Protein AF-A0A970E1K3-F1 (afdb_monomer_lite)

Foldseek 3Di:
DDDDDDDDDDDDDDDDDDPPPPPPPQDPDADVLLQLLLLLLLQQDFVLHFRLRNLLLLLLCLLQDDLSNSPNSLVSSLVNVCVRPNDPLSVLVNVLSVQSSPDDDPPVPCPDSLVVSLVSSLVSLVSSLVVVCVVPVDPVSVVSSVVSNVVNSVSNVVSNVLSNCVRVVNVLNVLSSVVSSLVSNLRNDADDDVNHGPSLLSLLLVLLLQLLQAAQVRSQVSLQVSLVSCVRSVHDPLSNQLSNQLNRQLRNVSVDLVSLLQSSLVSLCVSVVNPDDPVSVVSSVSSSVSSVSSVPPDPLSSLSVSCPDPNHPNVVLAVVVVVVVVVVVLVVLVVLVVLLVVLVVVVVVPDDPVCCPVVVVVVVVLVVVVVVVNPPPFPWPPRLVSVLCVVCVVWAWSYWTWTQDPQGTKIKTKTQAADPVVCSLVVSQVSRCVVPVARKDWPDWDRDPVHRMTITIMDGAAPDDDDDDDDDDDPDPDALKDWDWDALDNHDIDIDIDHQPDHDDVSNVVRVSLVVSLVSCSNSPHDNVSSD

pLDDT: mean 78.41, std 14.54, range [25.84, 94.75]

Sequence (532 aa):
MERLQTFVWRTHRGVRTRPWTLVINLPHGISWVLVTAAVFLGCGTVFGELLPLGIAYAAALRATGSRESAVLPICAAVLGTVFAVGLPNALPYAAALGLMGLILPNEARMREKKKNWLYAALVAFGVKTIISFLFKPVLGVFLIGVTEAAIGVLAYLVMYALLEGWAEQDIASRETLWLLLALAVTAAVDGRILGISVRLLISLSLIAGAARLGGLPVSALLGSGLALAGLLFGESTDYVVLTVLCATLTGVLSGSSFALIVGPALAVLLSRGGNIDAYAVRLAAASLGSGAAAALIPARFLRHLARIIPGTPLFRMRQASYTERVREIINERMSDQLVVLEELAHALEGCDENLVVAQLNGLADVLRTMSQEFAPGISFTGRLEDQILRAFPEVEFRSITAIQTFDGYEITGYCRRRCSSGRFCSEVAGLCTRLNGSKYTVISRRCTSKQDCCGFKVAPSPRYRLLVQSAHVARGAISGDNGMVFELSKGKMAVILSDGMGVGMRAHNESRVAIRLLQSMITAGYNVEAAI

Radius of gyration: 32.51 Å; chains: 1; bounding box: 81×58×104 Å

Structure (mmCIF, N/CA/C/O backbone):
data_AF-A0A970E1K3-F1
#
_entry.id   AF-A0A970E1K3-F1
#
loop_
_atom_site.group_PDB
_atom_site.id
_atom_site.type_symbol
_atom_site.label_atom_id
_atom_site.label_alt_id
_atom_site.label_comp_id
_atom_site.label_asym_id
_atom_site.label_entity_id
_atom_site.label_seq_id
_atom_site.pdbx_PDB_ins_code
_atom_site.Cartn_x
_atom_site.Cartn_y
_atom_site.Cartn_z
_atom_site.occupancy
_atom_site.B_iso_or_equiv
_atom_site.auth_seq_id
_atom_site.auth_comp_id
_atom_site.auth_asym_id
_atom_site.auth_atom_id
_atom_site.pdbx_PDB_model_num
ATOM 1 N N . MET A 1 1 ? -18.619 14.745 -15.487 1.00 30.72 1 MET A N 1
ATOM 2 C CA . MET A 1 1 ? -18.932 14.869 -16.925 1.00 30.72 1 MET A CA 1
ATOM 3 C C . MET A 1 1 ? -17.845 15.716 -17.566 1.00 30.72 1 MET A C 1
ATOM 5 O O . MET A 1 1 ? -17.904 16.928 -17.441 1.00 30.72 1 MET A O 1
ATOM 9 N N . GLU A 1 2 ? -16.849 15.112 -18.207 1.00 25.84 2 GLU A N 1
ATOM 10 C CA . GLU A 1 2 ? -15.929 15.843 -19.089 1.00 25.84 2 GLU A CA 1
ATOM 11 C C . GLU A 1 2 ? -16.346 15.530 -20.528 1.00 25.84 2 GLU A C 1
ATOM 13 O O . GLU A 1 2 ? -16.220 14.398 -20.988 1.00 25.84 2 GLU A O 1
ATOM 18 N N . ARG A 1 3 ? -16.953 16.508 -21.212 1.00 26.61 3 ARG A N 1
ATOM 19 C CA . ARG A 1 3 ? -17.256 16.424 -22.645 1.00 26.61 3 ARG A CA 1
ATOM 20 C C . ARG A 1 3 ? -16.085 17.050 -23.395 1.00 26.61 3 ARG A C 1
ATOM 22 O O . ARG A 1 3 ? -15.956 18.269 -23.401 1.00 26.61 3 ARG A O 1
ATOM 29 N N . LEU A 1 4 ? -15.255 16.235 -24.038 1.00 33.28 4 LEU A N 1
ATOM 30 C CA . LEU A 1 4 ? -14.331 16.721 -25.062 1.00 33.28 4 LEU A CA 1
ATOM 31 C C . LEU A 1 4 ? -15.158 17.075 -26.306 1.00 33.28 4 LEU A C 1
ATOM 33 O O . LEU A 1 4 ? -15.656 16.190 -26.997 1.00 33.28 4 LEU A O 1
ATOM 37 N N . GLN A 1 5 ? -15.363 18.370 -26.557 1.00 30.77 5 GLN A N 1
ATOM 38 C CA . GLN A 1 5 ? -15.922 18.848 -27.821 1.00 30.77 5 GLN A CA 1
ATOM 39 C C . GLN A 1 5 ? -14.817 18.841 -28.880 1.00 30.77 5 GLN A C 1
ATOM 41 O O . GLN A 1 5 ? -13.826 19.558 -28.751 1.00 30.77 5 GLN A O 1
ATOM 46 N N . THR A 1 6 ? -14.975 18.028 -29.922 1.00 34.81 6 THR A N 1
ATOM 47 C CA . THR A 1 6 ? -14.095 18.053 -31.092 1.00 34.81 6 THR A CA 1
ATOM 48 C C . THR A 1 6 ? -14.529 19.145 -32.070 1.00 34.81 6 THR A C 1
ATOM 50 O O . THR A 1 6 ? -15.712 19.415 -32.275 1.00 34.81 6 THR A O 1
ATOM 53 N N . PHE A 1 7 ? -13.517 19.803 -32.631 1.00 31.84 7 PHE A N 1
ATOM 54 C CA . PHE A 1 7 ? -13.567 20.939 -33.548 1.00 31.84 7 PHE A CA 1
ATOM 55 C C . PHE A 1 7 ? -14.519 20.707 -34.739 1.00 31.84 7 PHE A C 1
ATOM 57 O O . PHE A 1 7 ? -14.375 19.734 -35.477 1.00 31.84 7 PHE A O 1
ATOM 64 N N . VAL A 1 8 ? -15.461 21.630 -34.966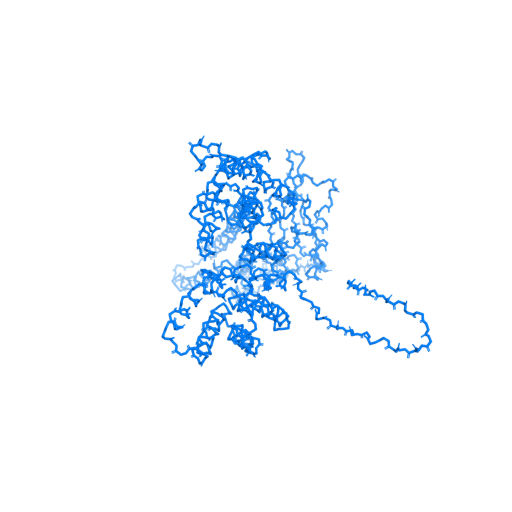 1.00 32.59 8 VAL A N 1
ATOM 65 C CA . VAL A 1 8 ? -16.322 21.642 -36.161 1.00 32.59 8 VAL A CA 1
ATOM 66 C C . VAL A 1 8 ? -15.595 22.399 -37.273 1.00 32.59 8 VAL A C 1
ATOM 68 O O . VAL A 1 8 ? -15.448 23.619 -37.205 1.00 32.59 8 VAL A O 1
ATOM 71 N N . TRP A 1 9 ? -15.137 21.689 -38.305 1.00 32.09 9 TRP A N 1
ATOM 72 C CA . TRP A 1 9 ? -14.583 22.311 -39.509 1.00 32.09 9 TRP A CA 1
ATOM 73 C C . TRP A 1 9 ? -15.729 22.820 -40.393 1.00 32.09 9 TRP A C 1
ATOM 75 O O . TRP A 1 9 ? -16.596 22.054 -40.813 1.00 32.09 9 TRP A O 1
ATOM 85 N N . ARG A 1 10 ? -15.778 24.136 -40.624 1.00 30.86 10 ARG A N 1
ATOM 86 C CA . ARG A 1 10 ? -16.842 24.809 -41.380 1.00 30.86 10 ARG A CA 1
ATOM 87 C C . ARG A 1 10 ? -16.392 24.964 -42.833 1.00 30.86 10 ARG A C 1
ATOM 89 O O . ARG A 1 10 ? -15.633 25.877 -43.141 1.00 30.86 10 ARG A O 1
ATOM 96 N N . THR A 1 11 ? -16.850 24.097 -43.732 1.00 36.34 11 THR A N 1
ATOM 97 C CA . THR A 1 11 ? -16.679 24.301 -45.178 1.00 36.34 11 THR A CA 1
ATOM 98 C C . THR A 1 11 ? -17.871 25.057 -45.756 1.00 36.34 11 THR A C 1
ATOM 100 O O . THR A 1 11 ? -19.036 24.739 -45.512 1.00 36.34 11 THR A O 1
ATOM 103 N N . HIS A 1 12 ? -17.572 26.113 -46.511 1.00 42.03 12 HIS A N 1
ATOM 104 C CA . HIS A 1 12 ? -18.552 26.860 -47.289 1.00 42.03 12 HIS A CA 1
ATOM 105 C C . HIS A 1 12 ? -19.080 25.992 -48.444 1.00 42.03 12 HIS A C 1
ATOM 107 O O . HIS A 1 12 ? -18.288 25.475 -49.226 1.00 42.03 12 HIS A O 1
ATOM 113 N N . ARG A 1 13 ? -20.416 25.962 -48.578 1.00 40.34 13 ARG A N 1
ATOM 114 C CA . ARG A 1 13 ? -21.274 25.424 -49.664 1.00 40.34 13 ARG A CA 1
ATOM 115 C C . ARG A 1 13 ? -21.984 24.091 -49.365 1.00 40.34 13 ARG A C 1
ATOM 117 O O . ARG A 1 13 ? -21.503 23.007 -49.652 1.00 40.34 13 ARG A O 1
ATOM 124 N N . GLY A 1 14 ? -23.232 24.224 -48.912 1.00 45.88 14 GLY A N 1
ATOM 125 C CA . GLY A 1 14 ? -24.378 23.724 -49.683 1.00 45.88 14 GLY A CA 1
ATOM 126 C C . GLY A 1 14 ? -24.723 22.234 -49.690 1.00 45.88 14 GLY A C 1
ATOM 127 O O . GLY A 1 14 ? -25.551 21.863 -50.513 1.00 45.88 14 GLY A O 1
ATOM 128 N N . VAL A 1 15 ? -24.185 21.383 -48.808 1.00 41.31 15 VAL A N 1
ATOM 129 C CA . VAL A 1 15 ? -24.645 19.982 -48.692 1.00 41.31 15 VAL A CA 1
ATOM 130 C C . VAL A 1 15 ? -24.849 19.601 -47.223 1.00 41.31 15 VAL A C 1
ATOM 132 O O . VAL A 1 15 ? -23.922 19.646 -46.419 1.00 41.31 15 VAL A O 1
ATOM 135 N N . ARG A 1 16 ? -26.087 19.236 -46.855 1.00 41.53 16 ARG A N 1
ATOM 136 C CA . ARG A 1 16 ? -26.445 18.700 -45.529 1.00 41.53 16 ARG A CA 1
ATOM 137 C C . ARG A 1 16 ? -25.846 17.299 -45.359 1.00 41.53 16 ARG A C 1
ATOM 139 O O . ARG A 1 16 ? -26.485 16.312 -45.710 1.00 41.53 16 ARG A O 1
ATOM 146 N N . THR A 1 17 ? -24.658 17.193 -44.776 1.00 43.44 17 THR A N 1
ATOM 147 C CA . THR A 1 17 ? -24.159 15.934 -44.211 1.00 43.44 17 THR A CA 1
ATOM 148 C C . THR A 1 17 ? -24.553 15.868 -42.734 1.00 43.44 17 THR A C 1
ATOM 150 O O . THR A 1 17 ? -24.293 16.790 -41.962 1.00 43.44 17 THR A O 1
ATOM 153 N N . ARG A 1 18 ? -25.249 14.798 -42.322 1.00 38.06 18 ARG A N 1
ATOM 154 C CA . ARG A 1 18 ? -25.469 14.516 -40.895 1.00 38.06 18 ARG A CA 1
ATOM 155 C C . ARG A 1 18 ? -24.098 14.191 -40.288 1.00 38.06 18 ARG A C 1
ATOM 157 O O . ARG A 1 18 ? -23.480 13.236 -40.760 1.00 38.06 18 ARG A O 1
ATOM 164 N N . PRO A 1 19 ? -23.594 14.942 -39.293 1.00 37.91 19 PRO A N 1
ATOM 165 C CA . PRO A 1 19 ? -22.350 14.573 -38.643 1.00 37.91 19 PRO A CA 1
ATOM 166 C C . PRO A 1 19 ? -22.588 13.262 -37.897 1.00 37.91 19 PRO A C 1
ATOM 168 O O . PRO A 1 19 ? -23.424 13.188 -36.996 1.00 37.91 19 PRO A O 1
ATOM 171 N N . TRP A 1 20 ? -21.872 12.214 -38.297 1.00 29.86 20 TRP A N 1
ATOM 172 C CA . TRP A 1 20 ? -21.755 10.993 -37.515 1.00 29.86 20 TRP A CA 1
ATOM 173 C C . TRP A 1 20 ? -20.973 11.344 -36.255 1.00 29.86 20 TRP A C 1
ATOM 175 O O . TRP A 1 20 ? -19.747 11.290 -36.217 1.00 29.86 20 TRP A O 1
ATOM 185 N N . THR A 1 21 ? -21.680 11.772 -35.217 1.00 35.47 21 THR A N 1
ATOM 186 C CA . THR A 1 21 ? -21.113 11.854 -33.880 1.00 35.47 21 THR A CA 1
ATOM 187 C C . THR A 1 21 ? -20.989 10.427 -33.374 1.00 35.47 21 THR A C 1
ATOM 189 O O . THR A 1 21 ? -21.977 9.826 -32.951 1.00 35.47 21 THR A O 1
ATOM 192 N N . LEU A 1 22 ? -19.784 9.864 -33.454 1.00 31.70 22 LEU A N 1
ATOM 193 C CA . LEU A 1 22 ? -19.436 8.637 -32.756 1.00 31.70 22 LEU A CA 1
ATOM 194 C C . LEU A 1 22 ? -19.506 8.938 -31.251 1.00 31.70 22 LEU A C 1
ATOM 196 O O . LEU A 1 22 ? -18.537 9.384 -30.640 1.00 31.70 22 LEU A O 1
ATOM 200 N N . VAL A 1 23 ? -20.689 8.772 -30.662 1.00 35.56 23 VAL A N 1
ATOM 201 C CA . VAL A 1 23 ? -20.870 8.853 -29.213 1.00 35.56 23 VAL A CA 1
ATOM 202 C C . VAL A 1 23 ? -20.333 7.547 -28.645 1.00 35.56 23 VAL A C 1
ATOM 204 O O . VAL A 1 23 ? -21.052 6.560 -28.512 1.00 35.56 23 VAL A O 1
ATOM 207 N N . ILE A 1 24 ? -19.032 7.524 -28.359 1.00 36.97 24 ILE A N 1
ATOM 208 C CA . ILE A 1 24 ? -18.442 6.455 -27.561 1.00 36.97 24 ILE A CA 1
ATOM 209 C C . ILE A 1 24 ? -18.986 6.648 -26.145 1.00 36.97 24 ILE A C 1
ATOM 211 O O . ILE A 1 24 ? -18.556 7.540 -25.415 1.00 36.97 24 ILE A O 1
ATOM 215 N N . ASN A 1 25 ? -19.972 5.842 -25.761 1.00 33.28 25 ASN A N 1
ATOM 216 C CA . ASN A 1 25 ? -20.388 5.740 -24.369 1.00 33.28 25 ASN A CA 1
ATOM 217 C C . ASN A 1 25 ? -19.286 4.989 -23.614 1.00 33.28 25 ASN A C 1
ATOM 219 O O . ASN A 1 25 ? -19.227 3.762 -23.646 1.00 33.28 25 ASN A O 1
ATOM 223 N N . LEU A 1 26 ? -18.361 5.731 -22.996 1.00 41.72 26 LEU A N 1
ATOM 224 C CA . LEU A 1 26 ? -17.288 5.139 -22.200 1.00 41.72 26 LEU A CA 1
ATOM 225 C C . LEU A 1 26 ? -17.833 4.578 -20.866 1.00 41.72 26 LEU A C 1
ATOM 227 O O . LEU A 1 26 ? -18.609 5.266 -20.191 1.00 41.72 26 LEU A O 1
ATOM 231 N N . PRO A 1 27 ? -17.392 3.375 -20.442 1.00 46.44 27 PRO A N 1
ATOM 232 C CA . PRO A 1 27 ? -17.772 2.786 -19.160 1.00 46.44 27 PRO A CA 1
ATOM 233 C C . PRO A 1 27 ? -17.381 3.691 -17.985 1.00 46.44 27 PRO A C 1
ATOM 235 O O . PRO A 1 27 ? -16.247 4.171 -17.893 1.00 46.44 27 PRO A O 1
ATOM 238 N N . HIS A 1 28 ? -18.315 3.933 -17.067 1.00 40.75 28 HIS A N 1
ATOM 239 C CA . HIS A 1 28 ? -18.055 4.679 -15.837 1.00 40.75 28 HIS A CA 1
ATOM 240 C C . HIS A 1 28 ? -17.118 3.864 -14.929 1.00 40.75 28 HIS A C 1
ATOM 242 O O . HIS A 1 28 ? -17.504 2.807 -14.445 1.00 40.75 28 HIS A O 1
ATOM 248 N N . GLY A 1 29 ? -15.889 4.344 -14.695 1.00 56.53 29 GLY A N 1
ATOM 249 C CA . GLY A 1 29 ? -14.956 3.730 -13.734 1.00 56.53 29 GLY A CA 1
ATOM 250 C C . GLY A 1 29 ? -13.508 3.547 -14.203 1.00 56.53 29 GLY A C 1
ATOM 251 O O . GLY A 1 29 ? -12.661 3.190 -13.388 1.00 56.53 29 GLY A O 1
ATOM 252 N N . ILE A 1 30 ? -13.185 3.812 -15.474 1.00 62.09 30 ILE A N 1
ATOM 253 C CA . ILE A 1 30 ? -11.810 3.660 -15.977 1.00 62.09 30 ILE A CA 1
ATOM 254 C C . ILE A 1 30 ? -10.986 4.912 -15.654 1.00 62.09 30 ILE A C 1
ATOM 256 O O . ILE A 1 30 ? -11.298 6.015 -16.103 1.00 62.09 30 ILE A O 1
ATOM 260 N N . SER A 1 31 ? -9.905 4.743 -14.889 1.00 73.50 31 SER A N 1
ATOM 261 C CA . SER A 1 31 ? -8.916 5.804 -14.681 1.00 73.50 31 SER A CA 1
ATOM 262 C C . SER A 1 31 ? -8.013 5.903 -15.911 1.00 73.50 31 SER A C 1
ATOM 264 O O . SER A 1 31 ? -7.303 4.950 -16.227 1.00 73.50 31 SER A O 1
ATOM 266 N N . TRP A 1 32 ? -7.988 7.055 -16.587 1.00 82.00 32 TRP A N 1
ATOM 267 C CA . TRP A 1 32 ? -7.091 7.302 -17.729 1.00 82.00 32 TRP A CA 1
ATOM 268 C C . TRP A 1 32 ? -5.614 7.049 -17.404 1.00 82.00 32 TRP A C 1
ATOM 270 O O . TRP A 1 32 ? -4.856 6.665 -18.287 1.00 82.00 32 TRP A O 1
ATOM 280 N N . VAL A 1 33 ? -5.225 7.181 -16.131 1.00 85.12 33 VAL A N 1
ATOM 281 C CA . VAL A 1 33 ? -3.871 6.879 -15.642 1.00 85.12 33 VAL A CA 1
ATOM 282 C C . VAL A 1 33 ? -3.497 5.406 -15.850 1.00 85.12 33 VAL A C 1
ATOM 284 O O . VAL A 1 33 ? -2.351 5.105 -16.159 1.00 85.12 33 VAL A O 1
ATOM 287 N N . LEU A 1 34 ? -4.456 4.480 -15.725 1.00 87.06 34 LEU A N 1
ATOM 288 C CA . LEU A 1 34 ? -4.222 3.056 -15.997 1.00 87.06 34 LEU A CA 1
ATOM 289 C C . LEU A 1 34 ? -3.968 2.821 -17.487 1.00 87.06 34 LEU A C 1
ATOM 291 O O . LEU A 1 34 ? -3.064 2.083 -17.855 1.00 87.06 34 LEU A O 1
ATOM 295 N N . VAL A 1 35 ? -4.740 3.487 -18.348 1.00 89.56 35 VAL A N 1
ATOM 296 C CA . VAL A 1 35 ? -4.610 3.370 -19.806 1.00 89.56 35 VAL A CA 1
ATOM 297 C C . VAL A 1 35 ? -3.259 3.914 -20.268 1.00 89.56 35 VAL A C 1
ATOM 299 O O . VAL A 1 35 ? -2.564 3.252 -21.031 1.00 89.56 35 VAL A O 1
ATOM 302 N N . THR A 1 36 ? -2.852 5.089 -19.780 1.00 90.75 36 THR A N 1
ATOM 303 C CA . THR A 1 36 ? -1.556 5.680 -20.138 1.00 90.75 36 THR A CA 1
ATOM 304 C C . THR A 1 36 ? -0.391 4.856 -19.601 1.00 90.75 36 THR A C 1
ATOM 306 O O . THR A 1 36 ? 0.554 4.598 -20.344 1.00 90.75 36 THR A O 1
ATOM 309 N N . ALA A 1 37 ? -0.470 4.377 -18.355 1.00 90.88 37 ALA A N 1
ATOM 310 C CA . ALA A 1 37 ? 0.534 3.475 -17.797 1.00 90.88 37 ALA A CA 1
ATOM 311 C C . ALA A 1 37 ? 0.652 2.184 -18.621 1.00 90.88 37 ALA A C 1
ATOM 313 O O . ALA A 1 37 ? 1.763 1.724 -18.863 1.00 90.88 37 ALA A O 1
ATOM 314 N N . ALA A 1 38 ? -0.465 1.640 -19.112 1.00 91.50 38 ALA A N 1
ATOM 315 C CA . ALA A 1 38 ? -0.469 0.445 -19.948 1.00 91.50 38 ALA A CA 1
ATOM 316 C C . ALA A 1 38 ? 0.271 0.642 -21.277 1.00 91.50 38 ALA A C 1
ATOM 318 O O . ALA A 1 38 ? 1.021 -0.246 -21.674 1.00 91.50 38 ALA A O 1
ATOM 319 N N . VAL A 1 39 ? 0.115 1.800 -21.936 1.00 93.38 39 VAL A N 1
ATOM 320 C CA . VAL A 1 39 ? 0.880 2.121 -23.157 1.00 93.38 39 VAL A CA 1
ATOM 321 C C . VAL A 1 39 ? 2.377 2.107 -22.857 1.00 93.38 39 VAL A C 1
ATOM 323 O O . VAL A 1 39 ? 3.127 1.407 -23.528 1.00 93.38 39 VAL A O 1
ATOM 326 N N . PHE A 1 40 ? 2.810 2.829 -21.819 1.00 93.44 40 PHE A N 1
ATOM 327 C CA . PHE A 1 40 ? 4.228 2.913 -21.463 1.00 93.44 40 PHE A CA 1
ATOM 328 C C . PHE A 1 40 ? 4.805 1.552 -21.048 1.00 93.44 40 PHE A C 1
ATOM 330 O O . PHE A 1 40 ? 5.866 1.166 -21.527 1.00 93.44 40 PHE A O 1
ATOM 337 N N . LEU A 1 41 ? 4.095 0.773 -20.230 1.00 91.56 41 LEU A N 1
ATOM 338 C CA . LEU A 1 41 ? 4.536 -0.575 -19.853 1.00 91.56 41 LEU A CA 1
ATOM 339 C C . LEU A 1 41 ? 4.541 -1.545 -21.039 1.00 91.56 41 LEU A C 1
ATOM 341 O O . LEU A 1 41 ? 5.376 -2.441 -21.078 1.00 91.56 41 LEU A O 1
ATOM 345 N N . GLY A 1 42 ? 3.654 -1.359 -22.018 1.00 88.25 42 GLY A N 1
ATOM 346 C CA . GLY A 1 42 ? 3.692 -2.087 -23.286 1.00 88.25 42 GLY A CA 1
ATOM 347 C C . GLY A 1 42 ? 4.898 -1.723 -24.157 1.00 88.25 42 GLY A C 1
ATOM 348 O O . GLY A 1 42 ? 5.374 -2.575 -24.899 1.00 88.25 42 GLY A O 1
ATOM 349 N N . CYS A 1 43 ? 5.411 -0.493 -24.046 1.00 88.75 43 CYS A N 1
ATOM 350 C CA . CYS A 1 43 ? 6.610 -0.038 -24.755 1.00 88.75 43 CYS A CA 1
ATOM 351 C C . CYS A 1 43 ? 7.932 -0.374 -24.040 1.00 88.75 43 CYS A C 1
ATOM 353 O O . CYS A 1 43 ? 8.984 -0.309 -24.666 1.00 88.75 43 CYS A O 1
ATOM 355 N N . GLY A 1 44 ? 7.911 -0.657 -22.733 1.00 85.81 44 GLY A N 1
ATOM 356 C CA . GLY A 1 44 ? 9.126 -0.783 -21.923 1.00 85.81 44 GLY A CA 1
ATOM 357 C C . GLY A 1 44 ? 9.936 -2.041 -22.239 1.00 85.81 44 GLY A C 1
ATOM 358 O O . GLY A 1 44 ? 9.583 -3.136 -21.794 1.00 85.81 44 GLY A O 1
ATOM 359 N N . THR A 1 45 ? 11.040 -1.873 -22.968 1.00 86.38 45 THR A N 1
ATOM 360 C CA . THR A 1 45 ? 11.957 -2.951 -23.359 1.00 86.38 45 THR A CA 1
ATOM 361 C C . THR A 1 45 ? 12.974 -3.262 -22.266 1.00 86.38 45 THR A C 1
ATOM 363 O O . THR A 1 45 ? 13.695 -2.380 -21.800 1.00 86.38 45 THR A O 1
ATOM 366 N N . VAL A 1 46 ? 13.087 -4.536 -21.905 1.00 86.81 46 VAL A N 1
ATOM 367 C CA . VAL A 1 46 ? 14.118 -5.079 -21.016 1.00 86.81 46 VAL A CA 1
ATOM 368 C C . VAL A 1 46 ? 15.195 -5.746 -21.875 1.00 86.81 46 VAL A C 1
ATOM 370 O O . VAL A 1 46 ? 14.876 -6.463 -22.818 1.00 86.81 46 VAL A O 1
ATOM 373 N N . PHE A 1 47 ? 16.472 -5.481 -21.596 1.00 82.25 47 PHE A N 1
ATOM 374 C CA . PHE A 1 47 ? 17.617 -5.882 -22.426 1.00 82.25 47 PHE A CA 1
ATOM 375 C C . PHE A 1 47 ? 17.486 -5.482 -23.911 1.00 82.25 47 PHE A C 1
ATOM 377 O O . PHE A 1 47 ? 17.996 -6.168 -24.789 1.00 82.25 47 PHE A O 1
ATOM 384 N N . GLY A 1 48 ? 16.769 -4.391 -24.201 1.00 76.62 48 GLY A N 1
ATOM 385 C CA . GLY A 1 48 ? 16.556 -3.860 -25.554 1.00 76.62 48 GLY A CA 1
ATOM 386 C C . GLY A 1 48 ? 15.543 -4.621 -26.420 1.00 76.62 48 GLY A C 1
ATOM 387 O O . GLY A 1 48 ? 14.958 -4.018 -27.314 1.00 76.62 48 GLY A O 1
ATOM 388 N N . GLU A 1 49 ? 15.270 -5.899 -26.143 1.00 80.81 49 GLU A N 1
ATOM 389 C CA . GLU A 1 49 ? 14.430 -6.743 -27.016 1.00 80.81 49 GLU A CA 1
ATOM 390 C C . GLU A 1 49 ? 13.211 -7.372 -26.321 1.00 80.81 49 GLU A C 1
ATOM 392 O O . GLU A 1 49 ? 12.230 -7.725 -26.980 1.00 80.81 49 GLU A O 1
ATOM 397 N N . LEU A 1 50 ? 13.244 -7.524 -24.995 1.00 87.75 50 LEU A N 1
ATOM 398 C CA . LEU A 1 50 ? 12.230 -8.269 -24.248 1.00 87.75 50 LEU A CA 1
ATOM 399 C C . LEU A 1 50 ? 11.097 -7.349 -23.782 1.00 87.75 50 LEU A C 1
ATOM 401 O O . LEU A 1 50 ? 11.356 -6.295 -23.205 1.00 87.75 50 LEU A O 1
ATOM 405 N N . LEU A 1 51 ? 9.838 -7.775 -23.927 1.00 90.44 51 LEU A N 1
ATOM 406 C CA . LEU A 1 51 ? 8.660 -7.006 -23.479 1.00 90.44 51 LEU A CA 1
ATOM 407 C C . LEU A 1 51 ? 7.820 -7.732 -22.407 1.00 90.44 51 LEU A C 1
ATOM 409 O O . LEU A 1 51 ? 6.638 -8.020 -22.619 1.00 90.44 51 LEU A O 1
ATOM 413 N N . PRO A 1 52 ? 8.381 -8.026 -21.219 1.00 91.25 52 PRO A N 1
ATOM 414 C CA . PRO A 1 52 ? 7.654 -8.742 -20.171 1.00 91.25 52 PRO A CA 1
ATOM 415 C C . PRO A 1 52 ? 6.635 -7.865 -19.418 1.00 91.25 52 PRO A C 1
ATOM 417 O O . PRO A 1 52 ? 5.686 -8.381 -18.822 1.00 91.25 52 PRO A O 1
ATOM 420 N N . LEU A 1 53 ? 6.810 -6.538 -19.435 1.00 92.25 53 LEU A N 1
ATOM 421 C CA . LEU A 1 53 ? 6.064 -5.596 -18.593 1.00 92.25 53 LEU A CA 1
ATOM 422 C C . LEU A 1 53 ? 4.577 -5.491 -18.960 1.00 92.25 53 LEU A C 1
ATOM 424 O O . LEU A 1 53 ? 3.734 -5.436 -18.064 1.00 92.25 53 LEU A O 1
ATOM 428 N N . GLY A 1 54 ? 4.236 -5.509 -20.252 1.00 91.62 54 GLY A N 1
ATOM 429 C CA . GLY A 1 54 ? 2.845 -5.419 -20.711 1.00 91.62 54 GLY A CA 1
ATOM 430 C C . GLY A 1 54 ? 1.991 -6.609 -20.261 1.00 91.62 54 GLY A C 1
ATOM 431 O O . GLY A 1 54 ? 0.891 -6.421 -19.737 1.00 91.62 54 GLY A O 1
ATOM 432 N N . ILE A 1 55 ? 2.517 -7.834 -20.401 1.00 91.94 55 ILE A N 1
ATOM 433 C CA . ILE A 1 55 ? 1.845 -9.066 -19.950 1.00 91.94 55 ILE A CA 1
ATOM 434 C C . ILE A 1 55 ? 1.736 -9.065 -18.420 1.00 91.94 55 ILE A C 1
ATOM 436 O O . ILE A 1 55 ? 0.650 -9.268 -17.883 1.00 91.94 55 ILE A O 1
ATOM 440 N N . ALA A 1 56 ? 2.817 -8.753 -17.702 1.00 93.25 56 ALA A N 1
ATOM 441 C CA . ALA A 1 56 ? 2.795 -8.667 -16.241 1.00 93.25 56 ALA A CA 1
ATOM 442 C C . ALA A 1 56 ? 1.752 -7.658 -15.717 1.00 93.25 56 ALA A C 1
ATOM 444 O O . ALA A 1 56 ? 1.002 -7.958 -14.785 1.00 93.25 56 ALA A O 1
ATOM 445 N N . TYR A 1 57 ? 1.661 -6.482 -16.345 1.00 92.12 57 TYR A N 1
ATOM 446 C CA . TYR A 1 57 ? 0.693 -5.446 -15.993 1.00 92.12 57 TYR A CA 1
ATOM 447 C C . TYR A 1 57 ? -0.755 -5.888 -16.231 1.00 92.12 57 TYR A C 1
ATOM 449 O O . TYR A 1 57 ? -1.605 -5.722 -15.356 1.00 92.12 57 TYR A O 1
ATOM 457 N N . ALA A 1 58 ? -1.042 -6.495 -17.385 1.00 90.94 58 ALA A N 1
ATOM 458 C CA . ALA A 1 58 ? -2.381 -6.979 -17.707 1.00 90.94 58 ALA A CA 1
ATOM 459 C C . ALA A 1 58 ? -2.860 -8.067 -16.726 1.00 90.94 58 ALA A C 1
ATOM 461 O O . ALA A 1 58 ? -4.029 -8.069 -16.333 1.00 90.94 58 ALA A O 1
ATOM 462 N N . ALA A 1 59 ? -1.957 -8.943 -16.272 1.00 90.00 59 ALA A N 1
ATOM 463 C CA . ALA A 1 59 ? -2.263 -9.949 -15.258 1.00 90.00 59 ALA A CA 1
ATOM 464 C C . ALA A 1 59 ? -2.550 -9.304 -13.895 1.00 90.00 59 ALA A C 1
ATOM 466 O O . ALA A 1 59 ? -3.537 -9.645 -13.242 1.00 90.00 59 ALA A O 1
ATOM 467 N N . ALA A 1 60 ? -1.729 -8.335 -13.479 1.00 88.94 60 ALA A N 1
ATOM 468 C CA . ALA A 1 60 ? -1.917 -7.615 -12.221 1.00 88.94 60 ALA A CA 1
ATOM 469 C C . ALA A 1 60 ? -3.234 -6.819 -12.202 1.00 88.94 60 ALA A C 1
ATOM 471 O O . ALA A 1 60 ? -3.957 -6.830 -11.203 1.00 88.94 60 ALA A O 1
ATOM 472 N N . LEU A 1 61 ? -3.595 -6.187 -13.322 1.00 87.38 61 LEU A N 1
ATOM 473 C CA . LEU A 1 61 ? -4.851 -5.453 -13.468 1.00 87.38 61 LEU A CA 1
ATOM 474 C C . LEU A 1 61 ? -6.070 -6.378 -13.389 1.00 87.38 61 LEU A C 1
ATOM 476 O O . LEU A 1 61 ? -7.083 -6.034 -12.787 1.00 87.38 61 LEU A O 1
ATOM 480 N N . ARG A 1 62 ? -5.975 -7.578 -13.963 1.00 85.38 62 ARG A N 1
ATOM 481 C CA . ARG A 1 62 ? -7.041 -8.580 -13.892 1.00 85.38 62 ARG A CA 1
ATOM 482 C C . ARG A 1 62 ? -7.175 -9.252 -12.528 1.00 85.38 62 ARG A C 1
ATOM 484 O O . ARG A 1 62 ? -8.267 -9.691 -12.174 1.00 85.38 62 ARG A O 1
ATOM 491 N N . ALA A 1 63 ? -6.099 -9.294 -11.750 1.00 82.75 63 ALA A N 1
ATOM 492 C CA . ALA A 1 63 ? -6.140 -9.763 -10.370 1.00 82.75 63 ALA A CA 1
ATOM 493 C C . ALA A 1 63 ? -6.872 -8.799 -9.426 1.00 82.75 63 ALA A C 1
ATOM 495 O O . ALA A 1 63 ? -7.431 -9.232 -8.418 1.00 82.75 63 ALA A O 1
ATOM 496 N N . THR A 1 64 ? -6.875 -7.511 -9.770 1.00 76.06 64 THR A N 1
ATOM 497 C CA . THR A 1 64 ? -7.319 -6.405 -8.915 1.00 76.06 64 THR A CA 1
ATOM 498 C C . THR A 1 64 ? -8.667 -5.814 -9.341 1.00 76.06 64 THR A C 1
ATOM 500 O O . THR A 1 64 ? -9.470 -5.459 -8.483 1.00 76.06 64 THR A O 1
ATOM 503 N N . GLY A 1 65 ? -8.949 -5.736 -10.645 1.00 70.31 65 GLY A N 1
ATOM 504 C CA . GLY A 1 65 ? -10.120 -5.051 -11.205 1.00 70.31 65 GLY A CA 1
ATOM 505 C C . GLY A 1 65 ? -11.206 -5.945 -11.794 1.00 70.31 65 GLY A C 1
ATOM 506 O O . GLY A 1 65 ? -11.014 -7.136 -12.034 1.00 70.31 65 GLY A O 1
ATOM 507 N N . SER A 1 66 ? -12.354 -5.328 -12.092 1.00 63.44 66 SER A N 1
ATOM 508 C CA . SER A 1 66 ? -13.431 -5.956 -12.864 1.00 63.44 66 SER A CA 1
ATOM 509 C C . SER A 1 66 ? -13.057 -6.068 -14.344 1.00 63.44 66 SER A C 1
ATOM 511 O O . SER A 1 66 ? -12.294 -5.254 -14.878 1.00 63.44 66 SER A O 1
ATOM 513 N N . ARG A 1 67 ? -13.635 -7.052 -15.044 1.00 64.19 67 ARG A N 1
ATOM 514 C CA . ARG A 1 67 ? -13.354 -7.323 -16.464 1.00 64.19 67 ARG A CA 1
ATOM 515 C C . ARG A 1 67 ? -13.472 -6.075 -17.344 1.00 64.19 67 ARG A C 1
ATOM 517 O O . ARG A 1 67 ? -12.584 -5.831 -18.155 1.00 64.19 67 ARG A O 1
ATOM 524 N N . GLU A 1 68 ? -14.530 -5.286 -17.163 1.00 66.75 68 GLU A N 1
ATOM 525 C CA . GLU A 1 68 ? -14.823 -4.097 -17.979 1.00 66.75 68 GLU A CA 1
ATOM 526 C C . GLU A 1 68 ? -13.763 -3.003 -17.827 1.00 66.75 68 GLU A C 1
ATOM 528 O O . GLU A 1 68 ? -13.380 -2.363 -18.805 1.00 66.75 68 GLU A O 1
ATOM 533 N N . SER A 1 69 ? -13.217 -2.846 -16.618 1.00 71.06 69 SER A N 1
ATOM 534 C CA . SER A 1 69 ? -12.155 -1.874 -16.347 1.00 71.06 69 SER A CA 1
ATOM 535 C C . SER A 1 69 ? -10.808 -2.257 -16.973 1.00 71.06 69 SER A C 1
ATOM 537 O O . SER A 1 69 ? -9.983 -1.385 -17.242 1.00 71.06 69 SER A O 1
ATOM 539 N N . ALA A 1 70 ? -10.598 -3.547 -17.254 1.00 77.94 70 ALA A N 1
ATOM 540 C CA . ALA A 1 70 ? -9.330 -4.079 -17.740 1.00 77.94 70 ALA A CA 1
ATOM 541 C C . ALA A 1 70 ? -9.223 -4.157 -19.272 1.00 77.94 70 ALA A C 1
ATOM 543 O O . ALA A 1 70 ? -8.112 -4.210 -19.790 1.00 77.94 70 ALA A O 1
ATOM 544 N N . VAL A 1 71 ? -10.337 -4.150 -20.016 1.00 83.69 71 VAL A N 1
ATOM 545 C CA . VAL A 1 71 ? -10.299 -4.275 -21.489 1.00 83.69 71 VAL A CA 1
ATOM 546 C C . VAL A 1 71 ? -9.548 -3.104 -22.131 1.00 83.69 71 VAL A C 1
ATOM 548 O O . VAL A 1 71 ? -8.651 -3.328 -22.941 1.00 83.69 71 VAL A O 1
ATOM 551 N N . LEU A 1 72 ? -9.861 -1.863 -21.740 1.00 87.31 72 LEU A N 1
ATOM 552 C CA . LEU A 1 72 ? -9.256 -0.676 -22.353 1.00 87.31 72 LEU A CA 1
ATOM 553 C C . LEU A 1 72 ? -7.736 -0.570 -22.088 1.00 87.31 72 LEU A C 1
ATOM 555 O O . LEU A 1 72 ? -6.997 -0.359 -23.052 1.00 87.31 72 LEU A O 1
ATOM 559 N N . PRO A 1 73 ? -7.225 -0.770 -20.854 1.00 87.94 73 PRO A N 1
ATOM 560 C CA . PRO A 1 73 ? -5.782 -0.803 -20.610 1.00 87.94 73 PRO A CA 1
ATOM 561 C C . PRO A 1 73 ? -5.065 -1.956 -21.326 1.00 87.94 73 PRO A C 1
ATOM 563 O O . PRO A 1 73 ? -3.950 -1.765 -21.794 1.00 87.94 73 PRO A O 1
ATOM 566 N N . ILE A 1 74 ? -5.689 -3.130 -21.485 1.00 89.44 74 ILE A N 1
ATOM 567 C CA . ILE A 1 74 ? -5.084 -4.236 -22.250 1.00 89.44 74 ILE A CA 1
ATOM 568 C C . ILE A 1 74 ? -4.925 -3.848 -23.726 1.00 89.44 74 ILE A C 1
ATOM 570 O O . ILE A 1 74 ? -3.852 -4.042 -24.293 1.00 89.44 74 ILE A O 1
ATOM 574 N N . CYS A 1 75 ? -5.944 -3.239 -24.342 1.00 90.56 75 CYS A N 1
ATOM 575 C CA . CYS A 1 75 ? -5.830 -2.718 -25.708 1.00 90.56 75 CYS A CA 1
ATOM 576 C C . CYS A 1 75 ? -4.722 -1.658 -25.828 1.00 90.56 75 CYS A C 1
ATOM 578 O O . CYS A 1 75 ? -3.984 -1.641 -26.811 1.00 90.56 75 CYS A O 1
ATOM 580 N N . ALA A 1 76 ? -4.572 -0.804 -24.816 1.00 91.81 76 ALA A N 1
ATOM 581 C CA . ALA A 1 76 ? -3.510 0.193 -24.760 1.00 91.81 76 ALA A CA 1
ATOM 582 C C . ALA A 1 76 ? -2.109 -0.428 -24.592 1.00 91.81 76 ALA A C 1
ATOM 584 O O . ALA A 1 76 ? -1.159 0.040 -25.215 1.00 91.81 76 ALA A O 1
ATOM 585 N N . ALA A 1 77 ? -1.977 -1.519 -23.832 1.00 92.00 77 ALA A N 1
ATOM 586 C CA . ALA A 1 77 ? -0.731 -2.278 -23.748 1.00 92.00 77 ALA A CA 1
ATOM 587 C C . ALA A 1 77 ? -0.355 -2.902 -25.099 1.00 92.00 77 ALA A C 1
ATOM 589 O O . ALA A 1 77 ? 0.799 -2.808 -25.508 1.00 92.00 77 ALA A O 1
ATOM 590 N N . VAL A 1 78 ? -1.327 -3.460 -25.835 1.00 92.75 78 VAL A N 1
ATOM 591 C CA . VAL A 1 78 ? -1.100 -3.961 -27.204 1.00 92.75 78 VAL A CA 1
ATOM 592 C C . VAL A 1 78 ? -0.606 -2.834 -28.109 1.00 92.75 78 VAL A C 1
ATOM 594 O O . VAL A 1 78 ? 0.403 -2.997 -28.792 1.00 92.75 78 VAL A O 1
ATOM 597 N N . LEU A 1 79 ? -1.260 -1.670 -28.069 1.00 93.12 79 LEU A N 1
ATOM 598 C CA . LEU A 1 79 ? -0.833 -0.488 -28.817 1.00 93.12 79 LEU A CA 1
ATOM 599 C C . LEU A 1 79 ? 0.630 -0.124 -28.498 1.00 93.12 79 LEU A C 1
ATOM 601 O O . LEU A 1 79 ? 1.416 0.086 -29.418 1.00 93.12 79 LEU A O 1
ATOM 605 N N . GLY A 1 80 ? 1.015 -0.133 -27.218 1.00 90.56 80 GLY A N 1
ATOM 606 C CA . GLY A 1 80 ? 2.399 0.088 -26.788 1.00 90.56 80 GLY A CA 1
ATOM 607 C C . GLY A 1 80 ? 3.386 -0.937 -27.362 1.00 90.56 80 GLY A C 1
ATOM 608 O O . GLY A 1 80 ? 4.409 -0.562 -27.928 1.00 90.56 80 GLY A O 1
ATOM 609 N N . THR A 1 81 ? 3.048 -2.231 -27.322 1.00 90.19 81 THR A N 1
ATOM 610 C CA . THR A 1 81 ? 3.916 -3.279 -27.897 1.00 90.19 81 THR A CA 1
ATOM 611 C C . THR A 1 81 ? 4.109 -3.126 -29.410 1.00 90.19 81 THR A C 1
ATOM 613 O O . THR A 1 81 ? 5.203 -3.363 -29.923 1.00 90.19 81 THR A O 1
ATOM 616 N N . VAL A 1 82 ? 3.072 -2.675 -30.128 1.00 92.00 82 VAL A N 1
ATOM 617 C CA . VAL A 1 82 ? 3.143 -2.393 -31.571 1.00 92.00 82 VAL A CA 1
ATOM 618 C C . VAL A 1 82 ? 4.075 -1.216 -31.851 1.00 92.00 82 VAL A C 1
ATOM 620 O O . VAL A 1 82 ? 4.842 -1.279 -32.810 1.00 92.00 82 VAL A O 1
ATOM 623 N N . PHE A 1 83 ? 4.055 -0.173 -31.016 1.00 90.31 83 PHE A N 1
ATOM 624 C CA . PHE A 1 83 ? 4.982 0.953 -31.147 1.00 90.31 83 PHE A CA 1
ATOM 625 C C . PHE A 1 83 ? 6.442 0.555 -30.913 1.00 90.31 83 PHE A C 1
ATOM 627 O O . PHE A 1 83 ? 7.315 1.093 -31.587 1.00 90.31 83 PHE A O 1
ATOM 634 N N . ALA A 1 84 ? 6.710 -0.380 -29.999 1.00 86.69 84 ALA A N 1
ATOM 635 C CA . ALA A 1 84 ? 8.077 -0.776 -29.664 1.00 86.69 84 ALA A CA 1
ATOM 636 C C . ALA A 1 84 ? 8.734 -1.689 -30.714 1.00 86.69 84 ALA A C 1
ATOM 638 O O . ALA A 1 84 ? 9.884 -1.465 -31.078 1.00 86.69 84 ALA A O 1
ATOM 639 N N . VAL A 1 85 ? 8.032 -2.717 -31.210 1.00 86.38 85 VAL A N 1
ATOM 640 C CA . VAL A 1 85 ? 8.654 -3.787 -32.037 1.00 86.38 85 VAL A CA 1
ATOM 641 C C . VAL A 1 85 ? 8.041 -3.897 -33.439 1.00 86.38 85 VAL A C 1
ATOM 643 O O . VAL A 1 85 ? 8.470 -4.713 -34.261 1.00 86.38 85 VAL A O 1
ATOM 646 N N . GLY A 1 86 ? 7.036 -3.072 -33.739 1.00 86.19 86 GLY A N 1
ATOM 647 C CA . GLY A 1 86 ? 6.290 -3.105 -34.993 1.00 86.19 86 GLY A CA 1
ATOM 648 C C . GLY A 1 86 ? 5.246 -4.226 -35.059 1.00 86.19 86 GLY A C 1
ATOM 649 O O . GLY A 1 86 ? 5.229 -5.164 -34.261 1.00 86.19 86 GLY A O 1
ATOM 650 N N . LEU A 1 87 ? 4.363 -4.142 -36.059 1.00 85.69 87 LEU A N 1
ATOM 651 C CA . LEU A 1 87 ? 3.212 -5.039 -36.217 1.00 85.69 87 LEU A CA 1
ATOM 652 C C . LEU A 1 87 ? 3.550 -6.551 -36.240 1.00 85.69 87 LEU A C 1
ATOM 654 O O . LEU A 1 87 ? 2.886 -7.297 -35.519 1.00 85.69 87 LEU A O 1
ATOM 658 N N . PRO A 1 88 ? 4.546 -7.047 -37.011 1.00 84.25 88 PRO A N 1
ATOM 659 C CA . PRO A 1 88 ? 4.740 -8.492 -37.164 1.00 84.25 88 PRO A CA 1
ATOM 660 C C . PRO A 1 88 ? 5.273 -9.151 -35.887 1.00 84.25 88 PRO A C 1
ATOM 662 O O . PRO A 1 88 ? 4.852 -10.247 -35.529 1.00 84.25 88 PRO A O 1
ATOM 665 N N . ASN A 1 89 ? 6.159 -8.466 -35.163 1.00 85.50 89 ASN A N 1
ATOM 666 C CA . ASN A 1 89 ? 6.738 -8.982 -33.924 1.00 85.50 89 ASN A CA 1
ATOM 667 C C . ASN A 1 89 ? 5.824 -8.757 -32.708 1.00 85.50 89 ASN A C 1
ATOM 669 O O . ASN A 1 89 ? 5.995 -9.426 -31.690 1.00 85.50 89 ASN A O 1
ATOM 673 N N . ALA A 1 90 ? 4.840 -7.856 -32.804 1.00 88.81 90 ALA A N 1
ATOM 674 C CA . ALA A 1 90 ? 3.858 -7.613 -31.749 1.00 88.81 90 ALA A CA 1
ATOM 675 C C . ALA A 1 90 ? 2.747 -8.677 -31.689 1.00 88.81 90 ALA A C 1
ATOM 677 O O . ALA A 1 90 ? 2.156 -8.870 -30.629 1.00 88.81 90 ALA A O 1
ATOM 678 N N . LEU A 1 91 ? 2.477 -9.407 -32.781 1.00 89.19 91 LEU A N 1
ATOM 679 C CA . LEU A 1 91 ? 1.456 -10.467 -32.843 1.00 89.19 91 LEU A CA 1
ATOM 680 C C . LEU A 1 91 ? 1.499 -11.487 -31.684 1.00 89.19 91 LEU A C 1
ATOM 682 O O . LEU A 1 91 ? 0.453 -11.695 -31.063 1.00 89.19 91 LEU A O 1
ATOM 686 N N . PRO A 1 92 ? 2.644 -12.111 -31.336 1.00 90.38 92 PRO A N 1
ATOM 687 C CA . PRO A 1 92 ? 2.697 -13.071 -30.231 1.00 90.38 92 PRO A CA 1
ATOM 688 C C . PRO A 1 92 ? 2.364 -12.433 -28.870 1.00 90.38 92 PRO A C 1
ATOM 690 O O . PRO A 1 92 ? 1.693 -13.057 -28.047 1.00 90.38 92 PRO A O 1
ATOM 693 N N . TYR A 1 93 ? 2.752 -11.172 -28.647 1.00 89.69 93 TYR A N 1
ATOM 694 C CA . TYR A 1 93 ? 2.397 -10.426 -27.434 1.00 89.69 93 TYR A CA 1
ATOM 695 C C . TYR A 1 93 ? 0.916 -10.038 -27.415 1.00 89.69 93 TYR A C 1
ATOM 697 O O . TYR A 1 93 ? 0.250 -10.178 -26.389 1.00 89.69 93 TYR A O 1
ATOM 705 N N . ALA A 1 94 ? 0.374 -9.607 -28.555 1.00 89.75 94 ALA A N 1
ATOM 706 C CA . ALA A 1 94 ? -1.037 -9.275 -28.709 1.00 89.75 94 ALA A CA 1
ATOM 707 C C . ALA A 1 94 ? -1.937 -10.499 -28.479 1.00 89.75 94 ALA A C 1
ATOM 709 O O . ALA A 1 94 ? -2.969 -10.380 -27.822 1.00 89.75 94 ALA A O 1
ATOM 710 N N . ALA A 1 95 ? -1.525 -11.681 -28.948 1.00 89.25 95 ALA A N 1
ATOM 711 C CA . ALA A 1 95 ? -2.229 -12.936 -28.701 1.00 89.25 95 ALA A CA 1
ATOM 712 C C . ALA A 1 95 ? -2.243 -13.305 -27.207 1.00 89.25 95 ALA A C 1
ATOM 714 O O . ALA A 1 95 ? -3.299 -13.638 -26.667 1.00 89.25 95 ALA A O 1
ATOM 715 N N . ALA A 1 96 ? -1.106 -13.179 -26.515 1.00 89.25 96 ALA A N 1
ATOM 716 C CA . ALA A 1 96 ? -1.016 -13.430 -25.075 1.00 89.25 96 ALA A CA 1
ATOM 717 C C . ALA A 1 96 ? -1.862 -12.441 -24.248 1.00 89.25 96 ALA A C 1
ATOM 719 O O . ALA A 1 96 ? -2.594 -12.844 -23.341 1.00 89.25 96 ALA A O 1
ATOM 720 N N . LEU A 1 97 ? -1.825 -11.150 -24.592 1.00 87.94 97 LEU A N 1
ATOM 721 C CA . LEU A 1 97 ? -2.653 -10.114 -23.965 1.00 87.94 97 LEU A CA 1
ATOM 722 C C . LEU A 1 97 ? -4.149 -10.315 -24.255 1.00 87.94 97 LEU A C 1
ATOM 724 O O . LEU A 1 97 ? -4.980 -10.164 -23.357 1.00 87.94 97 LEU A O 1
ATOM 728 N N . GLY A 1 98 ? -4.496 -10.712 -25.481 1.00 84.94 98 GLY A N 1
ATOM 729 C CA . GLY A 1 98 ? -5.859 -11.051 -25.887 1.00 84.94 98 GLY A CA 1
ATOM 730 C C . GLY A 1 98 ? -6.416 -12.251 -25.121 1.00 84.94 98 GLY A C 1
ATOM 731 O O . GLY A 1 98 ? -7.545 -12.191 -24.632 1.00 84.94 98 GLY A O 1
ATOM 732 N N . LEU A 1 99 ? -5.603 -13.295 -24.920 1.00 84.38 99 LEU A N 1
ATOM 733 C CA . LEU A 1 99 ? -5.950 -14.453 -24.091 1.00 84.38 99 LEU A CA 1
ATOM 734 C C . LEU A 1 99 ? -6.304 -14.014 -22.663 1.00 84.38 99 LEU A C 1
ATOM 736 O O . LEU A 1 99 ? -7.359 -14.376 -22.147 1.00 84.38 99 LEU A O 1
ATOM 740 N N . MET A 1 100 ? -5.494 -13.145 -22.055 1.00 81.00 100 MET A N 1
ATOM 741 C CA . MET A 1 100 ? -5.795 -12.590 -20.729 1.00 81.00 100 MET A CA 1
ATOM 742 C C . MET A 1 100 ? -7.040 -11.695 -20.703 1.00 81.00 100 MET A C 1
ATOM 744 O O . MET A 1 100 ? -7.743 -11.629 -19.693 1.00 81.00 100 MET A O 1
ATOM 748 N N . GLY A 1 101 ? -7.363 -11.049 -21.825 1.00 74.94 101 GLY A N 1
ATOM 749 C CA . GLY A 1 101 ? -8.622 -10.337 -22.023 1.00 74.94 101 GLY A CA 1
ATOM 750 C C . GLY A 1 101 ? -9.856 -11.258 -22.026 1.00 74.94 101 GLY A C 1
ATOM 751 O O . GLY A 1 101 ? -10.924 -10.872 -21.530 1.00 74.94 101 GLY A O 1
ATOM 752 N N . LEU A 1 102 ? -9.714 -12.475 -22.553 1.00 74.00 102 LEU A N 1
ATOM 753 C CA . LEU A 1 102 ? -10.800 -13.439 -22.752 1.00 74.00 102 LEU A CA 1
ATOM 754 C C . LEU A 1 102 ? -11.029 -14.377 -21.563 1.00 74.00 102 LEU A C 1
ATOM 756 O O . LEU A 1 102 ? -12.160 -14.822 -21.379 1.00 74.00 102 LEU A O 1
ATOM 760 N N . ILE A 1 103 ? -10.009 -14.640 -20.737 1.00 73.00 103 ILE A N 1
ATOM 761 C CA . ILE A 1 103 ? -10.149 -15.484 -19.542 1.00 73.00 103 ILE A CA 1
ATOM 762 C C . ILE A 1 103 ? -11.214 -14.881 -18.606 1.00 73.00 103 ILE A C 1
ATOM 764 O O . ILE A 1 103 ? -11.054 -13.777 -18.074 1.00 73.00 103 ILE A O 1
ATOM 768 N N . LEU A 1 104 ? -12.310 -15.625 -18.425 1.00 58.69 104 LEU A N 1
ATOM 769 C CA . LEU A 1 104 ? -13.358 -15.382 -17.436 1.00 58.69 104 LEU A CA 1
ATOM 770 C C . LEU A 1 104 ? -13.096 -16.282 -16.222 1.00 58.69 104 LEU A C 1
ATOM 772 O O . LEU A 1 104 ? -13.499 -17.448 -16.239 1.00 58.69 104 LEU A O 1
ATOM 776 N N . PRO A 1 105 ? -12.427 -15.803 -15.162 1.00 61.75 105 PRO A N 1
ATOM 777 C CA . PRO A 1 105 ? -12.449 -16.543 -13.914 1.00 61.75 105 PRO A CA 1
ATOM 778 C C . PRO A 1 105 ? -13.865 -16.507 -13.334 1.00 61.75 105 PRO A C 1
ATOM 780 O O . PRO A 1 105 ? -14.532 -15.473 -13.334 1.00 61.75 105 PRO A O 1
ATOM 783 N N . ASN A 1 106 ? -14.315 -17.642 -12.811 1.00 55.84 106 ASN A N 1
ATOM 784 C CA . ASN A 1 106 ? -15.559 -17.712 -12.061 1.00 55.84 106 ASN A CA 1
ATOM 785 C C . ASN A 1 106 ? -15.351 -17.010 -10.704 1.00 55.84 106 ASN A C 1
ATOM 787 O O . ASN A 1 106 ? -14.657 -17.541 -9.832 1.00 55.84 106 ASN A O 1
ATOM 791 N N . GLU A 1 107 ? -15.893 -15.796 -10.544 1.00 54.88 107 GLU A N 1
ATOM 792 C CA . GLU A 1 107 ? -15.630 -14.920 -9.387 1.00 54.88 107 GLU A CA 1
ATOM 793 C C . GLU A 1 107 ? -15.990 -15.572 -8.040 1.00 54.88 107 GLU A C 1
ATOM 795 O O . GLU A 1 107 ? -15.337 -15.301 -7.034 1.00 54.88 107 GLU A O 1
ATOM 800 N N . ALA A 1 108 ? -16.945 -16.509 -8.032 1.00 48.25 108 ALA A N 1
ATOM 801 C CA . ALA A 1 108 ? -17.431 -17.197 -6.837 1.00 48.25 108 ALA A CA 1
ATOM 802 C C . ALA A 1 108 ? -16.441 -18.205 -6.206 1.00 48.25 108 ALA A C 1
ATOM 804 O O . ALA A 1 108 ? -16.669 -18.649 -5.083 1.00 48.25 108 ALA A O 1
ATOM 805 N N . ARG A 1 109 ? -15.346 -18.591 -6.887 1.00 48.06 109 ARG A N 1
ATOM 806 C CA . ARG A 1 109 ? -14.437 -19.676 -6.432 1.00 48.06 109 ARG A CA 1
ATOM 807 C C . ARG A 1 109 ? -13.008 -19.224 -6.093 1.00 48.06 109 ARG A C 1
ATOM 809 O O . ARG A 1 109 ? -12.171 -20.041 -5.712 1.00 48.06 109 ARG A O 1
ATOM 816 N N . MET A 1 110 ? -12.693 -17.935 -6.226 1.00 53.38 110 MET A N 1
ATOM 817 C CA . MET A 1 110 ? -11.313 -17.428 -6.164 1.00 53.38 110 MET A CA 1
ATOM 818 C C . MET A 1 110 ? -10.937 -16.960 -4.747 1.00 53.38 110 MET A C 1
ATOM 820 O O . MET A 1 110 ? -10.907 -15.762 -4.474 1.00 53.38 110 MET A O 1
ATOM 824 N N . ARG A 1 111 ? -10.615 -17.904 -3.848 1.00 51.75 111 ARG A N 1
ATOM 825 C CA . ARG A 1 111 ? -10.144 -17.610 -2.474 1.00 51.75 111 ARG A CA 1
ATOM 826 C C . ARG A 1 111 ? -8.763 -16.925 -2.440 1.00 51.75 111 ARG A C 1
ATOM 828 O O . ARG A 1 111 ? -8.468 -16.216 -1.488 1.00 51.75 111 ARG A O 1
ATOM 835 N N . GLU A 1 112 ? -7.945 -17.078 -3.491 1.00 71.00 112 GLU A N 1
ATOM 836 C CA . GLU A 1 112 ? -6.609 -16.463 -3.621 1.00 71.00 112 GLU A CA 1
ATOM 837 C C . GLU A 1 112 ? -6.387 -15.830 -5.015 1.00 71.00 112 GLU A C 1
ATOM 839 O O . GLU A 1 112 ? -5.700 -16.381 -5.880 1.00 71.00 112 GLU A O 1
ATOM 844 N N . LYS A 1 113 ? -6.957 -14.637 -5.251 1.00 75.06 113 LYS A N 1
ATOM 845 C CA . LYS A 1 113 ? -6.855 -13.918 -6.542 1.00 75.06 113 LYS A CA 1
ATOM 846 C C . LYS A 1 113 ? -5.405 -13.694 -7.009 1.00 75.06 113 LYS A C 1
ATOM 848 O O . LYS A 1 113 ? -5.120 -13.875 -8.192 1.00 75.06 113 LYS A O 1
ATOM 853 N N . LYS A 1 114 ? -4.482 -13.384 -6.087 1.00 82.50 114 LYS A N 1
ATOM 854 C CA . LYS A 1 114 ? -3.054 -13.136 -6.370 1.00 82.50 114 LYS A CA 1
ATOM 855 C C . LYS A 1 114 ? -2.341 -14.320 -7.030 1.00 82.50 114 LYS A C 1
ATOM 857 O O . LYS A 1 114 ? -1.579 -14.113 -7.973 1.00 82.50 114 LYS A O 1
ATOM 862 N N . LYS A 1 115 ? -2.556 -15.548 -6.539 1.00 85.50 115 LYS A N 1
ATOM 863 C CA . LYS A 1 115 ? -1.861 -16.742 -7.056 1.00 85.50 115 LYS A CA 1
ATOM 864 C C . LYS A 1 115 ? -2.431 -17.178 -8.401 1.00 85.50 115 LYS A C 1
ATOM 866 O O . LYS A 1 115 ? -1.683 -17.492 -9.318 1.00 85.50 115 LYS A O 1
ATOM 871 N N . ASN A 1 116 ? -3.750 -17.121 -8.557 1.00 86.44 116 ASN A N 1
ATOM 872 C CA . ASN A 1 116 ? -4.405 -17.603 -9.772 1.00 86.44 116 ASN A CA 1
ATOM 873 C C . ASN A 1 116 ? -4.056 -16.753 -11.000 1.00 86.44 116 ASN A C 1
ATOM 875 O O . ASN A 1 116 ? -3.803 -17.292 -12.076 1.00 86.44 116 ASN A O 1
ATOM 879 N N . TRP A 1 117 ? -3.963 -15.433 -10.837 1.00 87.06 117 TRP A N 1
ATOM 880 C CA . TRP A 1 117 ? -3.541 -14.549 -11.924 1.00 87.06 117 TRP A CA 1
ATOM 881 C C . TRP A 1 117 ? -2.036 -14.579 -12.198 1.00 87.06 117 TRP A C 1
ATOM 883 O O . TRP A 1 117 ? -1.633 -14.356 -13.338 1.00 87.06 117 TRP A O 1
ATOM 893 N N . LEU A 1 118 ? -1.215 -14.954 -11.213 1.00 88.19 118 LEU A N 1
ATOM 894 C CA . LEU A 1 118 ? 0.192 -15.279 -11.453 1.00 88.19 118 LEU A CA 1
ATOM 895 C C . LEU A 1 118 ? 0.320 -16.506 -12.374 1.00 88.19 118 LEU A C 1
ATOM 897 O O . LEU A 1 118 ? 1.080 -16.470 -13.340 1.00 88.19 118 LEU A O 1
ATOM 901 N N . TYR A 1 119 ? -0.460 -17.566 -12.129 1.00 88.69 119 TYR A N 1
ATOM 902 C CA . TYR A 1 119 ? -0.491 -18.729 -13.023 1.00 88.69 119 TYR A CA 1
ATOM 903 C C . TYR A 1 119 ? -1.000 -18.366 -14.421 1.00 88.69 119 TYR A C 1
ATOM 905 O O . TYR A 1 119 ? -0.421 -18.804 -15.412 1.00 88.69 119 TYR A O 1
ATOM 913 N N . ALA A 1 120 ? -2.026 -17.516 -14.521 1.00 88.75 120 ALA A N 1
ATOM 914 C CA . ALA A 1 120 ? -2.507 -17.026 -15.812 1.00 88.75 120 ALA A CA 1
ATOM 915 C C . ALA A 1 120 ? -1.423 -16.244 -16.582 1.00 88.75 120 ALA A C 1
ATOM 917 O O . ALA A 1 120 ? -1.290 -16.428 -17.791 1.00 88.75 120 ALA A O 1
ATOM 918 N N . ALA A 1 121 ? -0.608 -15.436 -15.892 1.00 89.75 121 ALA A N 1
ATOM 919 C CA . ALA A 1 121 ? 0.525 -14.740 -16.500 1.00 89.75 121 ALA A CA 1
ATOM 920 C C . ALA A 1 121 ? 1.573 -15.722 -17.051 1.00 89.75 121 ALA A C 1
ATOM 922 O O . ALA A 1 121 ? 2.020 -15.567 -18.185 1.00 89.75 121 ALA A O 1
ATOM 923 N N . LEU A 1 122 ? 1.926 -16.763 -16.287 1.00 91.81 122 LEU A N 1
ATOM 924 C CA . LEU A 1 122 ? 2.864 -17.804 -16.729 1.00 91.81 122 LEU A CA 1
ATOM 925 C C . LEU A 1 122 ? 2.352 -18.555 -17.965 1.00 91.81 122 LEU A C 1
ATOM 927 O O . LEU A 1 122 ? 3.113 -18.789 -18.903 1.00 91.81 122 LEU A O 1
ATOM 931 N N . VAL A 1 123 ? 1.057 -18.879 -18.002 1.00 91.31 123 VAL A N 1
ATOM 932 C CA . VAL A 1 123 ? 0.423 -19.481 -19.184 1.00 91.31 123 VAL A CA 1
ATOM 933 C C . VAL A 1 123 ? 0.471 -18.522 -20.374 1.00 91.31 123 VAL A C 1
ATOM 935 O O . VAL A 1 123 ? 0.796 -18.950 -21.477 1.00 91.31 123 VAL A O 1
ATOM 938 N N . ALA A 1 124 ? 0.215 -17.226 -20.173 1.00 91.12 124 ALA A N 1
ATOM 939 C CA . ALA A 1 124 ? 0.295 -16.226 -21.237 1.00 91.12 124 ALA A CA 1
ATOM 940 C C . ALA A 1 124 ? 1.718 -16.100 -21.815 1.00 91.12 124 ALA A C 1
ATOM 942 O O . ALA A 1 124 ? 1.872 -16.043 -23.036 1.00 91.12 124 ALA A O 1
ATOM 943 N N . PHE A 1 125 ? 2.757 -16.140 -20.970 1.00 92.62 125 PHE A N 1
ATOM 944 C CA . PHE A 1 125 ? 4.147 -16.224 -21.429 1.00 92.62 125 PHE A CA 1
ATOM 945 C C . PHE A 1 125 ? 4.412 -17.517 -22.212 1.00 92.62 125 PHE A C 1
ATOM 947 O O . PHE A 1 125 ? 5.017 -17.458 -23.277 1.00 92.62 125 PHE A O 1
ATOM 954 N N . GLY A 1 126 ? 3.903 -18.666 -21.756 1.00 90.75 126 GLY A N 1
ATOM 955 C CA . GLY A 1 126 ? 4.008 -19.933 -22.491 1.00 90.75 126 GLY A CA 1
ATOM 956 C C . GLY A 1 126 ? 3.324 -19.902 -23.864 1.00 90.75 126 GLY A C 1
ATOM 957 O O . GLY A 1 126 ? 3.878 -20.358 -24.858 1.00 90.75 126 GLY A O 1
ATOM 958 N N . VAL A 1 127 ? 2.136 -19.303 -23.963 1.00 91.56 127 VAL A N 1
ATOM 959 C CA . VAL A 1 127 ? 1.441 -19.127 -25.248 1.00 91.56 127 VAL A CA 1
ATOM 960 C C . VAL A 1 127 ? 2.243 -18.206 -26.169 1.00 91.56 127 VAL A C 1
ATOM 962 O O . VAL A 1 127 ? 2.438 -18.532 -27.340 1.00 91.56 127 VAL A O 1
ATOM 965 N N . LYS A 1 128 ? 2.768 -17.092 -25.643 1.00 92.56 128 LYS A N 1
ATOM 966 C CA . LYS A 1 128 ? 3.632 -16.171 -26.394 1.00 92.56 128 LYS A CA 1
ATOM 967 C C . LYS A 1 128 ? 4.835 -16.900 -26.987 1.00 92.56 128 LYS A C 1
ATOM 969 O O . LYS A 1 128 ? 5.135 -16.710 -28.162 1.00 92.56 128 LYS A O 1
ATOM 974 N N . THR A 1 129 ? 5.514 -17.733 -26.201 1.00 91.25 129 THR A N 1
ATOM 975 C CA . THR A 1 129 ? 6.737 -18.422 -26.637 1.00 91.25 129 THR A CA 1
ATOM 976 C C . THR A 1 129 ? 6.456 -19.474 -27.697 1.00 91.25 129 THR A C 1
ATOM 978 O O . THR A 1 129 ? 7.193 -19.540 -28.677 1.00 91.25 129 THR A O 1
ATOM 981 N N . ILE A 1 130 ? 5.356 -20.220 -27.566 1.00 91.88 130 ILE A N 1
ATOM 982 C CA . ILE A 1 130 ? 4.902 -21.183 -28.579 1.00 91.88 130 ILE A CA 1
ATOM 983 C C . ILE A 1 130 ? 4.585 -20.469 -29.900 1.00 91.88 130 ILE A C 1
ATOM 985 O O . ILE A 1 130 ? 5.034 -20.905 -30.959 1.00 91.88 130 ILE A O 1
ATOM 989 N N . ILE A 1 131 ? 3.860 -19.346 -29.852 1.00 89.88 131 ILE A N 1
ATOM 990 C CA . ILE A 1 131 ? 3.535 -18.567 -31.055 1.00 89.88 131 ILE A CA 1
ATOM 991 C C . ILE A 1 131 ? 4.813 -17.992 -31.678 1.00 89.88 131 ILE A C 1
ATOM 993 O O . ILE A 1 131 ? 5.010 -18.100 -32.886 1.00 89.88 131 ILE A O 1
ATOM 997 N N . SER A 1 132 ? 5.718 -17.423 -30.877 1.00 87.88 132 SER A N 1
ATOM 998 C CA . SER A 1 132 ? 7.007 -16.924 -31.369 1.00 87.88 132 SER A CA 1
ATOM 999 C C . SER A 1 132 ? 7.860 -18.026 -32.006 1.00 87.88 132 SER A C 1
ATOM 1001 O O . SER A 1 132 ? 8.503 -17.769 -33.022 1.00 87.88 132 SER A O 1
ATOM 1003 N N . PHE A 1 133 ? 7.835 -19.244 -31.460 1.00 90.12 133 PHE A N 1
ATOM 1004 C CA . PHE A 1 133 ? 8.532 -20.398 -32.026 1.00 90.12 133 PHE A CA 1
ATOM 1005 C C . PHE A 1 133 ? 7.939 -20.826 -33.375 1.00 90.12 133 PHE A C 1
ATOM 1007 O O . PHE A 1 133 ? 8.684 -21.174 -34.286 1.00 90.12 133 PHE A O 1
ATOM 1014 N N . LEU A 1 134 ? 6.616 -20.731 -33.543 1.00 89.75 134 LEU A N 1
ATOM 1015 C CA . LEU A 1 134 ? 5.954 -21.039 -34.813 1.00 89.75 134 LEU A CA 1
ATOM 1016 C C . LEU A 1 134 ? 6.388 -20.089 -35.943 1.00 89.75 134 LEU A C 1
ATOM 1018 O O . LEU A 1 134 ? 6.561 -20.524 -37.078 1.00 89.75 134 LEU A O 1
ATOM 1022 N N . PHE A 1 135 ? 6.593 -18.804 -35.636 1.00 86.38 135 PHE A N 1
ATOM 1023 C CA . PHE A 1 135 ? 7.093 -17.824 -36.608 1.00 86.38 135 PHE A CA 1
ATOM 1024 C C . PHE A 1 135 ? 8.605 -17.922 -36.842 1.00 86.38 135 PHE A C 1
ATOM 1026 O O . PHE A 1 135 ? 9.075 -17.644 -37.945 1.00 86.38 135 PHE A O 1
ATOM 1033 N N . LYS A 1 136 ? 9.378 -18.276 -35.808 1.00 85.75 136 LYS A N 1
ATOM 1034 C CA . LYS A 1 136 ? 10.839 -18.414 -35.863 1.00 85.75 136 LYS A CA 1
ATOM 1035 C C . LYS A 1 136 ? 11.258 -19.687 -35.116 1.00 85.75 136 LYS A C 1
ATOM 1037 O O . LYS A 1 136 ? 11.475 -19.619 -33.903 1.00 85.75 136 LYS A O 1
ATOM 1042 N N . PRO A 1 137 ? 11.407 -20.832 -35.806 1.00 85.62 137 PRO A N 1
ATOM 1043 C CA . PRO A 1 137 ? 11.684 -22.120 -35.171 1.00 85.62 137 PRO A CA 1
ATOM 1044 C C . PRO A 1 137 ? 13.162 -22.241 -34.771 1.00 85.62 137 PRO A C 1
ATOM 1046 O O . PRO A 1 137 ? 13.931 -23.010 -35.340 1.00 85.62 137 PRO A O 1
ATOM 1049 N N . VAL A 1 138 ? 13.575 -21.446 -33.785 1.00 90.62 138 VAL A N 1
ATOM 1050 C CA . VAL A 1 138 ? 14.934 -21.415 -33.236 1.00 90.62 138 VAL A CA 1
ATOM 1051 C C . VAL A 1 138 ? 14.865 -21.741 -31.748 1.00 90.62 138 VAL A C 1
ATOM 1053 O O . VAL A 1 138 ? 14.076 -21.145 -31.017 1.00 90.62 138 VAL A O 1
ATOM 1056 N N . LEU A 1 139 ? 15.722 -22.651 -31.274 1.00 86.94 139 LEU A N 1
ATOM 1057 C CA . LEU A 1 139 ? 15.769 -23.064 -29.860 1.00 86.94 139 LEU A CA 1
ATOM 1058 C C . LEU A 1 139 ? 15.970 -21.882 -28.894 1.00 86.94 139 LEU A C 1
ATOM 1060 O O . LEU A 1 139 ? 15.430 -21.887 -27.790 1.00 86.94 139 LEU A O 1
ATOM 1064 N N . GLY A 1 140 ? 16.675 -20.833 -29.331 1.00 86.81 140 GLY A N 1
ATOM 1065 C CA . GLY A 1 140 ? 16.869 -19.600 -28.561 1.00 86.81 140 GLY A CA 1
ATOM 1066 C C . GLY A 1 140 ? 15.567 -18.895 -28.156 1.00 86.81 140 GLY A C 1
ATOM 1067 O O . GLY A 1 140 ? 15.542 -18.231 -27.124 1.00 86.81 140 GLY A O 1
ATOM 1068 N N . VAL A 1 141 ? 14.463 -19.091 -28.890 1.00 88.12 141 VAL A N 1
ATOM 1069 C CA . VAL A 1 141 ? 13.151 -18.511 -28.548 1.00 88.12 141 VAL A CA 1
ATOM 1070 C C . VAL A 1 141 ? 12.614 -19.068 -27.227 1.00 88.12 141 VAL A C 1
ATOM 1072 O O . VAL A 1 141 ? 11.993 -18.330 -26.463 1.00 88.12 141 VAL A O 1
ATOM 1075 N N . PHE A 1 142 ? 12.893 -20.337 -26.908 1.00 89.50 142 PHE A N 1
ATOM 1076 C CA . PHE A 1 142 ? 12.517 -20.909 -25.614 1.00 89.50 142 PHE A CA 1
ATOM 1077 C C . PHE A 1 142 ? 13.311 -20.283 -24.469 1.00 89.50 142 PHE A C 1
ATOM 1079 O O . PHE A 1 142 ? 12.727 -19.953 -23.440 1.00 89.50 142 PHE A O 1
ATOM 1086 N N . LEU A 1 143 ? 14.616 -20.061 -24.662 1.00 89.88 143 LEU A N 1
ATOM 1087 C CA . LEU A 1 143 ? 15.468 -19.418 -23.660 1.00 89.88 143 LEU A CA 1
ATOM 1088 C C . LEU A 1 143 ? 14.993 -17.985 -23.373 1.00 89.88 143 LEU A C 1
ATOM 1090 O O . LEU A 1 143 ? 14.801 -17.624 -22.214 1.00 89.88 143 LEU A O 1
ATOM 1094 N N . ILE A 1 144 ? 14.726 -17.211 -24.431 1.00 90.19 144 ILE A N 1
ATOM 1095 C CA . ILE A 1 144 ? 14.134 -15.865 -24.356 1.00 90.19 144 ILE A CA 1
ATOM 1096 C C . ILE A 1 144 ? 12.781 -15.902 -23.634 1.00 90.19 144 ILE A C 1
ATOM 1098 O O . ILE A 1 144 ? 12.460 -15.040 -22.821 1.00 90.19 144 ILE A O 1
ATOM 1102 N N . GLY A 1 145 ? 11.987 -16.933 -23.899 1.00 91.12 145 GLY A N 1
ATOM 1103 C CA . GLY A 1 145 ? 10.721 -17.160 -23.226 1.00 91.12 145 GLY A CA 1
ATOM 1104 C C . GLY A 1 145 ? 10.830 -17.344 -21.718 1.00 91.12 145 GLY A C 1
ATOM 1105 O O . GLY A 1 145 ? 10.052 -16.767 -20.960 1.00 91.12 145 GLY A O 1
ATOM 1106 N N . VAL A 1 146 ? 11.805 -18.141 -21.281 1.00 92.06 146 VAL A N 1
ATOM 1107 C CA . VAL A 1 146 ? 12.061 -18.392 -19.859 1.00 92.06 146 VAL A CA 1
ATOM 1108 C C . VAL A 1 146 ? 12.556 -17.122 -19.166 1.00 92.06 146 VAL A C 1
ATOM 1110 O O . VAL A 1 146 ? 12.086 -16.809 -18.070 1.00 92.06 146 VAL A O 1
ATOM 1113 N N . THR A 1 147 ? 13.459 -16.362 -19.794 1.00 90.75 147 THR A N 1
ATOM 1114 C CA . THR A 1 147 ? 13.968 -15.108 -19.215 1.00 90.75 147 THR A CA 1
ATOM 1115 C C . THR A 1 147 ? 12.877 -14.043 -19.120 1.00 90.75 147 THR A C 1
ATOM 1117 O O . THR A 1 147 ? 12.738 -13.405 -18.075 1.00 90.75 147 THR A O 1
ATOM 1120 N N . GLU A 1 148 ? 12.038 -13.897 -20.146 1.00 91.81 148 GLU A N 1
ATOM 1121 C CA . GLU A 1 148 ? 10.869 -13.015 -20.103 1.00 91.81 148 GLU A CA 1
ATOM 1122 C C . GLU A 1 148 ? 9.874 -13.409 -19.019 1.00 91.81 148 GLU A C 1
ATOM 1124 O O . GLU A 1 148 ? 9.393 -12.535 -18.301 1.00 91.81 148 GLU A O 1
ATOM 1129 N N . ALA A 1 149 ? 9.581 -14.702 -18.869 1.00 92.69 149 ALA A N 1
ATOM 1130 C CA . ALA A 1 149 ? 8.680 -15.175 -17.828 1.00 92.69 149 ALA A CA 1
ATOM 1131 C C . ALA A 1 149 ? 9.240 -14.869 -16.429 1.00 92.69 149 ALA A C 1
ATOM 1133 O O . ALA A 1 149 ? 8.506 -14.376 -15.574 1.00 92.69 149 ALA A O 1
ATOM 1134 N N . ALA A 1 150 ? 10.540 -15.086 -16.200 1.00 92.19 150 ALA A N 1
ATOM 1135 C CA . ALA A 1 150 ? 11.187 -14.787 -14.922 1.00 92.19 150 ALA A CA 1
ATOM 1136 C C . ALA A 1 150 ? 11.113 -13.290 -14.567 1.00 92.19 150 ALA A C 1
ATOM 1138 O O . ALA A 1 150 ? 10.704 -12.925 -13.462 1.00 92.19 150 ALA A O 1
ATOM 1139 N N . ILE A 1 151 ? 11.438 -12.412 -15.521 1.00 91.44 151 ILE A N 1
ATOM 1140 C CA . ILE A 1 151 ? 11.351 -10.954 -15.341 1.00 91.44 151 ILE A CA 1
ATOM 1141 C C . ILE A 1 151 ? 9.887 -10.517 -15.196 1.00 91.44 151 ILE A C 1
ATOM 1143 O O . ILE A 1 151 ? 9.563 -9.668 -14.366 1.00 91.44 151 ILE A O 1
ATOM 1147 N N . GLY A 1 152 ? 8.984 -11.133 -15.958 1.00 92.00 152 GLY A N 1
ATOM 1148 C CA . GLY A 1 152 ? 7.547 -10.894 -15.914 1.00 92.00 152 GLY A CA 1
ATOM 1149 C C . GLY A 1 152 ? 6.922 -11.234 -14.564 1.00 92.00 152 GLY A C 1
ATOM 1150 O O . GLY A 1 152 ? 6.069 -10.488 -14.090 1.00 92.00 152 GLY A O 1
ATOM 1151 N N . VAL A 1 153 ? 7.377 -12.299 -13.896 1.00 92.69 153 VAL A N 1
ATOM 1152 C CA . VAL A 1 153 ? 6.943 -12.644 -12.531 1.00 92.69 153 VAL A CA 1
ATOM 1153 C C . VAL A 1 153 ? 7.354 -11.558 -11.535 1.00 92.69 153 VAL A C 1
ATOM 1155 O O . VAL A 1 153 ? 6.523 -11.114 -10.741 1.00 92.69 153 VAL A O 1
ATOM 1158 N N . LEU A 1 154 ? 8.603 -11.085 -11.593 1.00 91.00 154 LEU A N 1
ATOM 1159 C CA . LEU A 1 154 ? 9.074 -9.993 -10.732 1.00 91.00 154 LEU A CA 1
ATOM 1160 C C . LEU A 1 154 ? 8.280 -8.704 -10.985 1.00 91.00 154 LEU A C 1
ATOM 1162 O O . LEU A 1 154 ? 7.804 -8.072 -10.040 1.00 91.00 154 LEU A O 1
ATOM 1166 N N . ALA A 1 155 ? 8.069 -8.355 -12.256 1.00 90.62 155 ALA A N 1
ATOM 1167 C CA . ALA A 1 155 ? 7.257 -7.209 -12.644 1.00 90.62 155 ALA A CA 1
ATOM 1168 C C . ALA A 1 155 ? 5.807 -7.346 -12.153 1.00 90.62 155 ALA A C 1
ATOM 1170 O O . ALA A 1 155 ? 5.257 -6.391 -11.610 1.00 90.62 155 ALA A O 1
ATOM 1171 N N . TYR A 1 156 ? 5.199 -8.532 -12.265 1.00 91.88 156 TYR A N 1
ATOM 1172 C CA . TYR A 1 156 ? 3.845 -8.795 -11.775 1.00 91.88 156 TYR A CA 1
ATOM 1173 C C . TYR A 1 156 ? 3.738 -8.546 -10.272 1.00 91.88 156 TYR A C 1
ATOM 1175 O O . TYR A 1 156 ? 2.789 -7.900 -9.844 1.00 91.88 156 TYR A O 1
ATOM 1183 N N . LEU A 1 157 ? 4.704 -9.004 -9.469 1.00 89.50 157 LEU A N 1
ATOM 1184 C CA . LEU A 1 157 ? 4.677 -8.803 -8.017 1.00 89.50 157 LEU A CA 1
ATOM 1185 C C . LEU A 1 157 ? 4.695 -7.316 -7.641 1.00 89.50 157 LEU A C 1
ATOM 1187 O O . LEU A 1 157 ? 3.917 -6.897 -6.782 1.00 89.50 157 LEU A O 1
ATOM 1191 N N . VAL A 1 158 ? 5.538 -6.521 -8.309 1.00 87.75 158 VAL A N 1
ATOM 1192 C CA . VAL A 1 158 ? 5.621 -5.068 -8.088 1.00 87.75 158 VAL A CA 1
ATOM 1193 C C . VAL A 1 158 ? 4.334 -4.373 -8.537 1.00 87.75 158 VAL A C 1
ATOM 1195 O O . VAL A 1 158 ? 3.759 -3.591 -7.781 1.00 87.75 158 VAL A O 1
ATOM 1198 N N . MET A 1 159 ? 3.840 -4.680 -9.740 1.00 88.88 159 MET A N 1
ATOM 1199 C CA . MET A 1 159 ? 2.624 -4.063 -10.281 1.00 88.88 159 MET A CA 1
ATOM 1200 C C . MET A 1 159 ? 1.376 -4.456 -9.488 1.00 88.88 159 MET A C 1
ATOM 1202 O O . MET A 1 159 ? 0.533 -3.603 -9.222 1.00 88.88 159 MET A O 1
ATOM 1206 N N . TYR A 1 160 ? 1.271 -5.719 -9.068 1.00 87.88 160 TYR A N 1
ATOM 1207 C CA . TYR A 1 160 ? 0.185 -6.206 -8.223 1.00 87.88 160 TYR A CA 1
ATOM 1208 C C . TYR A 1 160 ? 0.168 -5.461 -6.889 1.00 87.88 160 TYR A C 1
ATOM 1210 O O . TYR A 1 160 ? -0.880 -4.956 -6.518 1.00 87.88 160 TYR A O 1
ATOM 1218 N N . ALA A 1 161 ? 1.313 -5.295 -6.216 1.00 82.56 161 ALA A N 1
ATOM 1219 C CA . ALA A 1 161 ? 1.376 -4.542 -4.960 1.00 82.56 161 ALA A CA 1
ATOM 1220 C C . ALA A 1 161 ? 0.931 -3.071 -5.118 1.00 82.56 161 ALA A C 1
ATOM 1222 O O . ALA A 1 161 ? 0.289 -2.516 -4.229 1.00 82.56 161 ALA A O 1
ATOM 1223 N N . LEU A 1 162 ? 1.228 -2.436 -6.259 1.00 80.88 162 LEU A N 1
ATOM 1224 C CA . LEU A 1 162 ? 0.803 -1.059 -6.549 1.00 80.88 162 LEU A CA 1
ATOM 1225 C C . LEU A 1 162 ? -0.693 -0.948 -6.900 1.00 80.88 162 LEU A C 1
ATOM 1227 O O . LEU A 1 162 ? -1.328 0.061 -6.578 1.00 80.88 162 LEU A O 1
ATOM 1231 N N . LEU A 1 163 ? -1.249 -1.967 -7.563 1.00 79.19 163 LEU A N 1
ATOM 1232 C CA . LEU A 1 163 ? -2.646 -2.031 -8.008 1.00 79.19 163 LEU A CA 1
ATOM 1233 C C . LEU A 1 163 ? -3.595 -2.631 -6.957 1.00 79.19 163 LEU A C 1
ATOM 1235 O O . LEU A 1 163 ? -4.789 -2.350 -6.993 1.00 79.19 163 LEU A O 1
ATOM 1239 N N . GLU A 1 164 ? -3.105 -3.427 -6.008 1.00 72.38 164 GLU A N 1
ATOM 1240 C CA . GLU A 1 164 ? -3.904 -4.015 -4.921 1.00 72.38 164 GLU A CA 1
ATOM 1241 C C . GLU A 1 164 ? -4.538 -2.917 -4.056 1.00 72.38 164 GLU A C 1
ATOM 1243 O O . GLU A 1 164 ? -5.730 -2.980 -3.754 1.00 72.38 164 GLU A O 1
ATOM 1248 N N . GLY A 1 165 ? -3.808 -1.820 -3.816 1.00 60.53 165 GLY A N 1
ATOM 1249 C CA . GLY A 1 165 ? -4.361 -0.615 -3.188 1.00 60.53 165 GLY A CA 1
ATOM 1250 C C . GLY A 1 165 ? -5.498 0.045 -3.988 1.00 60.53 165 GLY A C 1
ATOM 1251 O O . GLY A 1 165 ? -6.330 0.743 -3.420 1.00 60.53 165 GLY A O 1
ATOM 1252 N N . TRP A 1 166 ? -5.592 -0.184 -5.303 1.00 54.16 166 TRP A N 1
ATOM 1253 C CA . TRP A 1 166 ? -6.740 0.249 -6.110 1.00 54.16 166 TRP A CA 1
ATOM 1254 C C . TRP A 1 166 ? -7.934 -0.716 -6.001 1.00 54.16 166 TRP A C 1
ATOM 1256 O O . TRP A 1 166 ? -9.074 -0.253 -5.939 1.00 54.16 166 TRP A O 1
ATOM 1266 N N . ALA A 1 167 ? -7.690 -2.028 -5.901 1.00 50.47 167 ALA A N 1
ATOM 1267 C CA . ALA A 1 167 ? -8.728 -3.060 -5.769 1.00 50.47 167 ALA A CA 1
ATOM 1268 C C . ALA A 1 167 ? -9.520 -2.960 -4.464 1.00 50.47 167 ALA A C 1
ATOM 1270 O O . ALA A 1 167 ? -10.741 -3.113 -4.452 1.00 50.47 167 ALA A O 1
ATOM 1271 N N . GLU A 1 168 ? -8.832 -2.686 -3.356 1.00 52.50 168 GLU A N 1
ATOM 1272 C CA . GLU A 1 168 ? -9.464 -2.612 -2.038 1.00 52.50 168 GLU A CA 1
ATOM 1273 C C . GLU A 1 168 ? -10.304 -1.341 -1.828 1.00 52.50 168 GLU A C 1
ATOM 1275 O O . GLU A 1 168 ? -10.813 -1.114 -0.727 1.00 52.50 168 GLU A O 1
ATOM 1280 N N . GLN A 1 169 ? -10.448 -0.508 -2.874 1.00 52.72 169 GLN A N 1
ATOM 1281 C CA . GLN A 1 169 ? -10.890 0.886 -2.767 1.00 52.72 169 GLN A CA 1
ATOM 1282 C C . GLN A 1 169 ? -10.109 1.611 -1.674 1.00 52.72 169 GLN A C 1
ATOM 1284 O O . GLN A 1 169 ? -10.623 2.517 -1.006 1.00 52.72 169 GLN A O 1
ATOM 1289 N N . ASP A 1 170 ? -8.859 1.179 -1.493 1.00 52.62 170 ASP A N 1
ATOM 1290 C CA . ASP A 1 170 ? -8.006 1.769 -0.510 1.00 52.62 170 ASP A CA 1
ATOM 1291 C C . ASP A 1 170 ? -7.729 3.179 -0.968 1.00 52.62 170 ASP A C 1
ATOM 1293 O O . ASP A 1 170 ? -7.680 3.532 -2.159 1.00 52.62 170 ASP A O 1
ATOM 1297 N N . ILE A 1 171 ? -7.709 4.038 0.023 1.00 47.72 171 ILE A N 1
ATOM 1298 C CA . ILE A 1 171 ? -8.084 5.405 -0.220 1.00 47.72 171 ILE A CA 1
ATOM 1299 C C . ILE A 1 171 ? -6.983 5.972 -1.090 1.00 47.72 171 ILE A C 1
ATOM 1301 O O . ILE A 1 171 ? -7.285 6.340 -2.220 1.00 47.72 171 ILE A O 1
ATOM 1305 N N . ALA A 1 172 ? -5.717 5.775 -0.748 1.00 54.62 172 ALA A N 1
ATOM 1306 C CA . ALA A 1 172 ? -4.541 6.161 -1.525 1.00 54.62 172 ALA A CA 1
ATOM 1307 C C . ALA A 1 172 ? -4.356 5.597 -2.958 1.00 54.62 172 ALA A C 1
ATOM 1309 O O . ALA A 1 172 ? -3.325 5.848 -3.583 1.00 54.62 172 ALA A O 1
ATOM 1310 N N . SER A 1 173 ? -5.336 4.883 -3.511 1.00 63.72 173 SER A N 1
ATOM 1311 C CA . SER A 1 173 ? -5.344 4.384 -4.891 1.00 63.72 173 SER A CA 1
ATOM 1312 C C . SER A 1 173 ? -4.959 5.428 -5.944 1.00 63.72 173 SER A C 1
ATOM 1314 O O . SER A 1 173 ? -4.269 5.113 -6.904 1.00 63.72 173 SER A O 1
ATOM 1316 N N . ARG A 1 174 ? -5.350 6.700 -5.791 1.00 72.12 174 ARG A N 1
ATOM 1317 C CA . ARG A 1 174 ? -4.948 7.749 -6.747 1.00 72.12 174 ARG A CA 1
ATOM 1318 C C . ARG A 1 174 ? -3.444 7.993 -6.726 1.00 72.12 174 ARG A C 1
ATOM 1320 O O . ARG A 1 174 ? -2.846 8.188 -7.778 1.00 72.12 174 ARG A O 1
ATOM 1327 N N . GLU A 1 175 ? -2.841 8.012 -5.548 1.00 76.19 175 GLU A N 1
ATOM 1328 C CA . GLU A 1 175 ? -1.429 8.309 -5.378 1.00 76.19 175 GLU A CA 1
ATOM 1329 C C . GLU A 1 175 ? -0.531 7.150 -5.821 1.00 76.19 175 GLU A C 1
ATOM 1331 O O . GLU A 1 175 ? 0.482 7.389 -6.483 1.00 76.19 175 GLU A O 1
ATOM 1336 N N . THR A 1 176 ? -0.933 5.904 -5.553 1.00 78.00 176 THR A N 1
ATOM 1337 C CA . THR A 1 176 ? -0.214 4.719 -6.051 1.00 78.00 176 THR A CA 1
ATOM 1338 C C . THR A 1 176 ? -0.286 4.604 -7.574 1.00 78.00 176 THR A C 1
ATOM 1340 O O . THR A 1 176 ? 0.700 4.218 -8.198 1.00 78.00 176 THR A O 1
ATOM 1343 N N . LEU A 1 177 ? -1.392 5.030 -8.199 1.00 83.94 177 LEU A N 1
ATOM 1344 C CA . LEU A 1 177 ? -1.525 5.081 -9.660 1.00 83.94 177 LEU A CA 1
ATOM 1345 C C . LEU A 1 177 ? -0.585 6.102 -10.318 1.00 83.94 177 LEU A C 1
ATOM 1347 O O . LEU A 1 177 ? -0.032 5.826 -11.381 1.00 83.94 177 LEU A O 1
ATOM 1351 N N . TRP A 1 178 ? -0.365 7.268 -9.704 1.00 85.94 178 TRP A N 1
ATOM 1352 C CA . TRP A 1 178 ? 0.621 8.233 -10.211 1.00 85.94 178 TRP A CA 1
ATOM 1353 C C . TRP A 1 178 ? 2.058 7.731 -10.047 1.00 85.94 178 TRP A C 1
ATOM 1355 O O . TRP A 1 178 ? 2.879 7.950 -10.937 1.00 85.94 178 TRP A O 1
ATOM 1365 N N . LEU A 1 179 ? 2.358 7.028 -8.949 1.00 86.75 179 LEU A N 1
ATOM 1366 C CA . LEU A 1 179 ? 3.653 6.368 -8.761 1.00 86.75 179 LEU A CA 1
ATOM 1367 C C . LEU A 1 179 ? 3.881 5.278 -9.819 1.00 86.75 179 LEU A C 1
ATOM 1369 O O . LEU A 1 179 ? 4.947 5.223 -10.426 1.00 86.75 179 LEU A O 1
ATOM 1373 N N . LEU A 1 180 ? 2.859 4.462 -10.082 1.00 88.62 180 LEU A N 1
ATOM 1374 C CA . LEU A 1 180 ? 2.858 3.463 -11.146 1.00 88.62 180 LEU A CA 1
ATOM 1375 C C . LEU A 1 180 ? 3.121 4.100 -12.515 1.00 88.62 180 LEU A C 1
ATOM 1377 O O . LEU A 1 180 ? 3.975 3.617 -13.254 1.00 88.62 180 LEU A O 1
ATOM 1381 N N . LEU A 1 181 ? 2.424 5.191 -12.847 1.00 90.25 181 LEU A N 1
ATOM 1382 C CA . LEU A 1 181 ? 2.643 5.907 -14.102 1.00 90.25 181 LEU A CA 1
ATOM 1383 C C . LEU A 1 181 ? 4.079 6.431 -14.198 1.00 90.25 181 LEU A C 1
ATOM 1385 O O . LEU A 1 181 ? 4.700 6.307 -15.248 1.00 90.25 181 LEU A O 1
ATOM 1389 N N . ALA A 1 182 ? 4.629 6.985 -13.118 1.00 88.81 182 ALA A N 1
ATOM 1390 C CA . ALA A 1 182 ? 5.995 7.490 -13.132 1.00 88.81 182 ALA A CA 1
ATOM 1391 C C . ALA A 1 182 ? 7.026 6.369 -13.364 1.00 88.81 182 ALA A C 1
ATOM 1393 O O . ALA A 1 182 ? 7.935 6.541 -14.174 1.00 88.81 182 ALA A O 1
ATOM 1394 N N . LEU A 1 183 ? 6.844 5.201 -12.734 1.00 89.62 183 LEU A N 1
ATOM 1395 C CA . LEU A 1 183 ? 7.673 4.014 -12.984 1.00 89.62 183 LEU A CA 1
ATOM 1396 C C . LEU A 1 183 ? 7.499 3.483 -14.418 1.00 89.62 183 LEU A C 1
ATOM 1398 O O . LEU A 1 183 ? 8.480 3.138 -15.077 1.00 89.62 183 LEU A O 1
ATOM 1402 N N . ALA A 1 184 ? 6.273 3.481 -14.942 1.00 89.69 184 ALA A N 1
ATOM 1403 C CA . ALA A 1 184 ? 5.995 3.097 -16.323 1.00 89.69 184 ALA A CA 1
ATOM 1404 C C . ALA A 1 184 ? 6.722 4.006 -17.325 1.00 89.69 184 ALA A C 1
ATOM 1406 O O . ALA A 1 184 ? 7.363 3.519 -18.253 1.00 89.69 184 ALA A O 1
ATOM 1407 N N . VAL A 1 185 ? 6.688 5.322 -17.100 1.00 91.44 185 VAL A N 1
ATOM 1408 C CA . VAL A 1 185 ? 7.403 6.299 -17.929 1.00 91.44 185 VAL A CA 1
ATOM 1409 C C . VAL A 1 185 ? 8.918 6.080 -17.849 1.00 91.44 185 VAL A C 1
ATOM 1411 O O . VAL A 1 185 ? 9.576 6.119 -18.885 1.00 91.44 185 VAL A O 1
ATOM 1414 N N . THR A 1 186 ? 9.486 5.777 -16.672 1.00 89.12 186 THR A N 1
ATOM 1415 C CA . THR A 1 186 ? 10.928 5.461 -16.579 1.00 89.12 186 THR A CA 1
ATOM 1416 C C . THR A 1 186 ? 11.332 4.229 -17.386 1.00 89.12 186 THR A C 1
ATOM 1418 O O . THR A 1 186 ? 12.412 4.225 -17.973 1.00 89.12 186 THR A O 1
ATOM 1421 N N . ALA A 1 187 ? 10.472 3.209 -17.443 1.00 86.88 187 ALA A N 1
ATOM 1422 C CA . ALA A 1 187 ? 10.737 1.991 -18.204 1.00 86.88 187 ALA A CA 1
ATOM 1423 C C . ALA A 1 187 ? 10.622 2.213 -19.721 1.00 86.88 187 ALA A C 1
ATOM 1425 O O . ALA A 1 187 ? 11.387 1.642 -20.491 1.00 86.88 187 ALA A O 1
ATOM 1426 N N . ALA A 1 188 ? 9.676 3.049 -20.152 1.00 86.38 188 ALA A N 1
ATOM 1427 C CA . ALA A 1 188 ? 9.354 3.244 -21.564 1.00 86.38 188 ALA A CA 1
ATOM 1428 C C . ALA A 1 188 ? 10.238 4.265 -22.283 1.00 86.38 188 ALA A C 1
ATOM 1430 O O . ALA A 1 188 ? 10.449 4.158 -23.488 1.00 86.38 188 ALA A O 1
ATOM 1431 N N . VAL A 1 189 ? 10.698 5.300 -21.574 1.00 86.06 189 VAL A N 1
ATOM 1432 C CA . VAL A 1 189 ? 11.471 6.379 -22.190 1.00 86.06 189 VAL A CA 1
ATOM 1433 C C . VAL A 1 189 ? 12.901 5.907 -22.409 1.00 86.06 189 VAL A C 1
ATOM 1435 O O . VAL A 1 189 ? 13.673 5.771 -21.458 1.00 86.06 189 VAL A O 1
ATOM 1438 N N . ASP A 1 190 ? 13.242 5.702 -23.676 1.00 78.69 190 ASP A N 1
ATOM 1439 C CA . ASP A 1 190 ? 14.609 5.531 -24.147 1.00 78.69 190 ASP A CA 1
ATOM 1440 C C . ASP A 1 190 ? 14.953 6.695 -25.086 1.00 78.69 190 ASP A C 1
ATOM 1442 O O . ASP A 1 190 ? 14.269 6.950 -26.079 1.00 78.69 190 ASP A O 1
ATOM 1446 N N . GLY A 1 191 ? 15.945 7.497 -24.706 1.00 79.50 191 GLY A N 1
ATOM 1447 C CA . GLY A 1 191 ? 16.271 8.725 -25.421 1.00 79.50 191 GLY A CA 1
ATOM 1448 C C . GLY A 1 191 ? 17.337 9.569 -24.735 1.00 79.50 191 GLY A C 1
ATOM 1449 O O . GLY A 1 191 ? 17.426 9.636 -23.503 1.00 79.50 191 GLY A O 1
ATOM 1450 N N . ARG A 1 192 ? 18.144 10.251 -25.554 1.00 82.94 192 ARG A N 1
ATOM 1451 C CA . ARG A 1 192 ? 19.178 11.191 -25.107 1.00 82.94 192 ARG A CA 1
ATOM 1452 C C . ARG A 1 192 ? 18.867 12.594 -25.617 1.00 82.94 192 ARG A C 1
ATOM 1454 O O . ARG A 1 192 ? 18.820 12.814 -26.822 1.00 82.94 192 ARG A O 1
ATOM 1461 N N . ILE A 1 193 ? 18.700 13.549 -24.707 1.00 82.19 193 ILE A N 1
ATOM 1462 C CA . ILE A 1 193 ? 18.563 14.973 -25.040 1.00 82.19 193 ILE A CA 1
ATOM 1463 C C . ILE A 1 193 ? 19.900 15.638 -24.734 1.00 82.19 193 ILE A C 1
ATOM 1465 O O . ILE A 1 193 ? 20.394 15.541 -23.614 1.00 82.19 193 ILE A O 1
ATOM 1469 N N . LEU A 1 194 ? 20.512 16.294 -25.727 1.00 78.44 194 LEU A N 1
ATOM 1470 C CA . LEU A 1 194 ? 21.818 16.962 -25.576 1.00 78.44 194 LEU A CA 1
ATOM 1471 C C . LEU A 1 194 ? 22.930 16.030 -25.036 1.00 78.44 194 LEU A C 1
ATOM 1473 O O . LEU A 1 194 ? 23.844 16.474 -24.343 1.00 78.44 194 LEU A O 1
ATOM 1477 N N . GLY A 1 195 ? 22.843 14.731 -25.344 1.00 76.31 195 GLY A N 1
ATOM 1478 C CA . GLY A 1 195 ? 23.768 13.697 -24.864 1.00 76.31 195 GLY A CA 1
ATOM 1479 C C . GLY A 1 195 ? 23.449 13.125 -23.477 1.00 76.31 195 GLY A C 1
ATOM 1480 O O . GLY A 1 195 ? 24.115 12.183 -23.065 1.00 76.31 195 GLY A O 1
ATOM 1481 N N . ILE A 1 196 ? 22.428 13.635 -22.782 1.00 83.31 196 ILE A N 1
ATOM 1482 C CA . ILE A 1 196 ? 22.020 13.203 -21.437 1.00 83.31 196 ILE A CA 1
ATOM 1483 C C . ILE A 1 196 ? 20.832 12.244 -21.544 1.00 83.31 196 ILE A C 1
ATOM 1485 O O . ILE A 1 196 ? 19.861 12.542 -22.242 1.00 83.31 196 ILE A O 1
ATOM 1489 N N . SER A 1 197 ? 20.880 11.107 -20.844 1.00 87.44 197 SER A N 1
ATOM 1490 C CA . SER A 1 197 ? 19.765 10.156 -20.820 1.00 87.44 197 SER A CA 1
ATOM 1491 C C . SER A 1 197 ? 18.559 10.741 -20.080 1.00 87.44 197 SER A C 1
ATOM 1493 O O . SER A 1 197 ? 18.631 11.148 -18.919 1.00 87.44 197 SER A O 1
ATOM 1495 N N . VAL A 1 198 ? 17.411 10.773 -20.759 1.00 89.75 198 VAL A N 1
ATOM 1496 C CA . VAL A 1 198 ? 16.158 11.286 -20.181 1.00 89.75 198 VAL A CA 1
ATOM 1497 C C . VAL A 1 198 ? 15.704 10.394 -19.026 1.00 89.75 198 VAL A C 1
ATOM 1499 O O . VAL A 1 198 ? 15.259 10.895 -17.993 1.00 89.75 198 VAL A O 1
ATOM 1502 N N . ARG A 1 199 ? 15.906 9.077 -19.158 1.00 91.12 199 ARG A N 1
ATOM 1503 C CA . ARG A 1 199 ? 15.650 8.090 -18.104 1.00 91.12 199 ARG A CA 1
ATOM 1504 C C . ARG A 1 199 ? 16.374 8.438 -16.804 1.00 91.12 199 ARG A C 1
ATOM 1506 O O . ARG A 1 199 ? 15.755 8.420 -15.741 1.00 91.12 199 ARG A O 1
ATOM 1513 N N . LEU A 1 200 ? 17.647 8.837 -16.890 1.00 90.69 200 LEU A N 1
ATOM 1514 C CA . LEU A 1 200 ? 18.427 9.261 -15.728 1.00 90.69 200 LEU A CA 1
ATOM 1515 C C . LEU A 1 200 ? 17.795 10.486 -15.067 1.00 90.69 200 LEU A C 1
ATOM 1517 O O . LEU A 1 200 ? 17.556 10.461 -13.866 1.00 90.69 200 LEU A O 1
ATOM 1521 N N . LEU A 1 201 ? 17.429 11.518 -15.827 1.00 91.38 201 LEU A N 1
ATOM 1522 C CA . LEU A 1 201 ? 16.817 12.725 -15.258 1.00 91.38 201 LEU A CA 1
ATOM 1523 C C . LEU A 1 201 ? 15.494 12.436 -14.539 1.00 91.38 201 LEU A C 1
ATOM 1525 O O . LEU A 1 201 ? 15.257 12.989 -13.459 1.00 91.38 201 LEU A O 1
ATOM 1529 N N . ILE A 1 202 ? 14.664 11.548 -15.094 1.00 92.31 202 ILE A N 1
ATOM 1530 C CA . ILE A 1 202 ? 13.417 11.121 -14.449 1.00 92.31 202 ILE A CA 1
ATOM 1531 C C . ILE A 1 202 ? 13.736 10.331 -13.175 1.00 92.31 202 ILE A C 1
ATOM 1533 O O . ILE A 1 202 ? 13.167 10.624 -12.122 1.00 92.31 202 ILE A O 1
ATOM 1537 N N . SER A 1 203 ? 14.689 9.395 -13.226 1.00 93.12 203 SER A N 1
ATOM 1538 C CA . SER A 1 203 ? 15.098 8.606 -12.058 1.00 93.12 203 SER A CA 1
ATOM 1539 C C . SER A 1 203 ? 15.616 9.489 -10.912 1.00 93.12 203 SER A C 1
ATOM 1541 O O . SER A 1 203 ? 15.186 9.325 -9.773 1.00 93.12 203 SER A O 1
ATOM 1543 N N . LEU A 1 204 ? 16.434 10.508 -11.208 1.00 92.75 204 LEU A N 1
ATOM 1544 C CA . LEU A 1 204 ? 16.940 11.462 -10.217 1.00 92.75 204 LEU A CA 1
ATOM 1545 C C . LEU A 1 204 ? 15.805 12.295 -9.605 1.00 92.75 204 LEU A C 1
ATOM 1547 O O . LEU A 1 204 ? 15.801 12.536 -8.398 1.00 92.75 204 LEU A O 1
ATOM 1551 N N . SER A 1 205 ? 14.805 12.686 -10.404 1.00 92.12 205 SER A N 1
ATOM 1552 C CA . SER A 1 205 ? 13.636 13.416 -9.895 1.00 92.12 205 SER A CA 1
ATOM 1553 C C . SER A 1 205 ? 12.781 12.560 -8.949 1.00 92.12 205 SER A C 1
ATOM 1555 O O . SER A 1 205 ? 12.333 13.040 -7.906 1.00 92.12 205 SER A O 1
ATOM 1557 N N . LEU A 1 206 ? 12.620 11.266 -9.253 1.00 92.56 206 LEU A N 1
ATOM 1558 C CA . LEU A 1 206 ? 11.918 10.313 -8.392 1.00 92.56 206 LEU A CA 1
ATOM 1559 C C . LEU A 1 206 ? 12.673 10.070 -7.085 1.00 92.56 206 LEU A C 1
ATOM 1561 O O . LEU A 1 206 ? 12.065 10.075 -6.015 1.00 92.56 206 LEU A O 1
ATOM 1565 N N . ILE A 1 207 ? 13.997 9.924 -7.156 1.00 93.75 207 ILE A N 1
ATOM 1566 C CA . ILE A 1 207 ? 14.871 9.761 -5.990 1.00 93.75 207 ILE A CA 1
ATOM 1567 C C . ILE A 1 207 ? 14.807 10.994 -5.079 1.00 93.75 207 ILE A C 1
ATOM 1569 O O . ILE A 1 207 ? 14.658 10.853 -3.864 1.00 93.75 207 ILE A O 1
ATOM 1573 N N . ALA A 1 208 ? 14.857 12.203 -5.642 1.00 92.06 208 ALA A N 1
ATOM 1574 C CA . ALA A 1 208 ? 14.702 13.435 -4.871 1.00 92.06 208 ALA A CA 1
ATOM 1575 C C . ALA A 1 208 ? 13.298 13.541 -4.241 1.00 92.06 208 ALA A C 1
ATOM 1577 O O . ALA A 1 208 ? 13.162 13.904 -3.070 1.00 92.06 208 ALA A O 1
ATOM 1578 N N . GLY A 1 209 ? 12.244 13.136 -4.959 1.00 90.31 209 GLY A N 1
ATOM 1579 C CA . GLY A 1 209 ? 10.892 13.021 -4.403 1.00 90.31 209 GLY A CA 1
ATOM 1580 C C . GLY A 1 209 ? 10.809 12.036 -3.227 1.00 90.31 209 GLY A C 1
ATOM 1581 O O . GLY A 1 209 ? 10.200 12.343 -2.202 1.00 90.31 209 GLY A O 1
ATOM 1582 N N . ALA A 1 210 ? 11.476 10.884 -3.334 1.00 90.19 210 ALA A N 1
ATOM 1583 C CA . ALA A 1 210 ? 11.587 9.881 -2.274 1.00 90.19 210 ALA A CA 1
ATOM 1584 C C . ALA A 1 210 ? 12.364 10.378 -1.047 1.00 90.19 210 ALA A C 1
ATOM 1586 O O . ALA A 1 210 ? 11.945 10.132 0.087 1.00 90.19 210 ALA A O 1
ATOM 1587 N N . ALA A 1 211 ? 13.434 11.146 -1.252 1.00 91.44 211 ALA A N 1
ATOM 1588 C CA . ALA A 1 211 ? 14.159 11.792 -0.162 1.00 91.44 211 ALA A CA 1
ATOM 1589 C C . ALA A 1 211 ? 13.261 12.779 0.603 1.00 91.44 211 ALA A C 1
ATOM 1591 O O . ALA A 1 211 ? 13.272 12.807 1.831 1.00 91.44 211 ALA A O 1
ATOM 1592 N N . ARG A 1 212 ? 12.397 13.526 -0.097 1.00 89.25 212 ARG A N 1
ATOM 1593 C CA . ARG A 1 212 ? 11.403 14.409 0.537 1.00 89.25 212 ARG A CA 1
ATOM 1594 C C . ARG A 1 212 ? 10.307 13.648 1.299 1.00 89.25 212 ARG A C 1
ATOM 1596 O O . ARG A 1 212 ? 9.731 14.197 2.236 1.00 89.25 212 ARG A O 1
ATOM 1603 N N . LEU A 1 213 ? 10.002 12.409 0.903 1.00 86.62 213 LEU A N 1
ATOM 1604 C CA . LEU A 1 213 ? 8.989 11.554 1.543 1.00 86.62 213 LEU A CA 1
ATOM 1605 C C . LEU A 1 213 ? 9.452 10.971 2.879 1.00 86.62 213 LEU A C 1
ATOM 1607 O O . LEU A 1 213 ? 8.698 10.973 3.853 1.00 86.62 213 LEU A O 1
ATOM 1611 N N . GLY A 1 214 ? 10.662 10.415 2.908 1.00 85.06 214 GLY A N 1
ATOM 1612 C CA . GLY A 1 214 ? 11.125 9.610 4.039 1.00 85.06 214 GLY A CA 1
ATOM 1613 C C . GLY A 1 214 ? 12.611 9.719 4.347 1.00 85.06 214 GLY A C 1
ATOM 1614 O O . GLY A 1 214 ? 13.091 8.948 5.173 1.00 85.06 214 GLY A O 1
ATOM 1615 N N . GLY A 1 215 ? 13.324 10.655 3.716 1.00 89.94 215 GLY A N 1
ATOM 1616 C CA . GLY A 1 215 ? 14.770 10.808 3.841 1.00 89.94 215 GLY A CA 1
ATOM 1617 C C . GLY A 1 215 ? 15.536 9.609 3.288 1.00 89.94 215 GLY A C 1
ATOM 1618 O O . GLY A 1 215 ? 15.076 8.932 2.365 1.00 89.94 215 GLY A O 1
ATOM 1619 N N . LEU A 1 216 ? 16.689 9.332 3.899 1.00 91.06 216 LEU A N 1
ATOM 1620 C CA . LEU A 1 216 ? 17.614 8.266 3.512 1.00 91.06 216 LEU A CA 1
ATOM 1621 C C . LEU A 1 216 ? 16.997 6.870 3.294 1.00 91.06 216 LEU A C 1
ATOM 1623 O O . LEU A 1 216 ? 17.292 6.279 2.258 1.00 91.06 216 LEU A O 1
ATOM 1627 N N . PRO A 1 217 ? 16.171 6.296 4.197 1.00 90.62 217 PRO A N 1
ATOM 1628 C CA . PRO A 1 217 ? 15.718 4.914 4.023 1.00 90.62 217 PRO A CA 1
ATOM 1629 C C . PRO A 1 217 ? 14.870 4.730 2.759 1.00 90.62 217 PRO A C 1
ATOM 1631 O O . PRO A 1 217 ? 15.011 3.731 2.059 1.00 90.62 217 PRO A O 1
ATOM 1634 N N . VAL A 1 218 ? 14.018 5.707 2.435 1.00 90.94 218 VAL A N 1
ATOM 1635 C CA . VAL A 1 218 ? 13.127 5.624 1.269 1.00 90.94 218 VAL A CA 1
ATOM 1636 C C . VAL A 1 218 ? 13.876 5.971 -0.017 1.00 90.94 218 VAL A C 1
ATOM 1638 O O . VAL A 1 218 ? 13.685 5.292 -1.027 1.00 90.94 218 VAL A O 1
ATOM 1641 N N . SER A 1 219 ? 14.756 6.981 0.003 1.00 92.56 219 SER A N 1
ATOM 1642 C CA . SER A 1 219 ? 15.551 7.334 -1.177 1.00 92.56 219 SER A CA 1
ATOM 1643 C C . SER A 1 219 ? 16.539 6.233 -1.547 1.00 92.56 219 SER A C 1
ATOM 1645 O O . SER A 1 219 ? 16.641 5.911 -2.725 1.00 92.56 219 SER A O 1
ATOM 1647 N N . ALA A 1 220 ? 17.215 5.614 -0.573 1.00 92.75 220 ALA A N 1
ATOM 1648 C CA . ALA A 1 220 ? 18.154 4.521 -0.816 1.00 92.75 220 ALA A CA 1
ATOM 1649 C C . ALA A 1 220 ? 17.453 3.292 -1.412 1.00 92.75 220 ALA A C 1
ATOM 1651 O O . ALA A 1 220 ? 17.948 2.716 -2.383 1.00 92.75 220 ALA A O 1
ATOM 1652 N N . LEU A 1 221 ? 16.278 2.924 -0.889 1.00 91.50 221 LEU A N 1
ATOM 1653 C CA . LEU A 1 221 ? 15.496 1.797 -1.401 1.00 91.50 221 LEU A CA 1
ATOM 1654 C C . LEU A 1 221 ? 15.010 2.047 -2.836 1.00 91.50 221 LEU A C 1
ATOM 1656 O O . LEU A 1 221 ? 15.181 1.195 -3.704 1.00 91.50 221 LEU A O 1
ATOM 1660 N N . LEU A 1 222 ? 14.468 3.236 -3.118 1.00 91.81 222 LEU A N 1
ATOM 1661 C CA . LEU A 1 222 ? 14.042 3.579 -4.476 1.00 91.81 222 LEU A CA 1
ATOM 1662 C C . LEU A 1 222 ? 15.232 3.703 -5.439 1.00 91.81 222 LEU A C 1
ATOM 1664 O O . LEU A 1 222 ? 15.156 3.227 -6.566 1.00 91.81 222 LEU A O 1
ATOM 1668 N N . GLY A 1 223 ? 16.331 4.319 -5.002 1.00 92.94 223 GLY A N 1
ATOM 1669 C CA . GLY A 1 223 ? 17.532 4.523 -5.809 1.00 92.94 223 GLY A CA 1
ATOM 1670 C C . GLY A 1 223 ? 18.210 3.222 -6.207 1.00 92.94 223 GLY A C 1
ATOM 1671 O O . GLY A 1 223 ? 18.500 3.031 -7.380 1.00 92.94 223 GLY A O 1
ATOM 1672 N N . SER A 1 224 ? 18.400 2.301 -5.260 1.00 92.19 224 SER A N 1
ATOM 1673 C CA . SER A 1 224 ? 18.937 0.959 -5.535 1.00 92.19 224 SER A CA 1
ATOM 1674 C C . SER A 1 224 ? 18.017 0.131 -6.440 1.00 92.19 224 SER A C 1
ATOM 1676 O O . SER A 1 224 ? 18.499 -0.536 -7.355 1.00 92.19 224 SER A O 1
ATOM 1678 N N . GLY A 1 225 ? 16.695 0.231 -6.259 1.00 90.88 225 GLY A N 1
ATOM 1679 C CA . GLY A 1 225 ? 15.721 -0.395 -7.154 1.00 90.88 225 GLY A CA 1
ATOM 1680 C C . GLY A 1 225 ? 15.774 0.165 -8.580 1.00 90.88 225 GLY A C 1
ATOM 1681 O O . GLY A 1 225 ? 15.820 -0.600 -9.540 1.00 90.88 225 GLY A O 1
ATOM 1682 N N . LEU A 1 226 ? 15.827 1.494 -8.732 1.00 92.19 226 LEU A N 1
ATOM 1683 C CA . LEU A 1 226 ? 15.951 2.157 -10.036 1.00 92.19 226 LEU A CA 1
ATOM 1684 C C . LEU A 1 226 ? 17.314 1.912 -10.693 1.00 92.19 226 LEU A C 1
ATOM 1686 O O . LEU A 1 226 ? 17.382 1.836 -11.918 1.00 92.19 226 LEU A O 1
ATOM 1690 N N . ALA A 1 227 ? 18.378 1.759 -9.904 1.00 92.50 227 ALA A N 1
ATOM 1691 C CA . ALA A 1 227 ? 19.708 1.394 -10.376 1.00 92.50 227 ALA A CA 1
ATOM 1692 C C . ALA A 1 227 ? 19.711 -0.017 -10.987 1.00 92.50 227 ALA A C 1
ATOM 1694 O O . ALA A 1 227 ? 20.168 -0.202 -12.116 1.00 92.50 227 ALA A O 1
ATOM 1695 N N . LEU A 1 228 ? 19.122 -0.996 -10.286 1.00 90.06 228 LEU A N 1
ATOM 1696 C CA . LEU A 1 228 ? 18.959 -2.361 -10.793 1.00 90.06 228 LEU A CA 1
ATOM 1697 C C . LEU A 1 228 ? 18.040 -2.405 -12.022 1.00 90.06 228 LEU A C 1
ATOM 1699 O O . LEU A 1 228 ? 18.343 -3.089 -12.997 1.00 90.06 228 LEU A O 1
ATOM 1703 N N . ALA A 1 229 ? 16.940 -1.648 -12.006 1.00 88.25 229 ALA A N 1
ATOM 1704 C CA . ALA A 1 229 ? 16.052 -1.529 -13.158 1.00 88.25 229 ALA A CA 1
ATOM 1705 C C . ALA A 1 229 ? 16.770 -0.912 -14.371 1.00 88.25 229 ALA A C 1
ATOM 1707 O O . ALA A 1 229 ? 16.593 -1.387 -15.485 1.00 88.25 229 ALA A O 1
ATOM 1708 N N . GLY A 1 230 ? 17.634 0.087 -14.162 1.00 87.94 230 GLY A N 1
ATOM 1709 C CA . GLY A 1 230 ? 18.458 0.673 -15.221 1.00 87.94 230 GLY A CA 1
ATOM 1710 C C . GLY A 1 230 ? 19.363 -0.348 -15.910 1.00 87.94 230 GLY A C 1
ATOM 1711 O O . GLY A 1 230 ? 19.404 -0.380 -17.136 1.00 87.94 230 GLY A O 1
ATOM 1712 N N . LEU A 1 231 ? 20.012 -1.235 -15.142 1.00 87.81 231 LEU A N 1
ATOM 1713 C CA . LEU A 1 231 ? 20.798 -2.345 -15.703 1.00 87.81 231 LEU A CA 1
ATOM 1714 C C . LEU A 1 231 ? 19.938 -3.277 -16.558 1.00 87.81 231 LEU A C 1
ATOM 1716 O O . LEU A 1 231 ? 20.337 -3.652 -17.658 1.00 87.81 231 LEU A O 1
ATOM 1720 N N . LEU A 1 232 ? 18.741 -3.622 -16.073 1.00 87.00 232 LEU A N 1
ATOM 1721 C CA . LEU A 1 232 ? 17.785 -4.434 -16.828 1.00 87.00 232 LEU A CA 1
ATOM 1722 C C . LEU A 1 232 ? 17.342 -3.732 -18.120 1.00 87.00 232 LEU A C 1
ATOM 1724 O O . LEU A 1 232 ? 17.130 -4.395 -19.128 1.00 87.00 232 LEU A O 1
ATOM 1728 N N . PHE A 1 233 ? 17.242 -2.404 -18.129 1.00 86.31 233 PHE A N 1
ATOM 1729 C CA . PHE A 1 233 ? 16.898 -1.623 -19.319 1.00 86.31 233 PHE A CA 1
ATOM 1730 C C . PHE A 1 233 ? 18.097 -1.279 -20.221 1.00 86.31 233 PHE A C 1
ATOM 1732 O O . PHE A 1 233 ? 17.934 -0.497 -21.158 1.00 86.31 233 PHE A O 1
ATOM 1739 N N . GLY A 1 234 ? 19.281 -1.851 -19.969 1.00 83.56 234 GLY A N 1
ATOM 1740 C CA . GLY A 1 234 ? 20.466 -1.685 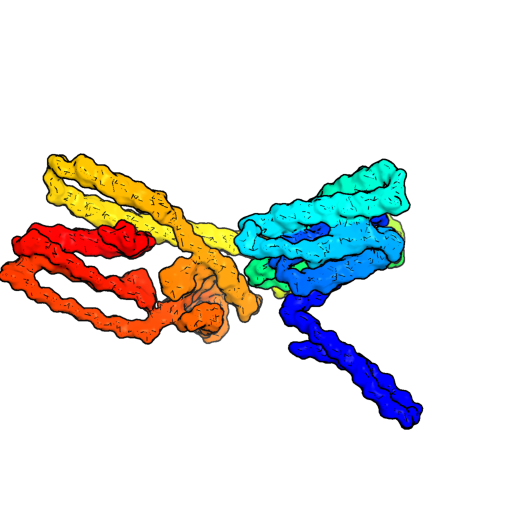-20.817 1.00 83.56 234 GLY A CA 1
ATOM 1741 C C . GLY A 1 234 ? 21.242 -0.379 -20.613 1.00 83.56 234 GLY A C 1
ATOM 1742 O O . GLY A 1 234 ? 22.013 0.010 -21.489 1.00 83.56 234 GLY A O 1
ATOM 1743 N N . GLU A 1 235 ? 21.056 0.315 -19.487 1.00 87.50 235 GLU A N 1
ATOM 1744 C CA . GLU A 1 235 ? 21.848 1.506 -19.149 1.00 87.50 235 GLU A CA 1
ATOM 1745 C C . GLU A 1 235 ? 23.287 1.156 -18.739 1.00 87.50 235 GLU A C 1
ATOM 1747 O O . GLU A 1 235 ? 23.592 0.045 -18.301 1.00 87.50 235 GLU A O 1
ATOM 1752 N N . SER A 1 236 ? 24.188 2.137 -18.848 1.00 88.69 236 SER A N 1
ATOM 1753 C CA . SER A 1 236 ? 25.595 1.974 -18.473 1.00 88.69 236 SER A CA 1
ATOM 1754 C C . SER A 1 236 ? 25.798 1.840 -16.959 1.00 88.69 236 SER A C 1
ATOM 1756 O O . SER A 1 236 ? 24.971 2.257 -16.148 1.00 88.69 236 SER A O 1
ATOM 1758 N N . THR A 1 237 ? 26.961 1.330 -16.547 1.00 88.00 237 THR A N 1
ATOM 1759 C CA . THR A 1 237 ? 27.368 1.296 -15.130 1.00 88.00 237 THR A CA 1
ATOM 1760 C C . THR A 1 237 ? 27.388 2.687 -14.493 1.00 88.00 237 THR A C 1
ATOM 1762 O O . THR A 1 237 ? 27.077 2.822 -13.311 1.00 88.00 237 THR A O 1
ATOM 1765 N N . ASP A 1 238 ? 27.665 3.733 -15.276 1.00 87.25 238 ASP A N 1
ATOM 1766 C CA . ASP A 1 238 ? 27.630 5.124 -14.815 1.00 87.25 238 ASP A CA 1
ATOM 1767 C C . ASP A 1 238 ? 26.235 5.522 -14.314 1.00 87.25 238 ASP A C 1
ATOM 1769 O O . ASP A 1 238 ? 26.116 6.211 -13.301 1.00 87.25 238 ASP A O 1
ATOM 1773 N N . TYR A 1 239 ? 25.168 5.052 -14.971 1.00 89.56 239 TYR A N 1
ATOM 1774 C CA . TYR A 1 239 ? 23.788 5.281 -14.532 1.00 89.56 239 TYR A CA 1
ATOM 1775 C C . TYR A 1 239 ? 23.546 4.702 -13.132 1.00 89.56 239 TYR A C 1
ATOM 1777 O O . TYR A 1 239 ? 22.952 5.351 -12.268 1.00 89.56 239 TYR A O 1
ATOM 1785 N N . VAL A 1 240 ? 24.033 3.484 -12.888 1.00 91.69 240 VAL A N 1
ATOM 1786 C CA . VAL A 1 240 ? 23.881 2.771 -11.610 1.00 91.69 240 VAL A CA 1
ATOM 1787 C C . VAL A 1 240 ? 24.596 3.523 -10.495 1.00 91.69 240 VAL A C 1
ATOM 1789 O O . VAL A 1 240 ? 24.011 3.790 -9.447 1.00 91.69 240 VAL A O 1
ATOM 1792 N N . VAL A 1 241 ? 25.847 3.924 -10.737 1.00 91.50 241 VAL A N 1
ATOM 1793 C CA . VAL A 1 241 ? 26.640 4.677 -9.758 1.00 91.50 241 VAL A CA 1
ATOM 1794 C C . VAL A 1 241 ? 25.967 6.013 -9.444 1.00 91.50 241 VAL A C 1
ATOM 1796 O O . VAL A 1 241 ? 25.785 6.349 -8.275 1.00 91.50 241 VAL A O 1
ATOM 1799 N N . LEU A 1 242 ? 25.528 6.750 -10.467 1.00 91.12 242 LEU A N 1
ATOM 1800 C CA . LEU A 1 242 ? 24.874 8.050 -10.304 1.00 91.12 242 LEU A CA 1
ATOM 1801 C C . LEU A 1 242 ? 23.560 7.964 -9.525 1.00 91.12 242 LEU A C 1
ATOM 1803 O O . LEU A 1 242 ? 23.309 8.792 -8.651 1.00 91.12 242 LEU A O 1
ATOM 1807 N N . THR A 1 243 ? 22.719 6.975 -9.820 1.00 93.00 243 THR A N 1
ATOM 1808 C CA . THR A 1 243 ? 21.420 6.808 -9.151 1.00 93.00 243 THR A CA 1
ATOM 1809 C C . THR A 1 243 ? 21.578 6.418 -7.684 1.00 93.00 243 THR A C 1
ATOM 1811 O O . THR A 1 243 ? 20.935 7.024 -6.823 1.00 93.00 243 THR A O 1
ATOM 1814 N N . VAL A 1 244 ? 22.483 5.488 -7.364 1.00 94.75 244 VAL A N 1
ATOM 1815 C CA . VAL A 1 244 ? 22.775 5.104 -5.973 1.00 94.75 244 VAL A CA 1
ATOM 1816 C C . VAL A 1 244 ? 23.387 6.271 -5.196 1.00 94.75 244 VAL A C 1
ATOM 1818 O O . VAL A 1 244 ? 22.952 6.567 -4.084 1.00 94.75 244 VAL A O 1
ATOM 1821 N N . LEU A 1 245 ? 24.352 6.978 -5.784 1.00 93.38 245 LEU A N 1
ATOM 1822 C CA . LEU A 1 245 ? 25.049 8.080 -5.122 1.00 93.38 245 LEU A CA 1
ATOM 1823 C C . LEU A 1 245 ? 24.137 9.309 -4.946 1.00 93.38 245 LEU A C 1
ATOM 1825 O O . LEU A 1 245 ? 24.160 9.968 -3.907 1.00 93.38 245 LEU A O 1
ATOM 1829 N N . CYS A 1 246 ? 23.238 9.571 -5.899 1.00 93.50 246 CYS A N 1
ATOM 1830 C CA . CYS A 1 246 ? 22.171 10.557 -5.730 1.00 93.50 246 CYS A CA 1
ATOM 1831 C C . CYS A 1 246 ? 21.220 10.176 -4.594 1.00 93.50 246 CYS A C 1
ATOM 1833 O O . CYS A 1 246 ? 20.826 11.036 -3.804 1.00 93.50 246 CYS A O 1
ATOM 1835 N N . ALA A 1 247 ? 20.844 8.902 -4.498 1.00 94.62 247 ALA A N 1
ATOM 1836 C CA . ALA A 1 247 ? 19.917 8.423 -3.483 1.00 94.62 247 ALA A CA 1
ATOM 1837 C C . ALA A 1 247 ? 20.459 8.542 -2.061 1.00 94.62 247 ALA A C 1
ATOM 1839 O O . ALA A 1 247 ? 19.713 8.937 -1.159 1.00 94.62 247 ALA A O 1
ATOM 1840 N N . THR A 1 248 ? 21.743 8.254 -1.865 1.00 93.62 248 THR A N 1
ATOM 1841 C CA . THR A 1 248 ? 22.399 8.403 -0.566 1.00 93.62 248 THR A CA 1
ATOM 1842 C C . THR A 1 248 ? 22.589 9.874 -0.208 1.00 93.62 248 THR A C 1
ATOM 1844 O O . THR A 1 248 ? 22.131 10.291 0.854 1.00 93.62 248 THR A O 1
ATOM 1847 N N . LEU A 1 249 ? 23.164 10.697 -1.093 1.00 92.56 249 LEU A N 1
ATOM 1848 C CA . LEU A 1 249 ? 23.438 12.111 -0.799 1.00 92.56 249 LEU A CA 1
ATOM 1849 C C . LEU A 1 249 ? 22.165 12.928 -0.586 1.00 92.56 249 LEU A C 1
ATOM 1851 O O . LEU A 1 249 ? 22.034 13.630 0.417 1.00 92.56 249 LEU A O 1
ATOM 1855 N N . THR A 1 250 ? 21.201 12.810 -1.499 1.00 93.00 250 THR A N 1
ATOM 1856 C CA . THR A 1 250 ? 19.926 13.534 -1.385 1.00 93.00 250 THR A CA 1
ATOM 1857 C C . THR A 1 250 ? 19.129 13.039 -0.175 1.00 93.00 250 THR A C 1
ATOM 1859 O O . THR A 1 250 ? 18.437 13.819 0.476 1.00 93.00 250 THR A O 1
ATOM 1862 N N . GLY A 1 251 ? 19.262 11.752 0.164 1.00 91.19 251 GLY A N 1
ATOM 1863 C CA . GLY A 1 251 ? 18.644 11.136 1.334 1.00 91.19 251 GLY A CA 1
ATOM 1864 C C . GLY A 1 251 ? 19.211 11.617 2.668 1.00 91.19 251 GLY A C 1
ATOM 1865 O O . GLY A 1 251 ? 18.442 11.924 3.574 1.00 91.19 251 GLY A O 1
ATOM 1866 N N . VAL A 1 252 ? 20.539 11.705 2.797 1.00 91.88 252 VAL A N 1
ATOM 1867 C CA . VAL A 1 252 ? 21.211 12.210 4.011 1.00 91.88 252 VAL A CA 1
ATOM 1868 C C . VAL A 1 252 ? 20.908 13.692 4.221 1.00 91.88 252 VAL A C 1
ATOM 1870 O O . VAL A 1 252 ? 20.660 14.130 5.342 1.00 91.88 252 VAL A O 1
ATOM 1873 N N . LEU A 1 253 ? 20.887 14.470 3.139 1.00 88.19 253 LEU A N 1
ATOM 1874 C CA . LEU A 1 253 ? 20.712 15.918 3.200 1.00 88.19 253 LEU A CA 1
ATOM 1875 C C . LEU A 1 253 ? 19.235 16.357 3.251 1.00 88.19 253 LEU A C 1
ATOM 1877 O O . LEU A 1 253 ? 18.956 17.555 3.305 1.00 88.19 253 LEU A O 1
ATOM 1881 N N . SER A 1 254 ? 18.278 15.422 3.294 1.00 85.44 254 SER A N 1
ATOM 1882 C CA . SER A 1 254 ? 16.835 15.682 3.147 1.00 85.44 254 SER A CA 1
ATOM 1883 C C . SER A 1 254 ? 16.216 16.634 4.185 1.00 85.44 254 SER A C 1
ATOM 1885 O O . SER A 1 254 ? 15.048 16.993 4.060 1.00 85.44 254 SER A O 1
ATOM 1887 N N . GLY A 1 255 ? 16.960 17.032 5.221 1.00 78.38 255 GLY A N 1
ATOM 1888 C CA . GLY A 1 255 ? 16.525 18.001 6.229 1.00 78.38 255 GLY A CA 1
ATOM 1889 C C . GLY A 1 255 ? 16.368 19.439 5.713 1.00 78.38 255 GLY A C 1
ATOM 1890 O O . GLY A 1 255 ? 15.692 20.232 6.362 1.00 78.38 255 GLY A O 1
ATOM 1891 N N . SER A 1 256 ? 16.943 19.785 4.554 1.00 83.88 256 SER A N 1
ATOM 1892 C CA . SER A 1 256 ? 16.826 21.125 3.956 1.00 83.88 256 SER A CA 1
ATOM 1893 C C . SER A 1 256 ? 16.185 21.089 2.564 1.00 83.88 256 SER A C 1
ATOM 1895 O O . SER A 1 256 ? 16.412 20.165 1.786 1.00 83.88 256 SER A O 1
ATOM 1897 N N . SER A 1 257 ? 15.416 22.124 2.201 1.00 78.69 257 SER A N 1
ATOM 1898 C CA . SER A 1 257 ? 14.811 22.227 0.860 1.00 78.69 257 SER A CA 1
ATOM 1899 C C . SER A 1 257 ? 15.857 22.342 -0.256 1.00 78.69 257 SER A C 1
ATOM 1901 O O . SER A 1 257 ? 15.632 21.857 -1.362 1.00 78.69 257 SER A O 1
ATOM 1903 N N . PHE A 1 258 ? 17.015 22.945 0.038 1.00 81.94 258 PHE A N 1
ATOM 1904 C CA . PHE A 1 258 ? 18.122 23.092 -0.912 1.00 81.94 258 PHE A CA 1
ATOM 1905 C C . PHE A 1 258 ? 18.782 21.756 -1.259 1.00 81.94 258 PHE A C 1
ATOM 1907 O O . PHE A 1 258 ? 19.222 21.565 -2.391 1.00 81.94 258 PHE A O 1
ATOM 1914 N N . ALA A 1 259 ? 18.791 20.802 -0.331 1.00 81.62 259 ALA A N 1
ATOM 1915 C CA . ALA A 1 259 ? 19.374 19.487 -0.559 1.00 81.62 259 ALA A CA 1
ATOM 1916 C C . ALA A 1 259 ? 18.702 18.692 -1.679 1.00 81.62 259 ALA A C 1
ATOM 1918 O O . ALA A 1 259 ? 19.365 17.896 -2.336 1.00 81.62 259 ALA A O 1
ATOM 1919 N N . LEU A 1 260 ? 17.411 18.924 -1.928 1.00 85.38 260 LEU A N 1
ATOM 1920 C CA . LEU A 1 260 ? 16.677 18.269 -3.014 1.00 85.38 260 LEU A CA 1
ATOM 1921 C C . LEU A 1 260 ? 17.214 18.668 -4.391 1.00 85.38 260 LEU A C 1
ATOM 1923 O O . LEU A 1 260 ? 17.180 17.867 -5.318 1.00 85.38 260 LEU A O 1
ATOM 1927 N N . ILE A 1 261 ? 17.707 19.902 -4.507 1.00 89.62 261 ILE A N 1
ATOM 1928 C CA . ILE A 1 261 ? 18.250 20.463 -5.744 1.00 89.62 261 ILE A CA 1
ATOM 1929 C C . ILE A 1 261 ? 19.746 20.160 -5.838 1.00 89.62 261 ILE A C 1
ATOM 1931 O O . ILE A 1 261 ? 20.223 19.695 -6.867 1.00 89.62 261 ILE A O 1
ATOM 1935 N N . VAL A 1 262 ? 20.481 20.378 -4.746 1.00 89.00 262 VAL A N 1
ATOM 1936 C CA . VAL A 1 262 ? 21.942 20.231 -4.711 1.00 89.00 262 VAL A CA 1
ATOM 1937 C C . VAL A 1 262 ? 22.375 18.763 -4.711 1.00 89.00 262 VAL A C 1
ATOM 1939 O O . VAL A 1 262 ? 23.400 18.444 -5.303 1.00 89.00 262 VAL A O 1
ATOM 1942 N N . GLY A 1 263 ? 21.605 17.855 -4.105 1.00 90.06 263 GLY A N 1
ATOM 1943 C CA . GLY A 1 263 ? 21.946 16.433 -3.982 1.00 90.06 263 GLY A CA 1
ATOM 1944 C C . GLY A 1 263 ? 22.226 15.738 -5.323 1.00 90.06 263 GLY A C 1
ATOM 1945 O O . GLY A 1 263 ? 23.315 15.183 -5.483 1.00 90.06 263 GLY A O 1
ATOM 1946 N N . PRO A 1 264 ? 21.321 15.819 -6.319 1.00 90.75 264 PRO A N 1
ATOM 1947 C CA . PRO A 1 264 ? 21.558 15.262 -7.652 1.00 90.75 264 PRO A CA 1
ATOM 1948 C C . PRO A 1 264 ? 22.762 15.876 -8.383 1.00 90.75 264 PRO A C 1
ATOM 1950 O O . PRO A 1 264 ? 23.459 15.179 -9.119 1.00 90.75 264 PRO A O 1
ATOM 1953 N N . ALA A 1 265 ? 23.034 17.169 -8.193 1.00 90.38 265 ALA A N 1
ATOM 1954 C CA . ALA A 1 265 ? 24.188 17.838 -8.799 1.00 90.38 265 ALA A CA 1
ATOM 1955 C C . ALA A 1 265 ? 25.504 17.411 -8.145 1.00 90.38 265 ALA A C 1
ATOM 1957 O O . ALA A 1 265 ? 26.465 17.070 -8.835 1.00 90.38 265 ALA A O 1
ATOM 1958 N N . LEU A 1 266 ? 25.524 17.346 -6.814 1.00 89.38 266 LEU A N 1
ATOM 1959 C CA . LEU A 1 266 ? 26.665 16.865 -6.047 1.00 89.38 266 LEU A CA 1
ATOM 1960 C C . LEU A 1 266 ? 26.979 15.404 -6.381 1.00 89.38 266 LEU A C 1
ATOM 1962 O O . LEU A 1 266 ? 28.147 15.035 -6.479 1.00 89.38 266 LEU A O 1
ATOM 1966 N N . ALA A 1 267 ? 25.950 14.590 -6.625 1.00 90.00 267 ALA A N 1
ATOM 1967 C CA . ALA A 1 267 ? 26.138 13.202 -7.008 1.00 90.00 267 ALA A CA 1
ATOM 1968 C C . ALA A 1 267 ? 26.861 13.043 -8.348 1.00 90.00 267 ALA A C 1
ATOM 1970 O O . ALA A 1 267 ? 27.776 12.229 -8.480 1.00 90.00 267 ALA A O 1
ATOM 1971 N N . VAL A 1 268 ? 26.503 13.875 -9.327 1.00 88.69 268 VAL A N 1
ATOM 1972 C CA . VAL A 1 268 ? 27.192 13.916 -10.620 1.00 88.69 268 VAL A CA 1
ATOM 1973 C C . VAL A 1 268 ? 28.657 14.312 -10.441 1.00 88.69 268 VAL A C 1
ATOM 1975 O O . VAL A 1 268 ? 29.537 13.640 -10.978 1.00 88.69 268 VAL A O 1
ATOM 1978 N N . LEU A 1 269 ? 28.931 15.347 -9.643 1.00 87.44 269 LEU A N 1
ATOM 1979 C CA . LEU A 1 269 ? 30.293 15.831 -9.401 1.00 87.44 269 LEU A CA 1
ATOM 1980 C C . LEU A 1 269 ? 31.172 14.784 -8.699 1.00 87.44 269 LEU A C 1
ATOM 1982 O O . LEU A 1 269 ? 32.307 14.556 -9.115 1.00 87.44 269 LEU A O 1
ATOM 1986 N N . LEU A 1 270 ? 30.644 14.109 -7.674 1.00 86.50 270 LEU A N 1
ATOM 1987 C CA . LEU A 1 270 ? 31.393 13.108 -6.911 1.00 86.50 270 LEU A CA 1
ATOM 1988 C C . LEU A 1 270 ? 31.614 11.805 -7.684 1.00 86.50 270 LEU A C 1
ATOM 1990 O O . LEU A 1 270 ? 32.670 11.195 -7.540 1.00 86.50 270 LEU A O 1
ATOM 1994 N N . SER A 1 271 ? 30.682 11.406 -8.556 1.00 86.38 271 SER A N 1
ATOM 1995 C CA . SER A 1 271 ? 30.853 10.211 -9.400 1.00 86.38 271 SER A CA 1
ATOM 1996 C C . SER A 1 271 ? 32.064 10.290 -10.341 1.00 86.38 271 SER A C 1
ATOM 1998 O O . SER A 1 271 ? 32.585 9.266 -10.769 1.00 86.38 271 SER A O 1
ATOM 2000 N N . ARG A 1 272 ? 32.520 11.510 -10.656 1.00 82.12 272 ARG A N 1
ATOM 2001 C CA . ARG A 1 272 ? 33.591 11.800 -11.621 1.00 82.12 272 ARG A CA 1
ATOM 2002 C C . ARG A 1 272 ? 34.966 12.006 -10.980 1.00 82.12 272 ARG A C 1
ATOM 2004 O O . ARG A 1 272 ? 35.920 12.298 -11.695 1.00 82.12 272 ARG A O 1
ATOM 2011 N N . GLY A 1 273 ? 35.080 11.892 -9.653 1.00 72.31 273 GLY A N 1
ATOM 2012 C CA . GLY A 1 273 ? 36.370 11.941 -8.953 1.00 72.31 273 GLY A CA 1
ATOM 2013 C C . GLY A 1 273 ? 37.170 13.238 -9.145 1.00 72.31 273 GLY A C 1
ATOM 2014 O O . GLY A 1 273 ? 38.389 13.212 -9.031 1.00 72.31 273 GLY A O 1
ATOM 2015 N N . GLY A 1 274 ? 36.511 14.362 -9.457 1.00 66.75 274 GLY A N 1
ATOM 2016 C CA . GLY A 1 274 ? 37.159 15.672 -9.624 1.00 66.75 274 GLY A CA 1
ATOM 2017 C C . GLY A 1 274 ? 37.550 16.057 -11.057 1.00 66.75 274 GLY A C 1
ATOM 2018 O O . GLY A 1 274 ? 37.931 17.204 -11.274 1.00 66.75 274 GLY A O 1
ATOM 2019 N N . ASN A 1 275 ? 37.391 15.172 -12.048 1.00 76.12 275 ASN A N 1
ATOM 2020 C CA . ASN A 1 275 ? 37.585 15.531 -13.459 1.00 76.12 275 ASN A CA 1
ATOM 2021 C C . ASN A 1 275 ? 36.342 16.254 -14.005 1.00 76.12 275 ASN A C 1
ATOM 2023 O O . ASN A 1 275 ? 35.326 15.636 -14.342 1.00 76.12 275 ASN A O 1
ATOM 2027 N N . ILE A 1 276 ? 36.410 17.588 -14.051 1.00 78.88 276 ILE A N 1
ATOM 2028 C CA . ILE A 1 276 ? 35.312 18.451 -14.502 1.00 78.88 276 ILE A CA 1
ATOM 2029 C C . ILE A 1 276 ? 35.404 18.654 -16.019 1.00 78.88 276 ILE A C 1
ATOM 2031 O O . ILE A 1 276 ? 35.933 19.650 -16.507 1.00 78.88 276 ILE A O 1
ATOM 2035 N N . ASP A 1 277 ? 34.842 17.709 -16.770 1.00 84.62 277 ASP A N 1
ATOM 2036 C CA . ASP A 1 277 ? 34.657 17.864 -18.215 1.00 84.62 277 ASP A CA 1
ATOM 2037 C C . ASP A 1 277 ? 33.440 18.744 -18.534 1.00 84.62 277 ASP A C 1
ATOM 2039 O O . ASP A 1 277 ? 32.465 18.800 -17.777 1.00 84.62 277 ASP A O 1
ATOM 2043 N N . ALA A 1 278 ? 33.409 19.328 -19.736 1.00 84.19 278 ALA A N 1
ATOM 2044 C CA . ALA A 1 278 ? 32.250 20.077 -20.232 1.00 84.19 278 ALA A CA 1
ATOM 2045 C C . ALA A 1 278 ? 30.938 19.259 -20.202 1.00 84.19 278 ALA A C 1
ATOM 2047 O O . ALA A 1 278 ? 29.860 19.817 -19.991 1.00 84.19 278 ALA A O 1
ATOM 2048 N N . TYR A 1 279 ? 31.012 17.933 -20.372 1.00 84.69 279 TYR A N 1
ATOM 2049 C CA . TYR A 1 279 ? 29.858 17.039 -20.223 1.00 84.69 279 TYR A CA 1
ATOM 2050 C C . TYR A 1 279 ? 29.395 16.916 -18.763 1.00 84.69 279 TYR A C 1
ATOM 2052 O O . TYR A 1 279 ? 28.194 16.952 -18.503 1.00 84.69 279 TYR A O 1
ATOM 2060 N N . ALA A 1 280 ? 30.325 16.827 -17.806 1.00 83.62 280 ALA A N 1
ATOM 2061 C CA . ALA A 1 280 ? 30.002 16.728 -16.383 1.00 83.62 280 ALA A CA 1
ATOM 2062 C C . ALA A 1 280 ? 29.288 17.993 -15.884 1.00 83.62 280 ALA A C 1
ATOM 2064 O O . ALA A 1 280 ? 28.298 17.892 -15.163 1.00 83.62 280 ALA A O 1
ATOM 2065 N N . VAL A 1 281 ? 29.717 19.176 -16.343 1.00 85.94 281 VAL A N 1
ATOM 2066 C CA . VAL A 1 281 ? 29.050 20.449 -16.020 1.00 85.94 281 VAL A CA 1
ATOM 2067 C C . VAL A 1 281 ? 27.621 20.481 -16.567 1.00 85.94 281 VAL A C 1
ATOM 2069 O O . VAL A 1 281 ? 26.694 20.852 -15.850 1.00 85.94 281 VAL A O 1
ATOM 2072 N N . ARG A 1 282 ? 27.409 20.042 -17.815 1.00 87.38 282 ARG A N 1
ATOM 2073 C CA . ARG A 1 282 ? 26.066 19.969 -18.417 1.00 87.38 282 ARG A CA 1
ATOM 2074 C C . ARG A 1 282 ? 25.162 18.977 -17.688 1.00 87.38 282 ARG A C 1
ATOM 2076 O O . ARG A 1 282 ? 23.998 19.285 -17.451 1.00 87.38 282 ARG A O 1
ATOM 2083 N N . LEU A 1 283 ? 25.693 17.815 -17.309 1.00 88.12 283 LEU A N 1
ATOM 2084 C CA . LEU A 1 283 ? 24.946 16.799 -16.573 1.00 88.12 283 LEU A CA 1
ATOM 2085 C C . LEU A 1 283 ? 24.582 17.273 -15.158 1.00 88.12 283 LEU A C 1
ATOM 2087 O O . LEU A 1 283 ? 23.449 17.072 -14.730 1.00 88.12 283 LEU A O 1
ATOM 2091 N N . ALA A 1 284 ? 25.501 17.951 -14.465 1.00 87.31 284 ALA A N 1
ATOM 2092 C CA . ALA A 1 284 ? 25.236 18.552 -13.160 1.00 87.31 284 ALA A 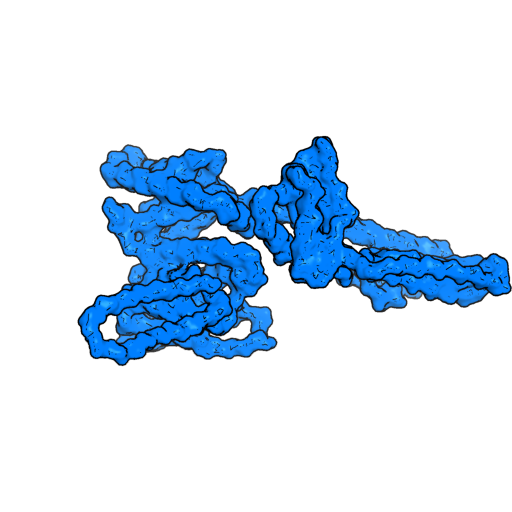CA 1
ATOM 2093 C C . ALA A 1 284 ? 24.183 19.670 -13.259 1.00 87.31 284 ALA A C 1
ATOM 2095 O O . ALA A 1 284 ? 23.272 19.739 -12.439 1.00 87.31 284 ALA A O 1
ATOM 2096 N N . ALA A 1 285 ? 24.245 20.508 -14.299 1.00 89.06 285 ALA A N 1
ATOM 2097 C CA . ALA A 1 285 ? 23.224 21.524 -14.549 1.00 89.06 285 ALA A CA 1
ATOM 2098 C C . ALA A 1 285 ? 21.845 20.901 -14.837 1.00 89.06 285 ALA A C 1
ATOM 2100 O O . ALA A 1 285 ? 20.831 21.369 -14.320 1.00 89.06 285 ALA A O 1
ATOM 2101 N N . ALA A 1 286 ? 21.794 19.814 -15.612 1.00 88.94 286 ALA A N 1
ATOM 2102 C CA . ALA A 1 286 ? 20.550 19.100 -15.885 1.00 88.94 286 ALA A CA 1
ATOM 2103 C C . ALA A 1 286 ? 19.982 18.408 -14.630 1.00 88.94 286 ALA A C 1
ATOM 2105 O O . ALA A 1 286 ? 18.766 18.407 -14.432 1.00 88.94 286 ALA A O 1
ATOM 2106 N N . SER A 1 287 ? 20.834 17.874 -13.747 1.00 89.25 287 SER A N 1
ATOM 2107 C CA . SER A 1 287 ? 20.388 17.219 -12.512 1.00 89.25 287 SER A CA 1
ATOM 2108 C C . SER A 1 287 ? 19.874 18.203 -11.452 1.00 89.25 287 SER A C 1
ATOM 2110 O O . SER A 1 287 ? 18.958 17.846 -10.707 1.00 89.25 287 SER A O 1
ATOM 2112 N N . LEU A 1 288 ? 20.337 19.465 -11.447 1.00 90.00 288 LEU A N 1
ATOM 2113 C CA . LEU A 1 288 ? 19.674 20.549 -10.698 1.00 90.00 288 LEU A CA 1
ATOM 2114 C C . LEU A 1 288 ? 18.207 20.696 -11.135 1.00 90.00 288 LEU A C 1
ATOM 2116 O O . LEU A 1 288 ? 17.317 20.851 -10.296 1.00 90.00 288 LEU A O 1
ATOM 2120 N N . GLY A 1 289 ? 17.943 20.589 -12.442 1.00 89.38 289 GLY A N 1
ATOM 2121 C CA . GLY A 1 289 ? 16.594 20.595 -13.009 1.00 89.38 289 GLY A CA 1
ATOM 2122 C C . GLY A 1 289 ? 15.727 19.442 -12.492 1.00 89.38 289 GLY A C 1
ATOM 2123 O O . GLY A 1 289 ? 14.579 19.664 -12.110 1.00 89.38 289 GLY A O 1
ATOM 2124 N N . SER A 1 290 ? 16.283 18.231 -12.388 1.00 88.12 290 SER A N 1
ATOM 2125 C CA . SER A 1 290 ? 15.593 17.076 -11.787 1.00 88.12 290 SER A CA 1
ATOM 2126 C C . SER A 1 290 ? 15.231 17.302 -10.317 1.00 88.12 290 SER A C 1
ATOM 2128 O O . SER A 1 290 ? 14.126 16.962 -9.890 1.00 88.12 290 SER A O 1
ATOM 2130 N N . GLY A 1 291 ? 16.132 17.909 -9.540 1.00 88.50 291 GLY A N 1
ATOM 2131 C CA . GLY A 1 291 ? 15.867 18.266 -8.147 1.00 88.50 291 GLY A CA 1
ATOM 2132 C C . GLY A 1 291 ? 14.804 19.361 -8.000 1.00 88.50 291 GLY A C 1
ATOM 2133 O O . GLY A 1 291 ? 13.915 19.265 -7.150 1.00 88.50 291 GLY A O 1
ATOM 2134 N N . ALA A 1 292 ? 14.819 20.364 -8.883 1.00 89.69 292 ALA A N 1
ATOM 2135 C CA . ALA A 1 292 ? 13.777 21.389 -8.947 1.00 89.69 292 ALA A CA 1
ATOM 2136 C C . ALA A 1 292 ? 12.409 20.794 -9.334 1.00 89.69 292 ALA A C 1
ATOM 2138 O O . ALA A 1 292 ? 11.390 21.140 -8.731 1.00 89.69 292 ALA A O 1
ATOM 2139 N N . ALA A 1 293 ? 12.377 19.837 -10.266 1.00 89.06 293 ALA A N 1
ATOM 2140 C CA . ALA A 1 293 ? 11.161 19.109 -10.626 1.00 89.06 293 ALA A CA 1
ATOM 2141 C C . ALA A 1 293 ? 10.566 18.348 -9.427 1.00 89.06 293 ALA A C 1
ATOM 2143 O O . ALA A 1 293 ? 9.352 18.364 -9.222 1.00 89.06 293 ALA A O 1
ATOM 2144 N N . ALA A 1 294 ? 11.406 17.756 -8.572 1.00 87.81 294 ALA A N 1
ATOM 2145 C CA . ALA A 1 294 ? 10.954 17.107 -7.340 1.00 87.81 294 ALA A CA 1
ATOM 2146 C C . ALA A 1 294 ? 10.393 18.100 -6.299 1.00 87.81 294 ALA A C 1
ATOM 2148 O O . ALA A 1 294 ? 9.475 17.770 -5.537 1.00 87.81 294 ALA A O 1
ATOM 2149 N N . ALA A 1 295 ? 10.899 19.337 -6.273 1.00 86.31 295 ALA A N 1
ATOM 2150 C CA . ALA A 1 295 ? 10.380 20.395 -5.407 1.00 86.31 295 ALA A CA 1
ATOM 2151 C C . ALA A 1 295 ? 8.971 20.859 -5.829 1.00 86.31 295 ALA A C 1
ATOM 2153 O O . ALA A 1 295 ? 8.142 21.150 -4.962 1.00 86.31 295 ALA A O 1
ATOM 2154 N N . LEU A 1 296 ? 8.663 20.839 -7.132 1.00 87.88 296 LEU A N 1
ATOM 2155 C CA . LEU A 1 296 ? 7.340 21.181 -7.676 1.00 87.88 296 LEU A CA 1
ATOM 2156 C C . LEU A 1 296 ? 6.238 20.182 -7.286 1.00 87.88 296 LEU A C 1
ATOM 2158 O O . LEU A 1 296 ? 5.054 20.515 -7.361 1.00 87.88 296 LEU A O 1
ATOM 2162 N N . ILE A 1 297 ? 6.593 18.971 -6.835 1.00 83.94 297 ILE A N 1
ATOM 2163 C CA . ILE A 1 297 ? 5.606 17.969 -6.422 1.00 83.94 297 ILE A CA 1
ATOM 2164 C C . ILE A 1 297 ? 4.812 18.497 -5.207 1.00 83.94 297 ILE A C 1
ATOM 2166 O O . ILE A 1 297 ? 5.407 18.844 -4.178 1.00 83.94 297 ILE A O 1
ATOM 2170 N N . PRO A 1 298 ? 3.466 18.554 -5.265 1.00 82.12 298 PRO A N 1
ATOM 2171 C CA . PRO A 1 298 ? 2.657 19.087 -4.174 1.00 82.12 298 PRO A CA 1
ATOM 2172 C C . PRO A 1 298 ? 2.831 18.307 -2.864 1.00 82.12 298 PRO A C 1
ATOM 2174 O O . PRO A 1 298 ? 2.660 17.088 -2.823 1.00 82.12 298 PRO A O 1
ATOM 2177 N N . ALA A 1 299 ? 3.050 19.015 -1.750 1.00 79.19 299 ALA A N 1
ATOM 2178 C CA . ALA A 1 299 ? 3.246 18.396 -0.431 1.00 79.19 299 ALA A CA 1
ATOM 2179 C C . ALA A 1 299 ? 2.059 17.519 0.017 1.00 79.19 299 ALA A C 1
ATOM 2181 O O . ALA A 1 299 ? 2.233 16.567 0.774 1.00 79.19 299 ALA A O 1
ATOM 2182 N N . ARG A 1 300 ? 0.842 17.816 -0.460 1.00 77.25 300 ARG A N 1
ATOM 2183 C CA . ARG A 1 300 ? -0.368 17.010 -0.210 1.00 77.25 300 ARG A CA 1
ATOM 2184 C C . ARG A 1 300 ? -0.237 15.564 -0.700 1.00 77.25 300 ARG A C 1
ATOM 2186 O O . ARG A 1 300 ? -0.657 14.657 0.010 1.00 77.25 300 ARG A O 1
ATOM 2193 N N . PHE A 1 301 ? 0.369 15.360 -1.869 1.00 73.75 301 PHE A N 1
ATOM 2194 C CA . PHE A 1 301 ? 0.558 14.041 -2.474 1.00 73.75 301 PHE A CA 1
ATOM 2195 C C . PHE A 1 301 ? 1.575 13.234 -1.670 1.00 73.75 301 PHE A C 1
ATOM 2197 O O . PHE A 1 301 ? 1.330 12.092 -1.285 1.00 73.75 301 PHE A O 1
ATOM 2204 N N . LEU A 1 302 ? 2.683 13.891 -1.319 1.00 77.62 302 LEU A N 1
ATOM 2205 C CA . LEU A 1 302 ? 3.758 13.268 -0.563 1.00 77.62 302 LEU A CA 1
ATOM 2206 C C . LEU A 1 302 ? 3.310 12.863 0.849 1.00 77.62 302 LEU A C 1
ATOM 2208 O O . LEU A 1 302 ? 3.635 11.773 1.302 1.00 77.62 302 LEU A O 1
ATOM 2212 N N . ARG A 1 303 ? 2.493 13.683 1.525 1.00 77.25 303 ARG A N 1
ATOM 2213 C CA . ARG A 1 303 ? 1.937 13.343 2.849 1.00 77.25 303 ARG A CA 1
ATOM 2214 C C . ARG A 1 303 ? 1.088 12.066 2.836 1.00 77.25 303 ARG A C 1
ATOM 2216 O O . ARG A 1 303 ? 1.139 11.312 3.804 1.00 77.25 303 ARG A O 1
ATOM 2223 N N . HIS A 1 304 ? 0.329 11.821 1.765 1.00 73.12 304 HIS A N 1
ATOM 2224 C CA . HIS A 1 304 ? -0.484 10.609 1.634 1.00 73.12 304 HIS A CA 1
ATOM 2225 C C . HIS A 1 304 ? 0.386 9.378 1.375 1.00 73.12 304 HIS A C 1
ATOM 2227 O O . HIS A 1 304 ? 0.281 8.408 2.122 1.00 73.12 304 HIS A O 1
ATOM 2233 N N . LEU A 1 305 ? 1.307 9.443 0.404 1.00 75.56 305 LEU A N 1
ATOM 2234 C CA . LEU A 1 305 ? 2.258 8.353 0.143 1.00 75.56 305 LEU A CA 1
ATOM 2235 C C . LEU A 1 305 ? 3.098 8.016 1.375 1.00 75.56 305 LEU A C 1
ATOM 2237 O O . LEU A 1 305 ? 3.287 6.847 1.710 1.00 75.56 305 LEU A O 1
ATOM 2241 N N . ALA A 1 306 ? 3.541 9.038 2.105 1.00 80.31 306 ALA A N 1
ATOM 2242 C CA . ALA A 1 306 ? 4.321 8.847 3.312 1.00 80.31 306 ALA A CA 1
ATOM 2243 C C . ALA A 1 306 ? 3.539 8.157 4.441 1.00 80.31 306 ALA A C 1
ATOM 2245 O O . ALA A 1 306 ? 4.162 7.675 5.376 1.00 80.31 306 ALA A O 1
ATOM 2246 N N . ARG A 1 307 ? 2.206 8.062 4.395 1.00 75.25 307 ARG A N 1
ATOM 2247 C CA . ARG A 1 307 ? 1.439 7.291 5.387 1.00 75.25 307 ARG A CA 1
ATOM 2248 C C . ARG A 1 307 ? 1.411 5.787 5.090 1.00 75.25 307 ARG A C 1
ATOM 2250 O O . ARG A 1 307 ? 1.089 5.023 5.991 1.00 75.25 307 ARG A O 1
ATOM 2257 N N . ILE A 1 308 ? 1.733 5.378 3.863 1.00 72.88 308 ILE A N 1
ATOM 2258 C CA . ILE A 1 308 ? 1.575 3.998 3.369 1.00 72.88 308 ILE A CA 1
ATOM 2259 C C . ILE A 1 308 ? 2.933 3.321 3.215 1.00 72.88 308 ILE A C 1
ATOM 2261 O O . ILE A 1 308 ? 3.078 2.145 3.525 1.00 72.88 308 ILE A O 1
ATOM 2265 N N . ILE A 1 309 ? 3.933 4.067 2.736 1.00 75.62 309 ILE A N 1
ATOM 2266 C CA . ILE A 1 309 ? 5.263 3.523 2.470 1.00 75.62 309 ILE A CA 1
ATOM 2267 C C . ILE A 1 309 ? 5.974 3.240 3.805 1.00 75.62 309 ILE A C 1
ATOM 2269 O O . ILE A 1 309 ? 6.148 4.168 4.604 1.00 75.62 309 ILE A O 1
ATOM 2273 N N . PRO A 1 310 ? 6.428 1.997 4.055 1.00 75.75 310 PRO A N 1
ATOM 2274 C CA . PRO A 1 310 ? 7.167 1.665 5.266 1.00 75.75 310 PRO A CA 1
ATOM 2275 C C . PRO A 1 310 ? 8.505 2.418 5.326 1.00 75.75 310 PRO A C 1
ATOM 2277 O O . PRO A 1 310 ? 9.157 2.662 4.314 1.00 75.75 310 PRO A O 1
ATOM 2280 N N . GLY A 1 311 ? 8.926 2.797 6.536 1.00 77.31 311 GLY A N 1
ATOM 2281 C CA . GLY A 1 311 ? 10.184 3.521 6.783 1.00 77.31 311 GLY A CA 1
ATOM 2282 C C . GLY A 1 311 ? 10.054 5.048 6.855 1.00 77.31 311 GLY A C 1
ATOM 2283 O O . GLY A 1 311 ? 10.948 5.723 7.372 1.00 77.31 311 GLY A O 1
ATOM 2284 N N . THR A 1 312 ? 8.923 5.616 6.443 1.00 84.50 312 THR A N 1
ATOM 2285 C CA . THR A 1 312 ? 8.647 7.053 6.586 1.00 84.50 312 THR A CA 1
ATOM 2286 C C . THR A 1 312 ? 8.318 7.422 8.044 1.00 84.50 312 THR A C 1
ATOM 2288 O O . THR A 1 312 ? 7.892 6.578 8.845 1.00 84.50 312 THR A O 1
ATOM 2291 N N . PRO A 1 313 ? 8.499 8.694 8.448 1.00 80.06 313 PRO A N 1
ATOM 2292 C CA . PRO A 1 313 ? 8.133 9.132 9.796 1.00 80.06 313 PRO A CA 1
ATOM 2293 C C . PRO A 1 313 ? 6.621 9.037 10.049 1.00 80.06 313 PRO A C 1
ATOM 2295 O O . PRO A 1 313 ? 6.208 8.659 11.142 1.00 80.06 313 PRO A O 1
ATOM 2298 N N . LEU A 1 314 ? 5.791 9.327 9.039 1.00 75.50 314 LEU A N 1
ATOM 2299 C CA . LEU A 1 314 ? 4.331 9.280 9.165 1.00 75.50 314 LEU A CA 1
ATOM 2300 C C . LEU A 1 314 ? 3.802 7.847 9.311 1.00 75.50 314 LEU A C 1
ATOM 2302 O O . LEU A 1 314 ? 2.927 7.623 10.147 1.00 75.50 314 LEU A O 1
ATOM 2306 N N . PHE A 1 315 ? 4.358 6.877 8.576 1.00 78.94 315 PHE A N 1
ATOM 2307 C CA . PHE A 1 315 ? 4.020 5.462 8.752 1.00 78.94 315 PHE A CA 1
ATOM 2308 C C . PHE A 1 315 ? 4.405 4.970 10.154 1.00 78.94 315 PHE A C 1
ATOM 2310 O O . PHE A 1 315 ? 3.590 4.360 10.840 1.00 78.94 315 PHE A O 1
ATOM 2317 N N . ARG A 1 316 ? 5.609 5.313 10.639 1.00 79.38 316 ARG A N 1
ATOM 2318 C CA . ARG A 1 316 ? 6.057 4.944 11.995 1.00 79.38 316 ARG A CA 1
ATOM 2319 C C . ARG A 1 316 ? 5.173 5.531 13.091 1.00 79.38 316 ARG A C 1
ATOM 2321 O O . ARG A 1 316 ? 4.842 4.831 14.039 1.00 79.38 316 ARG A O 1
ATOM 2328 N N . MET A 1 317 ? 4.747 6.787 12.952 1.00 75.94 317 MET A N 1
ATOM 2329 C CA . MET A 1 317 ? 3.814 7.408 13.900 1.00 75.94 317 MET A CA 1
ATOM 2330 C C . MET A 1 317 ? 2.431 6.748 13.880 1.00 75.94 317 MET A C 1
ATOM 2332 O O . MET A 1 317 ? 1.838 6.573 14.947 1.00 75.94 317 MET A O 1
ATOM 2336 N N . ARG A 1 318 ? 1.929 6.359 12.695 1.00 74.44 318 ARG A N 1
ATOM 2337 C CA . ARG A 1 318 ? 0.680 5.590 12.562 1.00 74.44 318 ARG A CA 1
ATOM 2338 C C . ARG A 1 318 ? 0.808 4.246 13.273 1.00 74.44 318 ARG A C 1
ATOM 2340 O O . ARG A 1 318 ? -0.030 3.944 14.115 1.00 74.44 318 ARG A O 1
ATOM 2347 N N . GLN A 1 319 ? 1.879 3.502 13.000 1.00 73.62 319 GLN A N 1
ATOM 2348 C CA . GLN A 1 319 ? 2.108 2.188 13.597 1.00 73.62 319 GLN A CA 1
ATOM 2349 C C . GLN A 1 319 ? 2.287 2.270 15.116 1.00 73.62 319 GLN A C 1
ATOM 2351 O O . GLN A 1 319 ? 1.659 1.503 15.831 1.00 73.62 319 GLN A O 1
ATOM 2356 N N . ALA A 1 320 ? 3.067 3.233 15.618 1.00 76.12 320 ALA A N 1
ATOM 2357 C CA . ALA A 1 320 ? 3.262 3.432 17.054 1.00 76.12 320 ALA A CA 1
ATOM 2358 C C . ALA A 1 320 ? 1.954 3.806 17.772 1.00 76.12 320 ALA A C 1
ATOM 2360 O O . ALA A 1 320 ? 1.660 3.303 18.853 1.00 76.12 320 ALA A O 1
ATOM 2361 N N . SER A 1 321 ? 1.135 4.665 17.154 1.00 68.88 321 SER A N 1
ATOM 2362 C CA . SER A 1 321 ? -0.181 5.016 17.704 1.00 68.88 321 SER A CA 1
ATOM 2363 C C . SER A 1 321 ? -1.143 3.828 17.683 1.00 68.88 321 SER A C 1
ATOM 2365 O O . SER A 1 321 ? -1.964 3.692 18.584 1.00 68.88 321 SER A O 1
ATOM 2367 N N . TYR A 1 322 ? -1.054 2.984 16.653 1.00 71.44 322 TYR A N 1
ATOM 2368 C CA . TYR A 1 322 ? -1.832 1.756 16.551 1.00 71.44 322 TYR A CA 1
ATOM 2369 C C . TYR A 1 322 ? -1.427 0.760 17.642 1.00 71.44 322 TYR A C 1
ATOM 2371 O O . TYR A 1 322 ? -2.289 0.291 18.375 1.00 71.44 322 TYR A O 1
ATOM 2379 N N . THR A 1 323 ? -0.127 0.501 17.821 1.00 73.31 323 THR A N 1
ATOM 2380 C CA . THR A 1 323 ? 0.368 -0.414 18.860 1.00 73.31 323 THR A CA 1
ATOM 2381 C C . THR A 1 323 ? 0.015 0.060 20.264 1.00 73.31 323 THR A C 1
ATOM 2383 O O . THR A 1 323 ? -0.381 -0.755 21.090 1.00 73.31 323 THR A O 1
ATOM 2386 N N . GLU A 1 324 ? 0.101 1.366 20.525 1.00 75.50 324 GLU A N 1
ATOM 2387 C CA . GLU A 1 324 ? -0.270 1.925 21.828 1.00 75.50 324 GLU A CA 1
ATOM 2388 C C . GLU A 1 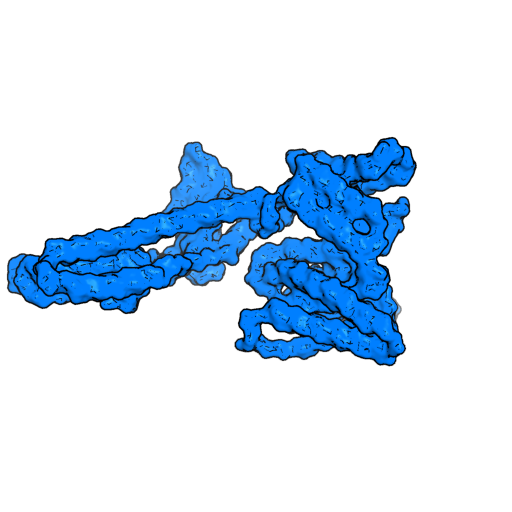324 ? -1.764 1.741 22.115 1.00 75.50 324 GLU A C 1
ATOM 2390 O O . GLU A 1 324 ? -2.137 1.327 23.205 1.00 75.50 324 GLU A O 1
ATOM 2395 N N . ARG A 1 325 ? -2.630 1.961 21.120 1.00 72.44 325 ARG A N 1
ATOM 2396 C CA . ARG A 1 325 ? -4.075 1.742 21.281 1.00 72.44 325 ARG A CA 1
ATOM 2397 C C . ARG A 1 325 ? -4.439 0.278 21.429 1.00 72.44 325 ARG A C 1
ATOM 2399 O O . ARG A 1 325 ? -5.309 -0.043 22.222 1.00 72.44 325 ARG A O 1
ATOM 2406 N N . VAL A 1 326 ? -3.792 -0.605 20.673 1.00 74.62 326 VAL A N 1
ATOM 2407 C CA . VAL A 1 326 ? -3.963 -2.050 20.854 1.00 74.62 326 VAL A CA 1
ATOM 2408 C C . VAL A 1 326 ? -3.613 -2.424 22.291 1.00 74.62 326 VAL A C 1
ATOM 2410 O O . VAL A 1 326 ? -4.374 -3.140 22.927 1.00 74.62 326 VAL A O 1
ATOM 2413 N N . ARG A 1 327 ? -2.524 -1.874 22.837 1.00 76.69 327 ARG A N 1
ATOM 2414 C CA . ARG A 1 327 ? -2.142 -2.078 24.236 1.00 76.69 327 ARG A CA 1
ATOM 2415 C C . ARG A 1 327 ? -3.166 -1.505 25.222 1.00 76.69 327 ARG A C 1
ATOM 2417 O O . ARG A 1 327 ? -3.492 -2.182 26.186 1.00 76.69 327 ARG A O 1
ATOM 2424 N N . GLU A 1 328 ? -3.680 -0.300 24.981 1.00 75.06 328 GLU A N 1
ATOM 2425 C CA . GLU A 1 328 ? -4.716 0.335 25.810 1.00 75.06 328 GLU A CA 1
ATOM 2426 C C . GLU A 1 328 ? -6.001 -0.509 25.842 1.00 75.06 328 GLU A C 1
ATOM 2428 O O . GLU A 1 328 ? -6.483 -0.829 26.922 1.00 75.06 328 GLU A O 1
ATOM 2433 N N . ILE A 1 329 ? -6.488 -0.962 24.680 1.00 72.62 329 ILE A N 1
ATOM 2434 C CA . ILE A 1 329 ? -7.692 -1.805 24.576 1.00 72.62 329 ILE A CA 1
ATOM 2435 C C . ILE A 1 329 ? -7.462 -3.182 25.209 1.00 72.62 329 ILE A C 1
ATOM 2437 O O . ILE A 1 329 ? -8.357 -3.711 25.859 1.00 72.62 329 ILE A O 1
ATOM 2441 N N . ILE A 1 330 ? -6.278 -3.779 25.027 1.00 71.69 330 ILE A N 1
ATOM 2442 C CA . ILE A 1 330 ? -5.931 -5.049 25.678 1.00 71.69 330 ILE A CA 1
ATOM 2443 C C . ILE A 1 330 ? -5.930 -4.877 27.197 1.00 71.69 330 ILE A C 1
ATOM 2445 O O . ILE A 1 330 ? -6.480 -5.725 27.886 1.00 71.69 330 ILE A O 1
ATOM 2449 N N . ASN A 1 331 ? -5.358 -3.789 27.717 1.00 75.25 331 ASN A N 1
ATOM 2450 C CA . ASN A 1 331 ? -5.362 -3.514 29.152 1.00 75.25 331 ASN A CA 1
ATOM 2451 C C . ASN A 1 331 ? -6.787 -3.301 29.689 1.00 75.25 331 ASN A C 1
ATOM 2453 O O . ASN A 1 331 ? -7.112 -3.850 30.736 1.00 75.25 331 ASN A O 1
ATOM 2457 N N . GLU A 1 332 ? -7.627 -2.542 28.977 1.00 71.69 332 GLU A N 1
ATOM 2458 C CA . GLU A 1 332 ? -9.037 -2.320 29.336 1.00 71.69 332 GLU A CA 1
ATOM 2459 C C . GLU A 1 332 ? -9.801 -3.652 29.381 1.00 71.69 332 GLU A C 1
ATOM 2461 O O . GLU A 1 332 ? -10.347 -4.011 30.420 1.00 71.69 332 GLU A O 1
ATOM 2466 N N . ARG A 1 333 ? -9.711 -4.466 28.319 1.00 71.94 333 ARG A N 1
ATOM 2467 C CA . ARG A 1 333 ? -10.342 -5.796 28.293 1.00 71.94 333 ARG A CA 1
ATOM 2468 C C . ARG A 1 333 ? -9.783 -6.755 29.340 1.00 71.94 333 ARG A C 1
ATOM 2470 O O . ARG A 1 333 ? -10.530 -7.558 29.889 1.00 71.94 333 ARG A O 1
ATOM 2477 N N . MET A 1 334 ? -8.482 -6.688 29.620 1.00 70.88 334 MET A N 1
ATOM 2478 C CA . MET A 1 334 ? -7.861 -7.488 30.674 1.00 70.88 334 MET A CA 1
ATOM 2479 C C . MET A 1 334 ? -8.439 -7.113 32.041 1.00 70.88 334 MET A C 1
ATOM 2481 O O . MET A 1 334 ? -8.730 -8.001 32.834 1.00 70.88 334 MET A O 1
ATOM 2485 N N . SER A 1 335 ? -8.636 -5.818 32.312 1.00 72.81 335 SER A N 1
ATOM 2486 C CA . SER A 1 335 ? -9.304 -5.365 33.537 1.00 72.81 335 SER A CA 1
ATOM 2487 C C . SER A 1 335 ? -10.743 -5.877 33.620 1.00 72.81 335 SER A C 1
ATOM 2489 O O . SER A 1 335 ? -11.113 -6.426 34.654 1.00 72.81 335 SER A O 1
ATOM 2491 N N . ASP A 1 336 ? -11.519 -5.800 32.535 1.00 72.12 336 ASP A N 1
ATOM 2492 C CA . ASP A 1 336 ? -12.901 -6.303 32.517 1.00 72.12 336 ASP A CA 1
ATOM 2493 C C . ASP A 1 336 ? -12.975 -7.817 32.795 1.00 72.12 336 ASP A C 1
ATOM 2495 O O . ASP A 1 336 ? -13.861 -8.290 33.505 1.00 72.12 336 ASP A O 1
ATOM 2499 N N . GLN A 1 337 ? -12.017 -8.597 32.286 1.00 71.25 337 GLN A N 1
ATOM 2500 C CA . GLN A 1 337 ? -11.943 -10.039 32.544 1.00 71.25 337 GLN A CA 1
ATOM 2501 C C . GLN A 1 337 ? -11.523 -10.375 33.980 1.00 71.25 337 GLN A C 1
ATOM 2503 O O . GLN A 1 337 ? -12.008 -11.362 34.533 1.00 71.25 337 GLN A O 1
ATOM 2508 N N . LEU A 1 338 ? -10.647 -9.574 34.597 1.00 71.75 338 LEU A N 1
ATOM 2509 C CA . LEU A 1 338 ? -10.283 -9.752 36.006 1.00 71.75 338 LEU A CA 1
ATOM 2510 C C . LEU A 1 338 ? -11.502 -9.578 36.918 1.00 71.75 338 LEU A C 1
ATOM 2512 O O . LEU A 1 338 ? -11.667 -10.366 37.843 1.00 71.75 338 LEU A O 1
ATOM 2516 N N . VAL A 1 339 ? -12.401 -8.637 36.606 1.00 76.31 339 VAL A N 1
ATOM 2517 C CA . VAL A 1 339 ? -13.657 -8.448 37.353 1.00 76.31 339 VAL A CA 1
ATOM 2518 C C . VAL A 1 339 ? -14.539 -9.699 37.299 1.00 76.31 339 VAL A C 1
ATOM 2520 O O . VAL A 1 339 ? -15.107 -10.095 38.313 1.00 76.31 339 VAL A O 1
ATOM 2523 N N . VAL A 1 340 ? -14.626 -10.375 36.145 1.00 75.19 340 VAL A N 1
ATOM 2524 C CA . VAL A 1 340 ? -15.359 -11.653 36.033 1.00 75.19 340 VAL A CA 1
ATOM 2525 C C . VAL A 1 340 ? -14.742 -12.719 36.940 1.00 75.19 340 VAL A C 1
ATOM 2527 O O . VAL A 1 340 ? -15.468 -13.444 37.613 1.00 75.19 340 VAL A O 1
ATOM 2530 N N . LEU A 1 341 ? -13.409 -12.811 36.975 1.00 72.00 341 LEU A N 1
ATOM 2531 C CA . LEU A 1 341 ? -12.701 -13.772 37.825 1.00 72.00 341 LEU A CA 1
ATOM 2532 C C . LEU A 1 341 ? -12.880 -13.470 39.316 1.00 72.00 341 LEU A C 1
ATOM 2534 O O . LEU A 1 341 ? -13.036 -14.403 40.098 1.00 72.00 341 LEU A O 1
ATOM 2538 N N . GLU A 1 342 ? -12.888 -12.196 39.708 1.00 73.75 342 GLU A N 1
ATOM 2539 C CA . GLU A 1 342 ? -13.165 -11.775 41.085 1.00 73.75 342 GLU A CA 1
ATOM 2540 C C . GLU A 1 342 ? -14.604 -12.114 41.503 1.00 73.75 342 GLU A C 1
ATOM 2542 O O . GLU A 1 342 ? -14.805 -12.694 42.568 1.00 73.75 342 GLU A O 1
ATOM 2547 N N . GLU A 1 343 ? -15.602 -11.839 40.655 1.00 74.88 343 GLU A N 1
ATOM 2548 C CA . GLU A 1 343 ? -17.002 -12.205 40.928 1.00 74.88 343 GLU A CA 1
ATOM 2549 C C . GLU A 1 343 ? -17.192 -13.733 40.991 1.00 74.88 343 GLU A C 1
ATOM 2551 O O . GLU A 1 343 ? -17.922 -14.230 41.850 1.00 74.88 343 GLU A O 1
ATOM 2556 N N . LEU A 1 344 ? -16.487 -14.502 40.148 1.00 72.94 344 LEU A N 1
ATOM 2557 C CA . LEU A 1 344 ? -16.446 -15.969 40.241 1.00 72.94 344 LEU A CA 1
ATOM 2558 C C . LEU A 1 344 ? -15.801 -16.445 41.547 1.00 72.94 344 LEU A C 1
ATOM 2560 O O . LEU A 1 344 ? -16.325 -17.351 42.191 1.00 72.94 344 LEU A O 1
ATOM 2564 N N . ALA A 1 345 ? -14.678 -15.850 41.950 1.00 70.94 345 ALA A N 1
ATOM 2565 C CA . ALA A 1 345 ? -14.002 -16.201 43.195 1.00 70.94 345 ALA A CA 1
ATOM 2566 C C . ALA A 1 345 ? -14.903 -15.931 44.410 1.00 70.94 345 ALA A C 1
ATOM 2568 O O . ALA A 1 345 ? -15.048 -16.796 45.273 1.00 70.94 345 ALA A O 1
ATOM 2569 N N . HIS A 1 346 ? -15.589 -14.786 44.434 1.00 70.62 346 HIS A N 1
ATOM 2570 C CA . HIS A 1 346 ? -16.567 -14.473 45.475 1.00 70.62 346 HIS A CA 1
ATOM 2571 C C . HIS A 1 346 ? -17.777 -15.414 45.474 1.00 70.62 346 HIS A C 1
ATOM 2573 O O . HIS A 1 346 ? -18.297 -15.734 46.543 1.00 70.62 346 HIS A O 1
ATOM 2579 N N . ALA A 1 347 ? -18.223 -15.893 44.308 1.00 69.38 347 ALA A N 1
ATOM 2580 C CA . ALA A 1 347 ? -19.273 -16.910 44.235 1.00 69.38 347 ALA A CA 1
ATOM 2581 C C . ALA A 1 347 ? -18.844 -18.237 44.896 1.00 69.38 347 ALA A C 1
ATOM 2583 O O . ALA A 1 347 ? -19.675 -18.944 45.468 1.00 69.38 347 ALA A O 1
ATOM 2584 N N . LEU A 1 348 ? -17.548 -18.562 44.842 1.00 67.25 348 LEU A N 1
ATOM 2585 C CA . LEU A 1 348 ? -16.984 -19.808 45.364 1.00 67.25 348 LEU A CA 1
ATOM 2586 C C . LEU A 1 348 ? -16.686 -19.773 46.870 1.00 67.25 348 LEU A C 1
ATOM 2588 O O . LEU A 1 348 ? -16.763 -20.820 47.510 1.00 67.25 348 LEU A O 1
ATOM 2592 N N . GLU A 1 349 ? -16.412 -18.605 47.462 1.00 66.44 349 GLU A N 1
ATOM 2593 C CA . GLU A 1 349 ? -16.130 -18.462 48.907 1.00 66.44 349 GLU A CA 1
ATOM 2594 C C . GLU A 1 349 ? -17.280 -18.935 49.826 1.00 66.44 349 GLU A C 1
ATOM 2596 O O . GLU A 1 349 ? -17.072 -19.122 51.023 1.00 66.44 349 GLU A O 1
ATOM 2601 N N . GLY A 1 350 ? -18.488 -19.150 49.288 1.00 61.75 350 GLY A N 1
ATOM 2602 C CA . GLY A 1 350 ? -19.666 -19.616 50.031 1.00 61.75 350 GLY A CA 1
ATOM 2603 C C . GLY A 1 350 ? -20.053 -21.092 49.852 1.00 61.75 350 GLY A C 1
ATOM 2604 O O . GLY A 1 350 ? -21.096 -21.482 50.379 1.00 61.75 350 GLY A O 1
ATOM 2605 N N . CYS A 1 351 ? -19.288 -21.896 49.102 1.00 61.19 351 CYS A N 1
ATOM 2606 C CA . CYS A 1 351 ? -19.654 -23.279 48.756 1.00 61.19 351 CYS A CA 1
ATOM 2607 C C . CYS A 1 351 ? -18.952 -24.334 49.641 1.00 61.19 351 CYS A C 1
ATOM 2609 O O . CYS A 1 351 ? -17.760 -24.226 49.916 1.00 61.19 351 CYS A O 1
ATOM 2611 N N . ASP A 1 352 ? -19.682 -25.382 50.052 1.00 58.88 352 ASP A N 1
ATOM 2612 C CA . ASP A 1 352 ? -19.156 -26.481 50.883 1.00 58.88 352 ASP A CA 1
ATOM 2613 C C . ASP A 1 352 ? -18.057 -27.299 50.162 1.00 58.88 352 ASP A C 1
ATOM 2615 O O . ASP A 1 352 ? -18.182 -27.642 48.981 1.00 58.88 352 ASP A O 1
ATOM 2619 N N . GLU A 1 353 ? -17.011 -27.695 50.904 1.00 57.94 353 GLU A N 1
ATOM 2620 C CA . GLU A 1 353 ? -15.767 -28.333 50.415 1.00 57.94 353 GLU A CA 1
ATOM 2621 C C . GLU A 1 353 ? -15.965 -29.590 49.538 1.00 57.94 353 GLU A C 1
ATOM 2623 O O . GLU A 1 353 ? -15.115 -29.915 48.709 1.00 57.94 353 GLU A O 1
ATOM 2628 N N . ASN A 1 354 ? -17.100 -30.286 49.658 1.00 55.31 354 ASN A N 1
ATOM 2629 C CA . ASN A 1 354 ? -17.357 -31.546 48.950 1.00 55.31 354 ASN A CA 1
ATOM 2630 C C . ASN A 1 354 ? -17.883 -31.378 47.509 1.00 55.31 354 ASN A C 1
ATOM 2632 O O . ASN A 1 354 ? -17.881 -32.351 46.753 1.00 55.31 354 ASN A O 1
ATOM 2636 N N . LEU A 1 355 ? -18.308 -30.174 47.096 1.00 54.25 355 LEU A N 1
ATOM 2637 C CA . LEU A 1 355 ? -18.802 -29.901 45.731 1.00 54.25 355 LEU A CA 1
ATOM 2638 C C . LEU A 1 355 ? -17.758 -29.237 44.811 1.00 54.25 355 LEU A C 1
ATOM 2640 O O . LEU A 1 355 ? -17.998 -29.040 43.616 1.00 54.25 355 LEU A O 1
ATOM 2644 N N . VAL A 1 356 ? -16.584 -28.922 45.360 1.00 62.56 356 VAL A N 1
ATOM 2645 C CA . VAL A 1 356 ? -15.561 -28.073 44.736 1.00 62.56 356 VAL A CA 1
ATOM 2646 C C . VAL A 1 356 ? -14.961 -28.718 43.480 1.00 62.56 356 VAL A C 1
ATOM 2648 O O . VAL A 1 356 ? -14.724 -28.036 42.491 1.00 62.56 356 VAL A O 1
ATOM 2651 N N . VAL A 1 357 ? -14.787 -30.044 43.441 1.00 57.41 357 VAL A N 1
ATOM 2652 C CA . VAL A 1 357 ? -14.111 -30.727 42.316 1.00 57.41 357 VAL A CA 1
ATOM 2653 C C . VAL A 1 357 ? -14.967 -30.775 41.039 1.00 57.41 357 VAL A C 1
ATOM 2655 O O . VAL A 1 357 ? -14.443 -30.599 39.939 1.00 57.41 357 VAL A O 1
ATOM 2658 N N . ALA A 1 358 ? -16.285 -30.976 41.157 1.00 57.88 358 ALA A N 1
ATOM 2659 C CA . ALA A 1 358 ? -17.189 -30.976 40.002 1.00 57.88 358 ALA A CA 1
ATOM 2660 C C . ALA A 1 358 ? -17.406 -29.556 39.453 1.00 57.88 358 ALA A C 1
ATOM 2662 O O . ALA A 1 358 ? -17.416 -29.357 38.237 1.00 57.88 358 ALA A O 1
ATOM 2663 N N . GLN A 1 359 ? -17.508 -28.562 40.341 1.00 56.78 359 GLN A N 1
ATOM 2664 C CA . GLN A 1 359 ? -17.638 -27.159 39.949 1.00 56.78 359 GLN A CA 1
ATOM 2665 C C . GLN A 1 359 ? -16.341 -26.582 39.368 1.00 56.78 359 GLN A C 1
ATOM 2667 O O . GLN A 1 359 ? -16.415 -25.801 38.426 1.00 56.78 359 GLN A O 1
ATOM 2672 N N . LEU A 1 360 ? -15.159 -27.021 39.820 1.00 62.75 360 LEU A N 1
ATOM 2673 C CA . LEU A 1 360 ? -13.874 -26.615 39.236 1.00 62.75 360 LEU A CA 1
ATOM 2674 C C . LEU A 1 360 ? -13.687 -27.097 37.791 1.00 62.75 360 LEU A C 1
ATOM 2676 O O . LEU A 1 360 ? -13.075 -26.386 37.001 1.00 62.75 360 LEU A O 1
ATOM 2680 N N . ASN A 1 361 ? -14.223 -28.265 37.419 1.00 59.25 361 ASN A N 1
ATOM 2681 C CA . ASN A 1 361 ? -14.179 -28.732 36.028 1.00 59.25 361 ASN A CA 1
ATOM 2682 C C . ASN A 1 361 ? -15.104 -27.905 35.122 1.00 59.25 361 ASN A C 1
ATOM 2684 O O . ASN A 1 361 ? -14.679 -27.497 34.044 1.00 59.25 361 ASN A O 1
ATOM 2688 N N . GLY A 1 362 ? -16.320 -27.583 35.584 1.00 63.53 362 GLY A N 1
ATOM 2689 C CA . GLY A 1 362 ? -17.204 -26.647 34.878 1.00 63.53 362 GLY A CA 1
ATOM 2690 C C . GLY A 1 362 ? -16.576 -25.255 34.745 1.00 63.53 362 GLY A C 1
ATOM 2691 O O . GLY A 1 362 ? -16.619 -24.650 33.678 1.00 63.53 362 GLY A O 1
ATOM 2692 N N . LEU A 1 363 ? -15.891 -24.790 35.794 1.00 65.69 363 LEU A N 1
ATOM 2693 C CA . LEU A 1 363 ? -15.137 -23.537 35.790 1.00 65.69 363 LEU A CA 1
ATOM 2694 C C . LEU A 1 363 ? -13.947 -23.579 34.822 1.00 65.69 363 LEU A C 1
ATOM 2696 O O . LEU A 1 363 ? -13.679 -22.597 34.138 1.00 65.69 363 LEU A O 1
ATOM 2700 N N . ALA A 1 364 ? -13.238 -24.707 34.733 1.00 60.94 364 ALA A N 1
ATOM 2701 C CA . ALA A 1 364 ? -12.133 -24.895 33.799 1.00 60.94 364 ALA A CA 1
ATOM 2702 C C . ALA A 1 364 ? -12.606 -24.884 32.338 1.00 60.94 364 ALA A C 1
ATOM 2704 O O . ALA A 1 364 ? -11.895 -24.371 31.473 1.00 60.94 364 ALA A O 1
ATOM 2705 N N . ASP A 1 365 ? -13.803 -25.399 32.057 1.00 63.75 365 ASP A N 1
ATOM 2706 C CA . ASP A 1 365 ? -14.405 -25.342 30.724 1.00 63.75 365 ASP A CA 1
ATOM 2707 C C . ASP A 1 365 ? -14.919 -23.937 30.381 1.00 63.75 365 ASP A C 1
ATOM 2709 O O . ASP A 1 365 ? -14.704 -23.472 29.257 1.00 63.75 365 ASP A O 1
ATOM 2713 N N . VAL A 1 366 ? -15.465 -23.197 31.354 1.00 65.31 366 VAL A N 1
ATOM 2714 C CA . VAL A 1 366 ? -15.728 -21.756 31.199 1.00 65.31 366 VAL A CA 1
ATOM 2715 C C . VAL A 1 366 ? -14.416 -21.025 30.913 1.00 65.31 366 VAL A C 1
ATOM 2717 O O . VAL A 1 366 ? -14.309 -20.389 29.874 1.00 65.31 366 VAL A O 1
ATOM 2720 N N . LEU A 1 367 ? -13.367 -21.206 31.723 1.00 65.56 367 LEU A N 1
ATOM 2721 C CA . LEU A 1 367 ? -12.037 -20.610 31.517 1.00 65.56 367 LEU A CA 1
ATOM 2722 C C . LEU A 1 367 ? -11.404 -20.981 30.165 1.00 65.56 367 LEU A C 1
ATOM 2724 O O . LEU A 1 367 ? -10.723 -20.157 29.554 1.00 65.56 367 LEU A O 1
ATOM 2728 N N . ARG A 1 368 ? -11.624 -22.200 29.659 1.00 64.69 368 ARG A N 1
ATOM 2729 C CA . ARG A 1 368 ? -11.197 -22.598 28.307 1.00 64.69 368 ARG A CA 1
ATOM 2730 C C . ARG A 1 368 ? -11.968 -21.857 27.225 1.00 64.69 368 ARG A C 1
ATOM 2732 O O . ARG A 1 368 ? -11.349 -21.409 26.262 1.00 64.69 368 ARG A O 1
ATOM 2739 N N . THR A 1 369 ? -13.278 -21.703 27.393 1.00 64.69 369 THR A N 1
ATOM 2740 C CA . THR A 1 369 ? -14.129 -20.918 26.487 1.00 64.69 369 THR A CA 1
ATOM 2741 C C . THR A 1 369 ? -13.701 -19.447 26.509 1.00 64.69 369 THR A C 1
ATOM 2743 O O . THR A 1 369 ? -13.478 -18.859 25.452 1.00 64.69 369 THR A O 1
ATOM 2746 N N . MET A 1 370 ? -13.410 -18.903 27.699 1.00 58.75 370 MET A N 1
ATOM 2747 C CA . MET A 1 370 ? -12.793 -17.587 27.885 1.00 58.75 370 MET A CA 1
ATOM 2748 C C . MET A 1 370 ? -11.488 -17.496 27.086 1.00 58.75 370 MET A C 1
ATOM 2750 O O . MET A 1 370 ? -11.360 -16.614 26.243 1.00 58.75 370 MET A O 1
ATOM 2754 N N . SER A 1 371 ? -10.542 -18.432 27.269 1.00 62.62 371 SER A N 1
ATOM 2755 C CA . SER A 1 371 ? -9.252 -18.490 26.547 1.00 62.62 371 SER A CA 1
ATOM 2756 C C . SER A 1 371 ? -9.376 -18.579 25.022 1.00 62.62 371 SER A C 1
ATOM 2758 O O . SER A 1 371 ? -8.426 -18.222 24.324 1.00 62.62 371 SER A O 1
ATOM 2760 N N . GLN A 1 372 ? -10.491 -19.074 24.491 1.00 61.62 372 GLN A N 1
ATOM 2761 C CA . GLN A 1 372 ? -10.735 -19.135 23.049 1.00 61.62 372 GLN A CA 1
ATOM 2762 C C . GLN A 1 372 ? -11.360 -17.832 22.528 1.00 61.62 372 GLN A C 1
ATOM 2764 O O . GLN A 1 372 ? -10.993 -17.377 21.444 1.00 61.62 372 GLN A O 1
ATOM 2769 N N . GLU A 1 373 ? -12.209 -17.173 23.323 1.00 58.81 373 GLU A N 1
ATOM 2770 C CA . GLU A 1 373 ? -12.707 -15.813 23.055 1.00 58.81 373 GLU A CA 1
ATOM 2771 C C . GLU A 1 373 ? -11.672 -14.707 23.346 1.00 58.81 373 GLU A C 1
ATOM 2773 O O . GLU A 1 373 ? -11.821 -13.575 22.885 1.00 58.81 373 GLU A O 1
ATOM 2778 N N . PHE A 1 374 ? -10.563 -15.034 24.022 1.00 52.12 374 PHE A N 1
ATOM 2779 C CA . PHE A 1 374 ? -9.386 -14.169 24.203 1.00 52.12 374 PHE A CA 1
ATOM 2780 C C . PHE A 1 374 ? -8.750 -13.716 22.880 1.00 52.12 374 PHE A C 1
ATOM 2782 O O . PHE A 1 374 ? -7.894 -12.830 22.897 1.00 52.12 374 PHE A O 1
ATOM 2789 N N . ALA A 1 375 ? -9.136 -14.293 21.735 1.00 49.84 375 ALA A N 1
ATOM 2790 C CA . ALA A 1 375 ? -8.758 -13.763 20.436 1.00 49.84 375 ALA A CA 1
ATOM 2791 C C . ALA A 1 375 ? -9.419 -12.384 20.260 1.00 49.84 375 ALA A C 1
ATOM 2793 O O . ALA A 1 375 ? -10.638 -12.308 20.102 1.00 49.84 375 ALA A O 1
ATOM 2794 N N . PRO A 1 376 ? -8.653 -11.276 20.274 1.00 50.78 376 PRO A N 1
ATOM 2795 C CA . PRO A 1 376 ? -9.227 -9.950 20.157 1.00 50.78 376 PRO A CA 1
ATOM 2796 C C . PRO A 1 376 ? -9.949 -9.845 18.814 1.00 50.78 376 PRO A C 1
ATOM 2798 O O . PRO A 1 376 ? -9.329 -9.647 17.771 1.00 50.78 376 PRO A O 1
ATOM 2801 N N . GLY A 1 377 ? -11.280 -9.909 18.846 1.00 48.50 377 GLY A N 1
ATOM 2802 C CA . GLY A 1 377 ? -12.165 -9.539 17.742 1.00 48.50 377 GLY A CA 1
ATOM 2803 C C . GLY A 1 377 ? -12.140 -8.033 17.469 1.00 48.50 377 GLY A C 1
ATOM 2804 O O . GLY A 1 377 ? -13.160 -7.447 17.122 1.00 48.50 377 GLY A O 1
ATOM 2805 N N . ILE A 1 378 ? -10.998 -7.371 17.681 1.00 55.72 378 ILE A N 1
ATOM 2806 C CA . ILE A 1 378 ? -10.813 -5.961 17.372 1.00 55.72 378 ILE A CA 1
ATOM 2807 C C . ILE A 1 378 ? -10.539 -5.876 15.873 1.00 55.72 378 ILE A C 1
ATOM 2809 O O . ILE A 1 378 ? -9.397 -5.852 15.413 1.00 55.72 378 ILE A O 1
ATOM 2813 N N . SER A 1 379 ? -11.610 -5.846 15.089 1.00 53.69 379 SER A N 1
ATOM 2814 C CA . SER A 1 379 ? -11.546 -5.497 13.677 1.00 53.69 379 SER A CA 1
ATOM 2815 C C . SER A 1 379 ? -11.336 -3.989 13.557 1.00 53.69 379 SER A C 1
ATOM 2817 O O . SER A 1 379 ? -12.269 -3.186 13.495 1.00 53.69 379 SER A O 1
ATOM 2819 N N . PHE A 1 380 ? -10.069 -3.579 13.533 1.00 57.38 380 PHE A N 1
ATOM 2820 C CA . PHE A 1 380 ? -9.729 -2.219 13.145 1.00 57.38 380 PHE A CA 1
ATOM 2821 C C . PHE A 1 380 ? -10.080 -2.017 11.676 1.00 57.38 380 PHE A C 1
ATOM 2823 O O . PHE A 1 380 ? -9.528 -2.658 10.780 1.00 57.38 380 PHE A O 1
ATOM 2830 N N . THR A 1 381 ? -10.976 -1.077 11.407 1.00 63.50 381 THR A N 1
ATOM 2831 C CA . THR A 1 381 ? -11.285 -0.668 10.038 1.00 63.50 381 THR A CA 1
ATOM 2832 C C . THR A 1 381 ? -10.362 0.461 9.608 1.00 63.50 381 THR A C 1
ATOM 2834 O O . THR A 1 381 ? -10.748 1.632 9.626 1.00 63.50 381 THR A O 1
ATOM 2837 N N . GLY A 1 382 ? -9.158 0.104 9.148 1.00 65.31 382 GLY A N 1
ATOM 2838 C CA . GLY A 1 382 ? -8.214 1.060 8.551 1.00 65.31 382 GLY A CA 1
ATOM 2839 C C . GLY A 1 382 ? -8.835 1.878 7.408 1.00 65.31 382 GLY A C 1
ATOM 2840 O O . GLY A 1 382 ? -8.559 3.067 7.272 1.00 65.31 382 GLY A O 1
ATOM 2841 N N . ARG A 1 383 ? -9.788 1.287 6.672 1.00 69.19 383 ARG A N 1
ATOM 2842 C CA . ARG A 1 383 ? -10.555 1.972 5.619 1.00 69.19 383 ARG A CA 1
ATOM 2843 C C . ARG A 1 383 ? -11.282 3.216 6.133 1.00 69.19 383 ARG A C 1
ATOM 2845 O O . ARG A 1 383 ? -11.181 4.269 5.515 1.00 69.19 383 ARG A O 1
ATOM 2852 N N . LEU A 1 384 ? -11.997 3.129 7.258 1.00 76.00 384 LEU A N 1
ATOM 2853 C CA . LEU A 1 384 ? -12.771 4.260 7.786 1.00 76.00 384 LEU A CA 1
ATOM 2854 C C . LEU A 1 384 ? -11.851 5.382 8.296 1.00 76.00 384 LEU A C 1
ATOM 2856 O O . LEU A 1 384 ? -12.120 6.562 8.073 1.00 76.00 384 LEU A O 1
ATOM 2860 N N . GLU A 1 385 ? -10.733 5.015 8.925 1.00 78.12 385 GLU A N 1
ATOM 2861 C CA . GLU A 1 385 ? -9.696 5.963 9.345 1.00 78.12 385 GLU A CA 1
ATOM 2862 C C . GLU A 1 385 ? -9.163 6.763 8.156 1.00 78.12 385 GLU A C 1
ATOM 2864 O O . GLU A 1 385 ? -9.125 7.996 8.193 1.00 78.12 385 GLU A O 1
ATOM 2869 N N . ASP A 1 386 ? -8.808 6.074 7.073 1.00 72.50 386 ASP A N 1
ATOM 2870 C CA . ASP A 1 386 ? -8.274 6.715 5.882 1.00 72.50 386 ASP A CA 1
ATOM 2871 C C . ASP A 1 386 ? -9.333 7.597 5.173 1.00 72.50 386 ASP A C 1
ATOM 2873 O O . ASP A 1 386 ? -8.977 8.652 4.634 1.00 72.50 386 ASP A O 1
ATOM 2877 N N . GLN A 1 387 ? -10.639 7.277 5.258 1.00 76.50 387 GLN A N 1
ATOM 2878 C CA . GLN A 1 387 ? -11.721 8.132 4.711 1.00 76.50 387 GLN A CA 1
ATOM 2879 C C . GLN A 1 387 ? -11.772 9.476 5.428 1.00 76.50 387 GLN A C 1
ATOM 2881 O O . GLN A 1 387 ? -11.898 10.526 4.792 1.00 76.50 387 GLN A O 1
ATOM 2886 N N . ILE A 1 388 ? -11.626 9.452 6.751 1.00 82.06 388 ILE A N 1
ATOM 2887 C CA . ILE A 1 388 ? -11.623 10.662 7.569 1.00 82.06 388 ILE A CA 1
ATOM 2888 C C . ILE A 1 388 ? -10.364 11.487 7.287 1.00 82.06 388 ILE A C 1
ATOM 2890 O O . ILE A 1 388 ? -10.458 12.697 7.083 1.00 82.06 388 ILE A O 1
ATOM 2894 N N . LEU A 1 389 ? -9.193 10.850 7.193 1.00 77.81 389 LEU A N 1
ATOM 2895 C CA . LEU A 1 389 ? -7.936 11.548 6.903 1.00 77.81 389 LEU A CA 1
ATOM 2896 C C . LEU A 1 389 ? -7.956 12.270 5.546 1.00 77.81 389 LEU A C 1
ATOM 2898 O O . LEU A 1 389 ? -7.294 13.295 5.388 1.00 77.81 389 LEU A O 1
ATOM 2902 N N . ARG A 1 390 ? -8.720 11.760 4.576 1.00 68.25 390 ARG A N 1
ATOM 2903 C CA . ARG A 1 390 ? -8.893 12.388 3.262 1.00 68.25 390 ARG A CA 1
ATOM 2904 C C . ARG A 1 390 ? -9.914 13.492 3.193 1.00 68.25 390 ARG A C 1
ATOM 2906 O O . ARG A 1 390 ? -9.711 14.442 2.444 1.00 68.25 390 ARG A O 1
ATOM 2913 N N . ALA A 1 391 ? -11.019 13.343 3.912 1.00 79.00 391 ALA A N 1
ATOM 2914 C CA . ALA A 1 391 ? -12.022 14.392 3.975 1.00 79.00 391 ALA A CA 1
ATOM 2915 C C . ALA A 1 391 ? -11.437 15.679 4.583 1.00 79.00 391 ALA A C 1
ATOM 2917 O O . ALA A 1 391 ? -11.910 16.770 4.275 1.00 79.00 391 ALA A O 1
ATOM 2918 N N . PHE A 1 392 ? -10.375 15.552 5.392 1.00 81.25 392 PHE A N 1
ATOM 2919 C CA . PHE A 1 392 ? -9.743 16.657 6.108 1.00 81.25 392 PHE A CA 1
ATOM 2920 C C . PHE A 1 392 ? -8.212 16.705 5.897 1.00 81.25 392 PHE A C 1
ATOM 2922 O O . PHE A 1 392 ? -7.454 16.510 6.848 1.00 81.25 392 PHE A O 1
ATOM 2929 N N . PRO A 1 393 ? -7.720 17.004 4.676 1.00 68.69 393 PRO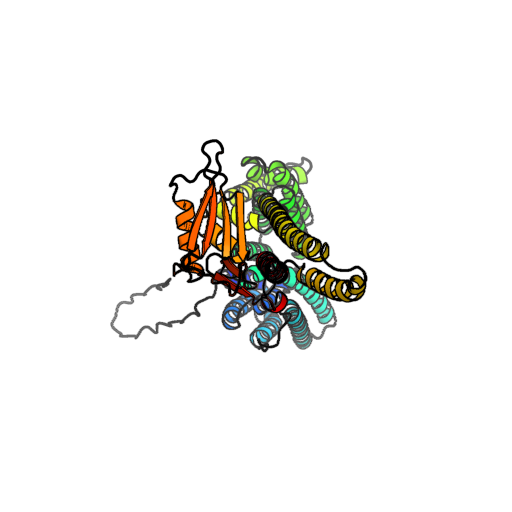 A N 1
ATOM 2930 C CA . PRO A 1 393 ? -6.286 16.973 4.354 1.00 68.69 393 PRO A CA 1
ATOM 2931 C C . PRO A 1 393 ? -5.487 18.127 4.986 1.00 68.69 393 PRO A C 1
ATOM 2933 O O . PRO A 1 393 ? -4.261 18.048 5.125 1.00 68.69 393 PRO A O 1
ATOM 2936 N N . GLU A 1 394 ? -6.178 19.203 5.362 1.00 73.50 394 GLU A N 1
ATOM 2937 C CA . GLU A 1 394 ? -5.587 20.376 6.012 1.00 73.50 394 GLU A CA 1
ATOM 2938 C C . GLU A 1 394 ? -5.358 20.164 7.514 1.00 73.50 394 GLU A C 1
ATOM 2940 O O . GLU A 1 394 ? -4.618 20.917 8.144 1.00 73.50 394 GLU A O 1
ATOM 2945 N N . VAL A 1 395 ? -5.959 19.122 8.101 1.00 76.25 395 VAL A N 1
ATOM 2946 C CA . VAL A 1 395 ? -5.840 18.837 9.531 1.00 76.25 395 VAL A CA 1
ATOM 2947 C C . VAL A 1 395 ? -4.693 17.866 9.785 1.00 76.25 395 VAL A C 1
ATOM 2949 O O . VAL A 1 395 ? -4.650 16.746 9.276 1.00 76.25 395 VAL A O 1
ATOM 2952 N N . GLU A 1 396 ? -3.752 18.283 10.628 1.00 75.00 396 GLU A N 1
ATOM 2953 C CA . GLU A 1 396 ? -2.670 17.422 11.098 1.00 75.00 396 GLU A CA 1
ATOM 2954 C C . GLU A 1 396 ? -3.151 16.531 12.248 1.00 75.00 396 GLU A C 1
ATOM 2956 O O . GLU A 1 396 ? -3.098 16.898 13.427 1.00 75.00 396 GLU A O 1
ATOM 2961 N N . PHE A 1 397 ? -3.607 15.329 11.913 1.00 75.69 397 PHE A N 1
ATOM 2962 C CA . PHE A 1 397 ? -3.909 14.304 12.907 1.00 75.69 397 PHE A CA 1
ATOM 2963 C C . PHE A 1 397 ? -2.617 13.760 13.528 1.00 75.69 397 PHE A C 1
ATOM 2965 O O . PHE A 1 397 ? -1.694 13.351 12.824 1.00 75.69 397 PHE A O 1
ATOM 2972 N N . ARG A 1 398 ? -2.561 13.725 14.862 1.00 75.19 398 ARG A N 1
ATOM 2973 C CA . ARG A 1 398 ? -1.567 12.952 15.617 1.00 75.19 398 ARG A CA 1
ATOM 2974 C C . ARG A 1 398 ? -1.874 11.465 15.496 1.00 75.19 398 ARG A C 1
ATOM 2976 O O . ARG A 1 398 ? -0.970 10.681 15.242 1.00 75.19 398 ARG A O 1
ATOM 2983 N N . SER A 1 399 ? -3.140 11.102 15.667 1.00 77.38 399 SER A N 1
ATOM 2984 C CA . SER A 1 399 ? -3.610 9.733 15.520 1.00 77.38 399 SER A CA 1
ATOM 2985 C C . SER A 1 399 ? -5.126 9.715 15.345 1.00 77.38 399 SER A C 1
ATOM 2987 O O . SER A 1 399 ? -5.849 10.498 15.957 1.00 77.38 399 SER A O 1
ATOM 2989 N N . ILE A 1 400 ? -5.633 8.790 14.541 1.00 82.81 400 ILE A N 1
ATOM 2990 C CA . ILE A 1 400 ? -7.063 8.496 14.413 1.00 82.81 400 ILE A CA 1
ATOM 2991 C C . ILE A 1 400 ? -7.231 6.989 14.510 1.00 82.81 400 ILE A C 1
ATOM 2993 O O . ILE A 1 400 ? -6.343 6.276 14.053 1.00 82.81 400 ILE A O 1
ATOM 2997 N N . THR A 1 401 ? -8.263 6.518 15.196 1.00 80.94 401 THR A N 1
ATOM 2998 C CA . THR A 1 401 ? -8.593 5.096 15.222 1.00 80.94 401 THR A CA 1
ATOM 2999 C C . THR A 1 401 ? -10.082 4.885 15.144 1.00 80.94 401 THR A C 1
ATOM 3001 O O . THR A 1 401 ? -10.830 5.616 15.792 1.00 80.94 401 THR A O 1
ATOM 3004 N N . ALA A 1 402 ? -10.474 3.886 14.360 1.00 83.50 402 ALA A N 1
ATOM 3005 C CA . ALA A 1 402 ? -11.834 3.388 14.277 1.00 83.50 402 ALA A CA 1
ATOM 3006 C C . ALA A 1 402 ? -11.878 1.938 14.772 1.00 83.50 402 ALA A C 1
ATOM 3008 O O . ALA A 1 402 ? -11.220 1.063 14.208 1.00 83.50 402 ALA A O 1
ATOM 3009 N N . ILE A 1 403 ? -12.661 1.702 15.819 1.00 78.69 403 ILE A N 1
ATOM 3010 C CA . ILE A 1 403 ? -12.880 0.388 16.424 1.00 78.69 403 ILE A CA 1
ATOM 3011 C C . ILE A 1 403 ? -14.293 -0.047 16.062 1.00 78.69 403 ILE A C 1
ATOM 3013 O O . ILE A 1 403 ? -15.229 0.740 16.205 1.00 78.69 403 ILE A O 1
ATOM 3017 N N . GLN A 1 404 ? -14.463 -1.277 15.586 1.00 75.81 404 GLN A N 1
ATOM 3018 C CA . GLN A 1 404 ? -15.796 -1.832 15.395 1.00 75.81 404 GLN A CA 1
ATOM 3019 C C . GLN A 1 404 ? -16.411 -2.207 16.750 1.00 75.81 404 GLN A C 1
ATOM 3021 O O . GLN A 1 404 ? -15.796 -2.879 17.574 1.00 75.81 404 GLN A O 1
ATOM 3026 N N . THR A 1 405 ? -17.637 -1.757 16.972 1.00 72.12 405 THR A N 1
ATOM 3027 C CA . THR A 1 405 ? -18.464 -2.025 18.151 1.00 72.12 405 THR A CA 1
ATOM 3028 C C . THR A 1 405 ? -19.770 -2.687 17.697 1.00 72.12 405 THR A C 1
ATOM 3030 O O . THR A 1 405 ? -20.108 -2.661 16.513 1.00 72.12 405 THR A O 1
ATOM 3033 N N . PHE A 1 406 ? -20.555 -3.233 18.630 1.00 65.94 406 PHE A N 1
ATOM 3034 C CA . PHE A 1 406 ? -21.861 -3.846 18.346 1.00 65.94 406 PHE A CA 1
ATOM 3035 C C . PHE A 1 406 ? -22.844 -2.949 17.569 1.00 65.94 406 PHE A C 1
ATOM 3037 O O . PHE A 1 406 ? -23.661 -3.471 16.813 1.00 65.94 406 PHE A O 1
ATOM 3044 N N . ASP A 1 407 ? -22.772 -1.624 17.745 1.00 68.00 407 ASP A N 1
ATOM 3045 C CA . ASP A 1 407 ? -23.705 -0.656 17.142 1.00 68.00 407 ASP A CA 1
ATOM 3046 C C . ASP A 1 407 ? -23.137 0.075 15.909 1.00 68.00 407 ASP A C 1
ATOM 3048 O O . ASP A 1 407 ? -23.807 0.932 15.327 1.00 68.00 407 ASP A O 1
ATOM 3052 N N . GLY A 1 408 ? -21.887 -0.202 15.517 1.00 77.50 408 GLY A N 1
ATOM 3053 C CA . GLY A 1 408 ? -21.200 0.510 14.437 1.00 77.50 408 GLY A CA 1
ATOM 3054 C C . GLY A 1 408 ? -19.720 0.731 14.731 1.00 77.50 408 GLY A C 1
ATOM 3055 O O . GLY A 1 408 ? -19.031 -0.191 15.146 1.00 77.50 408 GLY A O 1
ATOM 3056 N N . TYR A 1 409 ? -19.218 1.946 14.505 1.00 82.00 409 TYR A N 1
ATOM 3057 C CA . TYR A 1 409 ? -17.812 2.280 14.733 1.00 82.00 409 TYR A CA 1
ATOM 3058 C C . TYR A 1 409 ? -17.657 3.297 15.856 1.00 82.00 409 TYR A C 1
ATOM 3060 O O . TYR A 1 409 ? -18.320 4.330 15.866 1.00 82.00 409 TYR A O 1
ATOM 3068 N N . GLU A 1 410 ? -16.726 3.060 16.768 1.00 84.56 410 GLU A N 1
ATOM 3069 C CA . GLU A 1 410 ? -16.268 4.083 17.694 1.00 84.56 410 GLU A CA 1
ATOM 3070 C C . GLU A 1 410 ? -14.959 4.694 17.194 1.00 84.56 410 GLU A C 1
ATOM 3072 O O . GLU A 1 410 ? -13.980 4.003 16.913 1.00 84.56 410 GLU A O 1
ATOM 3077 N N . ILE A 1 411 ? -14.949 6.018 17.054 1.00 88.06 411 ILE A N 1
ATOM 3078 C CA . ILE A 1 411 ? -13.876 6.751 16.390 1.00 88.06 411 ILE A CA 1
ATOM 3079 C C . ILE A 1 411 ? -13.239 7.705 17.382 1.00 88.06 411 ILE A C 1
ATOM 3081 O O . ILE A 1 411 ? -13.880 8.629 17.888 1.00 88.06 411 ILE A O 1
ATOM 3085 N N . THR A 1 412 ? -11.946 7.516 17.610 1.00 87.38 412 THR A N 1
ATOM 3086 C CA . THR A 1 412 ? -11.152 8.353 18.507 1.00 87.38 412 THR A CA 1
ATOM 3087 C C . THR A 1 412 ? -10.051 9.048 17.721 1.00 87.38 412 THR A C 1
ATOM 3089 O O . THR A 1 412 ? -9.195 8.399 17.119 1.00 87.38 412 THR A O 1
ATOM 3092 N N . GLY A 1 413 ? -10.048 10.380 17.733 1.00 87.19 413 GLY A N 1
ATOM 3093 C CA . GLY A 1 413 ? -9.085 11.194 16.997 1.00 87.19 413 GLY A CA 1
ATOM 3094 C C . GLY A 1 413 ? -8.369 12.208 17.879 1.00 87.19 413 GLY A C 1
ATOM 3095 O O . GLY A 1 413 ? -8.973 12.817 18.759 1.00 87.19 413 GLY A O 1
ATOM 3096 N N . TYR A 1 414 ? -7.084 12.416 17.603 1.00 83.44 414 TYR A N 1
ATOM 3097 C CA . TYR A 1 414 ? -6.254 13.457 18.200 1.00 83.44 414 TYR A CA 1
ATOM 3098 C C . TYR A 1 414 ? -5.610 14.293 17.100 1.00 83.44 414 TYR A C 1
ATOM 3100 O O . TYR A 1 414 ? -4.934 13.762 16.219 1.00 83.44 414 TYR A O 1
ATOM 3108 N N . CYS A 1 415 ? -5.781 15.606 17.168 1.00 83.44 415 CYS A N 1
ATOM 3109 C CA . CYS A 1 415 ? -5.150 16.583 16.287 1.00 83.44 415 CYS A CA 1
ATOM 3110 C C . CYS A 1 415 ? -3.919 17.182 16.977 1.00 83.44 415 CYS A C 1
ATOM 3112 O O . CYS A 1 415 ? -3.937 17.417 18.188 1.00 83.44 415 CYS A O 1
ATOM 3114 N N . ARG A 1 416 ? -2.853 17.433 16.206 1.00 76.69 416 ARG A N 1
ATOM 3115 C CA . ARG A 1 416 ? -1.614 18.064 16.695 1.00 76.69 416 ARG A CA 1
ATOM 3116 C C . ARG A 1 416 ? -1.781 19.528 17.058 1.00 76.69 416 ARG A C 1
ATOM 3118 O O . ARG A 1 416 ? -1.047 20.001 17.910 1.00 76.69 416 ARG A O 1
ATOM 3125 N N . ARG A 1 417 ? -2.689 20.211 16.363 1.00 77.50 417 ARG A N 1
ATOM 3126 C CA . ARG A 1 417 ? -3.037 21.610 16.590 1.00 77.50 417 ARG A CA 1
ATOM 3127 C C . ARG A 1 417 ? -4.461 21.699 17.102 1.00 77.50 417 ARG A C 1
ATOM 3129 O O . ARG A 1 417 ? -5.304 20.844 16.801 1.00 77.50 417 ARG A O 1
ATOM 3136 N N . ARG A 1 418 ? -4.745 22.769 17.833 1.00 76.56 418 ARG A N 1
ATOM 3137 C CA . ARG A 1 418 ? -6.100 23.090 18.263 1.00 76.56 418 ARG A CA 1
ATOM 3138 C C . ARG A 1 418 ? -6.980 23.391 17.049 1.00 76.56 418 ARG A C 1
ATOM 3140 O O . ARG A 1 418 ? -6.550 24.027 16.089 1.00 76.56 418 ARG A O 1
ATOM 3147 N N . CYS A 1 419 ? -8.227 22.931 17.085 1.00 75.19 419 CYS A N 1
ATOM 3148 C CA . CYS A 1 419 ? -9.188 23.268 16.041 1.00 75.19 419 CYS A CA 1
ATOM 3149 C C . CYS A 1 419 ? -9.549 24.758 16.132 1.00 75.19 419 CYS A C 1
ATOM 3151 O O . CYS A 1 419 ? -10.024 25.207 17.176 1.00 75.19 419 CYS A O 1
ATOM 3153 N N . SER A 1 420 ? -9.382 25.504 15.039 1.00 68.12 420 SER A N 1
ATOM 3154 C CA . SER A 1 420 ? -9.721 26.934 14.967 1.00 68.12 420 SER A CA 1
ATOM 3155 C C . SER A 1 420 ? -11.212 27.203 15.196 1.00 68.12 420 SER A C 1
ATOM 3157 O O . SER A 1 420 ? -11.576 28.213 15.784 1.00 68.12 420 SER A O 1
ATOM 3159 N N . SER A 1 421 ? -12.079 26.277 14.774 1.00 69.62 421 SER A N 1
ATOM 3160 C CA . SER A 1 421 ? -13.538 26.439 14.799 1.00 69.62 421 SER A CA 1
ATOM 3161 C C . SER A 1 421 ? -14.238 25.865 16.035 1.00 69.62 421 SER A C 1
ATOM 3163 O O . SER A 1 421 ? -15.435 26.080 16.212 1.00 69.62 421 SER A O 1
ATOM 3165 N N . GLY A 1 422 ? -13.563 25.044 16.851 1.00 73.19 422 GLY A N 1
ATOM 3166 C CA . GLY A 1 422 ? -14.210 24.293 17.944 1.00 73.19 422 GLY A CA 1
ATOM 3167 C C . GLY A 1 422 ? -15.261 23.254 17.500 1.00 73.19 422 GLY A C 1
ATOM 3168 O O . GLY A 1 422 ? -15.844 22.570 18.342 1.00 73.19 422 GLY A O 1
ATOM 3169 N N . ARG A 1 423 ? -15.513 23.118 16.189 1.00 81.56 423 ARG A N 1
ATOM 3170 C CA . ARG A 1 423 ? -16.585 22.295 15.593 1.00 81.56 423 ARG A CA 1
ATOM 3171 C C . ARG A 1 423 ? -16.072 21.154 14.715 1.00 81.56 423 ARG A C 1
ATOM 3173 O O . ARG A 1 423 ? -16.865 20.360 14.218 1.00 81.56 423 ARG A O 1
ATOM 3180 N N . PHE A 1 424 ? -14.758 21.005 14.590 1.00 85.19 424 PHE A N 1
ATOM 3181 C CA . PHE A 1 424 ? -14.151 19.945 13.787 1.00 85.19 424 PHE A CA 1
ATOM 3182 C C . PHE A 1 424 ? -14.660 18.537 14.153 1.00 85.19 424 PHE A C 1
ATOM 3184 O O . PHE A 1 424 ? -15.043 17.753 13.293 1.00 85.19 424 PHE A O 1
ATOM 3191 N N . CYS A 1 425 ? -14.773 18.232 15.447 1.00 87.62 425 CYS A N 1
ATOM 3192 C CA . CYS A 1 425 ? -15.304 16.946 15.913 1.00 87.62 425 CYS A CA 1
ATOM 3193 C C . CYS A 1 425 ? -16.754 16.678 15.459 1.00 87.62 425 CYS A C 1
ATOM 3195 O O . CYS A 1 425 ? -17.103 15.532 15.182 1.00 87.62 425 CYS A O 1
ATOM 3197 N N . SER A 1 426 ? -17.596 17.713 15.338 1.00 87.19 426 SER A N 1
ATOM 3198 C CA . SER A 1 426 ? -18.950 17.567 14.780 1.00 87.19 426 SER A CA 1
ATOM 3199 C C . SER A 1 426 ? -18.949 17.365 13.265 1.00 87.19 426 SER A C 1
ATOM 3201 O O . SER A 1 426 ? -19.806 16.645 12.760 1.00 87.19 426 SER A O 1
ATOM 3203 N N . GLU A 1 427 ? -17.985 17.932 12.538 1.00 88.25 427 GLU A N 1
ATOM 3204 C CA . GLU A 1 427 ? -17.825 17.674 11.100 1.00 88.25 427 GLU A CA 1
ATOM 3205 C C . GLU A 1 427 ? -17.418 16.221 10.843 1.00 88.25 427 GLU A C 1
ATOM 3207 O O . GLU A 1 427 ? -17.986 15.569 9.965 1.00 88.25 427 GLU A O 1
ATOM 3212 N N . VAL A 1 428 ? -16.503 15.686 11.662 1.00 88.25 428 VAL A N 1
ATOM 3213 C CA . VAL A 1 428 ? -16.134 14.264 11.631 1.00 88.25 428 VAL A CA 1
ATOM 3214 C C . VAL A 1 428 ? -17.360 13.389 11.909 1.00 88.25 428 VAL A C 1
ATOM 3216 O O . VAL A 1 428 ? -17.622 12.459 11.150 1.00 88.25 428 VAL A O 1
ATOM 3219 N N . ALA A 1 429 ? -18.173 13.713 12.919 1.00 89.06 429 ALA A N 1
ATOM 3220 C CA . ALA A 1 429 ? -19.415 12.983 13.195 1.00 89.06 429 ALA A CA 1
ATOM 3221 C C . ALA A 1 429 ? -20.416 13.033 12.022 1.00 89.06 429 ALA A C 1
ATOM 3223 O O . ALA A 1 429 ? -21.018 12.017 11.662 1.00 89.06 429 ALA A O 1
ATOM 3224 N N . GLY A 1 430 ? -20.554 14.190 11.369 1.00 89.00 430 GLY A N 1
ATOM 3225 C CA . GLY A 1 430 ? -21.386 14.344 10.175 1.00 89.00 430 GLY A CA 1
ATOM 3226 C C . GLY A 1 430 ? -20.889 13.509 8.991 1.00 89.00 430 GLY A C 1
ATOM 3227 O O . GLY A 1 430 ? -21.693 12.901 8.286 1.00 89.00 430 GLY A O 1
ATOM 3228 N N . LEU A 1 431 ? -19.571 13.422 8.794 1.00 88.25 431 LEU A N 1
ATOM 3229 C CA . LEU A 1 431 ? -18.976 12.554 7.778 1.00 88.25 431 LEU A CA 1
ATOM 3230 C C . LEU A 1 431 ? -19.282 11.079 8.057 1.00 88.25 431 LEU A C 1
ATOM 3232 O O . LEU A 1 431 ? -19.756 10.384 7.164 1.00 88.25 431 LEU A O 1
ATOM 3236 N N . CYS A 1 432 ? -19.084 10.625 9.294 1.00 87.94 432 CYS A N 1
ATOM 3237 C CA . CYS A 1 432 ? -19.339 9.235 9.685 1.00 87.94 432 CYS A CA 1
ATOM 3238 C C . CYS A 1 432 ? -20.814 8.857 9.509 1.00 87.94 432 CYS A C 1
ATOM 3240 O O . CYS A 1 432 ? -21.121 7.764 9.040 1.00 87.94 432 CYS A O 1
ATOM 3242 N N . THR A 1 433 ? -21.717 9.806 9.780 1.00 88.06 433 THR A N 1
ATOM 3243 C CA . THR A 1 433 ? -23.157 9.634 9.545 1.00 88.06 433 THR A CA 1
ATOM 3244 C C . THR A 1 433 ? -23.480 9.381 8.073 1.00 88.06 433 THR A C 1
ATOM 3246 O O . THR A 1 433 ? -24.291 8.517 7.752 1.00 88.06 433 THR A O 1
ATOM 3249 N N . ARG A 1 434 ? -22.824 10.107 7.158 1.00 86.12 434 ARG A N 1
ATOM 3250 C CA . ARG A 1 434 ? -23.003 9.904 5.711 1.00 86.12 434 ARG A CA 1
ATOM 3251 C C . ARG A 1 434 ? -22.419 8.581 5.227 1.00 86.12 434 ARG A C 1
ATOM 3253 O O . ARG 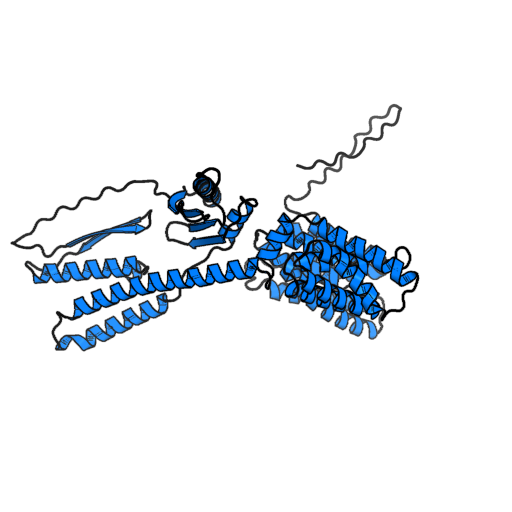A 1 434 ? -22.978 7.984 4.318 1.00 86.12 434 ARG A O 1
ATOM 3260 N N . LEU A 1 435 ? -21.299 8.154 5.806 1.00 81.44 435 LEU A N 1
ATOM 3261 C CA . LEU A 1 435 ? -20.586 6.951 5.378 1.00 81.44 435 LEU A CA 1
ATOM 3262 C C . LEU A 1 435 ? -21.285 5.664 5.820 1.00 81.44 435 LEU A C 1
ATOM 3264 O O . LEU A 1 435 ? -21.327 4.712 5.051 1.00 81.44 435 LEU A O 1
ATOM 3268 N N . ASN A 1 436 ? -21.832 5.637 7.039 1.00 78.00 436 ASN A N 1
ATOM 3269 C CA . ASN A 1 436 ? -22.368 4.412 7.637 1.00 78.00 436 ASN A CA 1
ATOM 3270 C C . ASN A 1 436 ? -23.909 4.371 7.717 1.00 78.00 436 ASN A C 1
ATOM 3272 O O . ASN A 1 436 ? -24.478 3.429 8.262 1.00 78.00 436 ASN A O 1
ATOM 3276 N N . GLY A 1 437 ? -24.606 5.418 7.255 1.00 76.38 437 GLY A N 1
ATOM 3277 C CA . GLY A 1 437 ? -26.076 5.518 7.244 1.00 76.38 437 GLY A CA 1
ATOM 3278 C C . GLY A 1 437 ? -26.754 5.655 8.621 1.00 76.38 437 GLY A C 1
ATOM 3279 O O . GLY A 1 437 ? -27.923 6.028 8.705 1.00 76.38 437 GLY A O 1
ATOM 3280 N N . SER A 1 438 ? -26.032 5.394 9.710 1.00 81.06 438 SER A N 1
ATOM 3281 C CA . SER A 1 438 ? -26.455 5.572 11.104 1.00 81.06 438 SER A CA 1
ATOM 3282 C C . SER A 1 438 ? -26.043 6.958 11.615 1.00 81.06 438 SER A C 1
ATOM 3284 O O . SER A 1 438 ? -25.066 7.523 11.143 1.00 81.06 438 SER A O 1
ATOM 3286 N N . LYS A 1 439 ? -26.782 7.557 12.560 1.00 86.19 439 LYS A N 1
ATOM 3287 C CA . LYS A 1 439 ? -26.479 8.907 13.083 1.00 86.19 439 LYS A CA 1
ATOM 3288 C C . LYS A 1 439 ? -25.314 8.844 14.072 1.00 86.19 439 LYS A C 1
ATOM 3290 O O . LYS A 1 439 ? -25.397 8.089 15.029 1.00 86.19 439 LYS A O 1
ATOM 3295 N N . TYR A 1 440 ? -24.268 9.649 13.883 1.00 89.00 440 TYR A N 1
ATOM 3296 C CA . TYR A 1 440 ? -23.104 9.723 14.780 1.00 89.00 440 TYR A CA 1
ATOM 3297 C C . TYR A 1 440 ? -23.092 11.047 15.546 1.00 89.00 440 TYR A C 1
ATOM 3299 O O . TYR A 1 440 ? -23.428 12.101 15.001 1.00 89.00 440 TYR A O 1
ATOM 3307 N N . THR A 1 441 ? -22.667 11.006 16.808 1.00 88.75 441 THR A N 1
ATOM 3308 C CA . THR A 1 441 ? -22.540 12.186 17.679 1.00 88.75 441 THR A CA 1
ATOM 3309 C C . THR A 1 441 ? -21.208 12.200 18.417 1.00 88.75 441 THR A C 1
ATOM 3311 O O . THR A 1 441 ? -20.588 11.160 18.637 1.00 88.75 441 THR A O 1
ATOM 3314 N N . VAL A 1 442 ? -20.762 13.393 18.812 1.00 89.38 442 VAL A N 1
ATOM 3315 C CA . VAL A 1 442 ? -19.545 13.561 19.615 1.00 89.38 442 VAL A CA 1
ATOM 3316 C C . VAL A 1 442 ? -19.858 13.192 21.064 1.00 89.38 442 VAL A C 1
ATOM 3318 O O . VAL A 1 442 ? -20.689 13.845 21.686 1.00 89.38 442 VAL A O 1
ATOM 3321 N N . ILE A 1 443 ? -19.188 12.168 21.592 1.00 85.19 443 ILE A N 1
ATOM 3322 C CA . ILE A 1 443 ? -19.343 11.716 22.981 1.00 85.19 443 ILE A CA 1
ATOM 3323 C C . ILE A 1 443 ? -18.539 12.606 23.918 1.00 85.19 443 ILE A C 1
ATOM 3325 O O . ILE A 1 443 ? -19.037 13.065 24.939 1.00 85.19 443 ILE A O 1
ATOM 3329 N N . SER A 1 444 ? -17.267 12.815 23.586 1.00 83.38 444 SER A N 1
ATOM 3330 C CA . SER A 1 444 ? -16.344 13.543 24.442 1.00 83.38 444 SER A CA 1
ATOM 3331 C C . SER A 1 444 ? -15.423 14.421 23.613 1.00 83.38 444 SER A C 1
ATOM 3333 O O . SER A 1 444 ? -15.046 14.103 22.478 1.00 83.38 444 SER A O 1
ATOM 3335 N N . ARG A 1 445 ? -15.083 15.570 24.196 1.00 87.00 445 ARG A N 1
ATOM 3336 C CA . ARG A 1 445 ? -14.138 16.540 23.647 1.00 87.00 445 ARG A CA 1
ATOM 3337 C C . ARG A 1 445 ? -13.044 16.756 24.680 1.00 87.00 445 ARG A C 1
ATOM 3339 O O . ARG A 1 445 ? -13.316 17.211 25.785 1.00 87.00 445 ARG A O 1
ATOM 3346 N N . ARG A 1 446 ? -11.808 16.443 24.310 1.00 80.69 446 ARG A N 1
ATOM 3347 C CA . ARG A 1 446 ? -10.601 16.716 25.092 1.00 80.69 446 ARG A CA 1
ATOM 3348 C C . ARG A 1 446 ? -9.847 17.863 24.429 1.00 80.69 446 ARG A C 1
ATOM 3350 O O . ARG A 1 446 ? -8.872 17.653 23.718 1.00 80.69 446 ARG A O 1
ATOM 3357 N N . CYS A 1 447 ? -10.351 19.078 24.628 1.00 77.06 447 CYS A N 1
ATOM 3358 C CA . CYS A 1 447 ? -9.734 20.316 24.148 1.00 77.06 447 CYS A CA 1
ATOM 3359 C C . CYS A 1 447 ? -9.191 21.098 25.351 1.00 77.06 447 CYS A C 1
ATOM 3361 O O . CYS A 1 447 ? -9.814 22.058 25.804 1.00 77.06 447 CYS A O 1
ATOM 3363 N N . THR A 1 448 ? -8.076 20.659 25.927 1.00 66.44 448 THR A N 1
ATOM 3364 C CA . THR A 1 448 ? -7.468 21.311 27.094 1.00 66.44 448 THR A CA 1
ATOM 3365 C C . THR A 1 448 ? -6.763 22.605 26.692 1.00 66.44 448 THR A C 1
ATOM 3367 O O . THR A 1 448 ? -6.056 22.653 25.697 1.00 66.44 448 THR A O 1
ATOM 3370 N N . SER A 1 449 ? -6.913 23.678 27.480 1.00 62.31 449 SER A N 1
ATOM 3371 C CA . SER A 1 449 ? -6.279 24.969 27.156 1.00 62.31 449 SER A CA 1
ATOM 3372 C C . SER A 1 449 ? -4.764 25.011 27.387 1.00 62.31 449 SER A C 1
ATOM 3374 O O . SER A 1 449 ? -4.114 25.944 26.931 1.00 62.31 449 SER A O 1
ATOM 3376 N N . LYS A 1 450 ? -4.213 24.029 28.111 1.00 58.19 450 LYS A N 1
ATOM 3377 C CA . LYS A 1 450 ? -2.783 23.938 28.450 1.00 58.19 450 LYS A CA 1
ATOM 3378 C C . LYS A 1 450 ? -1.956 23.127 27.446 1.00 58.19 450 LYS A C 1
ATOM 3380 O O . LYS A 1 450 ? -0.736 23.183 27.502 1.00 58.19 450 LYS A O 1
ATOM 3385 N N . GLN A 1 451 ? -2.592 22.353 26.567 1.00 61.16 451 GLN A N 1
ATOM 3386 C CA . GLN A 1 451 ? -1.912 21.566 25.538 1.00 61.16 451 GLN A CA 1
ATOM 3387 C C . GLN A 1 451 ? -2.447 21.985 24.174 1.00 61.16 451 GLN A C 1
ATOM 3389 O O . GLN A 1 451 ? -3.653 22.120 23.996 1.00 61.16 451 GLN A O 1
ATOM 3394 N N . ASP A 1 452 ? -1.562 22.153 23.196 1.00 66.88 452 ASP A N 1
ATOM 3395 C CA . ASP A 1 452 ? -1.920 22.602 21.844 1.00 66.88 452 ASP A CA 1
ATOM 3396 C C . ASP A 1 452 ? -2.607 21.506 20.999 1.00 66.88 452 ASP A C 1
ATOM 3398 O O . ASP A 1 452 ? -2.602 21.534 19.772 1.00 66.88 452 ASP A O 1
ATOM 3402 N N . CYS A 1 453 ? -3.215 20.512 21.651 1.00 72.31 453 CYS A N 1
ATOM 3403 C CA . CYS A 1 453 ? -3.833 19.350 21.030 1.00 72.31 453 CYS A CA 1
ATOM 3404 C C . CYS A 1 453 ? -5.358 19.352 21.211 1.00 72.31 453 CYS A C 1
ATOM 3406 O O . CYS A 1 453 ? -5.917 19.896 22.164 1.00 72.31 453 CYS A O 1
ATOM 3408 N N . CYS A 1 454 ? -6.053 18.733 20.260 1.00 82.69 454 CYS A N 1
ATOM 3409 C CA . CYS A 1 454 ? -7.506 18.579 20.293 1.00 82.69 454 CYS A CA 1
ATOM 3410 C C . CYS A 1 454 ? -7.855 17.099 20.142 1.00 82.69 454 CYS A C 1
ATOM 3412 O O . CYS A 1 454 ? -7.549 16.496 19.115 1.00 82.69 454 CYS A O 1
ATOM 3414 N N . GLY A 1 455 ? -8.464 16.507 21.168 1.00 87.25 455 GLY A N 1
ATOM 3415 C CA . GLY A 1 455 ? -8.949 15.129 21.169 1.00 87.25 455 GLY A CA 1
ATOM 3416 C C . GLY A 1 455 ? -10.472 15.054 21.073 1.00 87.25 455 GLY A C 1
ATOM 3417 O O . GLY A 1 455 ? -11.181 15.876 21.655 1.00 87.25 455 GLY A O 1
ATOM 3418 N N . PHE A 1 456 ? -10.994 14.048 20.377 1.00 89.19 456 PHE A N 1
ATOM 3419 C CA . PHE A 1 456 ? -12.432 13.797 20.280 1.00 89.19 456 PHE A CA 1
ATOM 3420 C C . PHE A 1 456 ? -12.756 12.300 20.230 1.00 89.19 456 PHE A C 1
ATOM 3422 O O . PHE A 1 456 ? -11.970 11.508 19.707 1.00 89.19 456 PHE A O 1
ATOM 3429 N N . LYS A 1 457 ? -13.938 11.935 20.742 1.00 89.25 457 LYS A N 1
ATOM 3430 C CA . LYS A 1 457 ? -14.546 10.602 20.607 1.00 89.25 457 LYS A CA 1
ATOM 3431 C C . LYS A 1 457 ? -15.915 10.738 19.942 1.00 89.25 457 LYS A C 1
ATOM 3433 O O . LYS A 1 457 ? -16.728 11.558 20.376 1.00 89.25 457 LYS A O 1
ATOM 3438 N N . VAL A 1 458 ? -16.163 9.972 18.886 1.00 90.38 458 VAL A N 1
ATOM 3439 C CA . VAL A 1 458 ? -17.413 9.961 18.112 1.00 90.38 458 VAL A CA 1
ATOM 3440 C C . VAL A 1 458 ? -17.934 8.530 18.056 1.00 90.38 458 VAL A C 1
ATOM 3442 O O . VAL A 1 458 ? -17.162 7.614 17.796 1.00 90.38 458 VAL A O 1
ATOM 3445 N N . ALA A 1 459 ? -19.235 8.344 18.265 1.00 87.31 459 ALA A N 1
ATOM 3446 C CA . ALA A 1 459 ? -19.882 7.035 18.170 1.00 87.31 459 ALA A CA 1
ATOM 3447 C C . ALA A 1 459 ? -21.327 7.160 17.660 1.00 87.31 459 ALA A C 1
ATOM 3449 O O . ALA A 1 459 ? -21.844 8.287 17.571 1.00 87.31 459 ALA A O 1
ATOM 3450 N N . PRO A 1 460 ? -21.989 6.029 17.347 1.00 86.56 460 PRO A N 1
ATOM 3451 C CA . PRO A 1 460 ? -23.401 6.002 17.003 1.00 86.56 460 PRO A CA 1
ATOM 3452 C C . PRO A 1 460 ? -24.260 6.633 18.103 1.00 86.56 460 PRO A C 1
ATOM 3454 O O . PRO A 1 460 ? -24.003 6.484 19.298 1.00 86.56 460 PRO A O 1
ATOM 3457 N N . SER A 1 461 ? -25.280 7.368 17.677 1.00 84.69 461 SER A N 1
ATOM 3458 C CA . SER A 1 461 ? -26.268 8.016 18.529 1.00 84.69 461 SER A CA 1
ATOM 3459 C C . SER A 1 461 ? -27.546 7.176 18.535 1.00 84.69 461 SER A C 1
ATOM 3461 O O . SER A 1 461 ? -28.093 6.923 17.454 1.00 84.69 461 SER A O 1
ATOM 3463 N N . PRO A 1 462 ? -28.042 6.748 19.710 1.00 76.94 462 PRO A N 1
ATOM 3464 C CA . PRO A 1 462 ? -29.280 5.985 19.797 1.00 76.94 462 PRO A CA 1
ATOM 3465 C C . PRO A 1 462 ? -30.470 6.804 19.285 1.00 76.94 462 PRO A C 1
ATOM 3467 O O . PRO A 1 462 ? -30.575 8.008 19.521 1.00 76.94 462 PRO A O 1
ATOM 3470 N N . ARG A 1 463 ? -31.392 6.141 18.575 1.00 75.62 463 ARG A N 1
ATOM 3471 C CA . ARG A 1 463 ? -32.631 6.767 18.074 1.00 75.62 463 ARG A CA 1
ATOM 3472 C C . ARG A 1 463 ? -33.685 6.972 19.158 1.00 75.62 463 ARG A C 1
ATOM 3474 O O . ARG A 1 463 ? -34.483 7.896 19.048 1.00 75.62 463 ARG A O 1
ATOM 3481 N N . TYR A 1 464 ? -33.692 6.111 20.168 1.00 79.25 464 TYR A N 1
ATOM 3482 C CA . TYR A 1 464 ? -34.708 6.075 21.211 1.00 79.25 464 TYR A CA 1
ATOM 3483 C C . TYR A 1 464 ? -34.047 6.222 22.576 1.00 79.25 464 TYR A C 1
ATOM 3485 O O . TYR A 1 464 ? -32.937 5.739 22.790 1.00 79.25 464 TYR A O 1
ATOM 3493 N N . ARG A 1 465 ? -34.739 6.889 23.500 1.00 80.38 465 ARG A N 1
ATOM 3494 C CA . ARG A 1 465 ? -34.356 6.945 24.909 1.00 80.38 465 ARG A CA 1
ATOM 3495 C C . ARG A 1 465 ? -35.233 5.957 25.666 1.00 80.38 465 ARG A C 1
ATOM 3497 O O . ARG A 1 465 ? -36.445 6.141 25.708 1.00 80.38 465 ARG A O 1
ATOM 3504 N N . LEU A 1 466 ? -34.624 4.923 26.234 1.00 83.06 466 LEU A N 1
ATOM 3505 C CA . LEU A 1 466 ? -35.324 3.947 27.062 1.00 83.06 466 LEU A CA 1
ATOM 3506 C C . LEU A 1 466 ? -35.393 4.469 28.506 1.00 83.06 466 LEU A C 1
ATOM 3508 O O . LEU A 1 466 ? -34.392 4.945 29.040 1.00 83.06 466 LEU A O 1
ATOM 3512 N N . LEU A 1 467 ? -36.565 4.389 29.132 1.00 86.25 467 LEU A N 1
ATOM 3513 C CA . LEU A 1 467 ? -36.744 4.591 30.569 1.00 86.25 467 LEU A CA 1
ATOM 3514 C C . LEU A 1 467 ? -37.204 3.261 31.152 1.00 86.25 467 LEU A C 1
ATOM 3516 O O . LEU A 1 467 ? -38.230 2.735 30.731 1.00 86.25 467 LEU A O 1
ATOM 3520 N N . VAL A 1 468 ? -36.433 2.721 32.090 1.00 85.50 468 VAL A N 1
ATOM 3521 C CA . VAL A 1 468 ? -36.734 1.447 32.749 1.00 85.50 468 VAL A CA 1
ATOM 3522 C C . VAL A 1 468 ? -36.936 1.715 34.232 1.00 85.50 468 VAL A C 1
ATOM 3524 O O . VAL A 1 468 ? -36.184 2.481 34.831 1.00 85.50 468 VAL A O 1
ATOM 3527 N N . GLN A 1 469 ? -37.976 1.116 34.799 1.00 87.50 469 GLN A N 1
ATOM 3528 C CA . GLN A 1 469 ? -38.298 1.161 36.220 1.00 87.50 469 GLN A CA 1
ATOM 3529 C C . GLN A 1 469 ? -38.603 -0.265 36.666 1.00 87.50 469 GLN A C 1
ATOM 3531 O O . GLN A 1 469 ? -39.273 -1.003 35.942 1.00 87.50 469 GLN A O 1
ATOM 3536 N N . SER A 1 470 ? -38.107 -0.647 37.836 1.00 85.38 470 SER A N 1
ATOM 3537 C CA . SER A 1 470 ? -38.366 -1.950 38.444 1.00 85.38 470 SER A CA 1
ATOM 3538 C C . SER A 1 470 ? -39.167 -1.777 39.731 1.00 85.38 470 SER A C 1
ATOM 3540 O O . SER A 1 470 ? -39.001 -0.804 40.465 1.00 85.38 470 SER A O 1
ATOM 3542 N N . ALA A 1 471 ? -40.053 -2.732 39.999 1.00 87.38 471 ALA A N 1
ATOM 3543 C CA . ALA A 1 471 ? -40.786 -2.849 41.251 1.00 87.38 471 ALA A CA 1
ATOM 3544 C C . ALA A 1 471 ? -40.549 -4.254 41.806 1.00 87.38 471 ALA A C 1
ATOM 3546 O O . ALA A 1 471 ? -40.586 -5.226 41.055 1.00 87.38 471 ALA A O 1
ATOM 3547 N N . HIS A 1 472 ? -40.301 -4.353 43.110 1.00 82.00 472 HIS A N 1
ATOM 3548 C CA . HIS A 1 472 ? -40.028 -5.617 43.790 1.00 82.00 472 HIS A CA 1
ATOM 3549 C C . HIS A 1 472 ? -41.030 -5.832 44.922 1.00 82.00 472 HIS A C 1
ATOM 3551 O O . HIS A 1 472 ? -41.317 -4.913 45.688 1.00 82.00 472 HIS A O 1
ATOM 3557 N N . VAL A 1 473 ? -41.537 -7.059 45.038 1.00 85.12 473 VAL A N 1
ATOM 3558 C CA . VAL A 1 473 ? -42.435 -7.491 46.113 1.00 85.12 473 VAL A CA 1
ATOM 3559 C C . VAL A 1 473 ? -41.926 -8.826 46.645 1.00 85.12 473 VAL A C 1
ATOM 3561 O O . VAL A 1 473 ? -41.656 -9.736 45.869 1.00 85.12 473 VAL A O 1
ATOM 3564 N N . ALA A 1 474 ? -41.781 -8.944 47.965 1.00 85.19 474 ALA A N 1
ATOM 3565 C CA . ALA A 1 474 ? -41.344 -10.173 48.618 1.00 85.19 474 ALA A CA 1
ATOM 3566 C C . ALA A 1 474 ? -42.545 -10.951 49.177 1.00 85.19 474 ALA A C 1
ATOM 3568 O O . ALA A 1 474 ? -43.462 -10.363 49.746 1.00 85.19 474 ALA A O 1
ATOM 3569 N N . ARG A 1 475 ? -42.512 -12.287 49.076 1.00 80.75 475 ARG A N 1
ATOM 3570 C CA . ARG A 1 475 ? -43.496 -13.175 49.730 1.00 80.75 475 ARG A CA 1
ATOM 3571 C C . ARG A 1 475 ? -43.305 -13.255 51.257 1.00 80.75 475 ARG A C 1
ATOM 3573 O O . ARG A 1 475 ? -44.241 -13.604 51.968 1.00 80.75 475 ARG A O 1
ATOM 3580 N N . GLY A 1 476 ? -42.101 -12.951 51.750 1.00 78.25 476 GLY A N 1
ATOM 3581 C CA . GLY A 1 476 ? -41.728 -12.903 53.172 1.00 78.25 476 GLY A CA 1
ATOM 3582 C C . GLY A 1 476 ? -40.921 -11.640 53.501 1.00 78.25 476 GLY A C 1
ATOM 3583 O O . GLY A 1 476 ? -41.173 -10.588 52.926 1.00 78.25 476 GLY A O 1
ATOM 3584 N N . ALA A 1 477 ? -39.926 -11.732 54.393 1.00 80.75 477 ALA A N 1
ATOM 3585 C CA . ALA A 1 477 ? -39.081 -10.582 54.754 1.00 80.75 477 ALA A CA 1
ATOM 3586 C C . ALA A 1 477 ? -38.104 -10.156 53.638 1.00 80.75 477 ALA A C 1
ATOM 3588 O O . ALA A 1 477 ? -37.813 -8.973 53.496 1.00 80.75 477 ALA A O 1
ATOM 3589 N N . ILE A 1 478 ? -37.590 -11.112 52.853 1.00 84.06 478 ILE A N 1
ATOM 3590 C CA . ILE A 1 478 ? -36.644 -10.868 51.754 1.00 84.06 478 ILE A CA 1
ATOM 3591 C C . ILE A 1 478 ? -37.051 -11.728 50.554 1.00 84.06 478 ILE A C 1
ATOM 3593 O O . ILE A 1 478 ? -37.339 -12.917 50.725 1.00 84.06 478 ILE A O 1
ATOM 3597 N N . SER A 1 479 ? -37.089 -11.124 49.362 1.00 84.50 479 SER A N 1
ATOM 3598 C CA . SER A 1 479 ? -37.367 -11.833 48.108 1.00 84.50 479 SER A CA 1
ATOM 3599 C C . SER A 1 479 ? -36.135 -12.588 47.613 1.00 84.50 479 SER A C 1
ATOM 3601 O O . SER A 1 479 ? -35.026 -12.051 47.666 1.00 84.50 479 SER A O 1
ATOM 3603 N N . GLY A 1 480 ? -36.346 -13.806 47.111 1.00 84.50 480 GLY A N 1
ATOM 3604 C CA . GLY A 1 480 ? -35.337 -14.556 46.364 1.00 84.50 480 GLY A CA 1
ATOM 3605 C C . GLY A 1 480 ? -35.087 -13.977 44.970 1.00 84.50 480 GLY A C 1
ATOM 3606 O O . GLY A 1 480 ? -33.994 -14.147 44.445 1.00 84.50 480 GLY A O 1
ATOM 3607 N N . ASP A 1 481 ? -36.044 -13.236 44.409 1.00 88.50 481 ASP A N 1
ATOM 3608 C CA . ASP A 1 481 ? -35.946 -12.680 43.058 1.00 88.50 481 ASP A CA 1
ATOM 3609 C C . ASP A 1 481 ? -35.045 -11.451 43.018 1.00 88.50 481 ASP A C 1
ATOM 3611 O O . ASP A 1 481 ? -35.189 -10.527 43.828 1.00 88.50 481 ASP A O 1
ATOM 3615 N N . ASN A 1 482 ? -34.182 -11.393 42.010 1.00 88.31 482 ASN A N 1
ATOM 3616 C CA . ASN A 1 482 ? -33.382 -10.216 41.711 1.00 88.31 482 ASN A CA 1
ATOM 3617 C C . ASN A 1 482 ? -33.567 -9.778 40.258 1.00 88.31 482 ASN A C 1
ATOM 3619 O O . ASN A 1 482 ? -33.914 -10.557 39.372 1.00 88.31 482 ASN A O 1
ATOM 3623 N N . GLY A 1 483 ? -33.333 -8.493 40.020 1.00 89.38 483 GLY A N 1
ATOM 3624 C CA . GLY A 1 483 ? -33.378 -7.900 38.695 1.00 89.38 483 GLY A CA 1
ATOM 3625 C C . GLY A 1 483 ? -32.242 -6.911 38.512 1.00 89.38 483 GLY A C 1
ATOM 3626 O O . GLY A 1 483 ? -31.775 -6.296 39.471 1.00 89.38 483 GLY A O 1
ATOM 3627 N N . MET A 1 484 ? -31.795 -6.750 37.273 1.00 89.00 484 MET A N 1
ATOM 3628 C CA . MET A 1 484 ? -30.765 -5.783 36.929 1.00 89.00 484 MET A CA 1
ATOM 3629 C C . MET A 1 484 ? -31.010 -5.187 35.554 1.00 89.00 484 MET A C 1
ATOM 3631 O O . MET A 1 484 ? -31.464 -5.856 34.627 1.00 89.00 484 MET A O 1
ATOM 3635 N N . VAL A 1 485 ? -30.683 -3.906 35.436 1.00 88.31 485 VAL A N 1
ATOM 3636 C CA . VAL A 1 485 ? -30.744 -3.160 34.187 1.00 88.31 485 VAL A CA 1
ATOM 3637 C C . VAL A 1 485 ? -29.412 -2.451 34.007 1.00 88.31 485 VAL A C 1
ATOM 3639 O O . VAL A 1 485 ? -28.995 -1.706 34.893 1.00 88.31 485 VAL A O 1
ATOM 3642 N N . PHE A 1 486 ? -28.750 -2.663 32.874 1.00 85.50 486 PHE A N 1
ATOM 3643 C CA . PHE A 1 486 ? -27.508 -1.965 32.542 1.00 85.50 486 PHE A CA 1
ATOM 3644 C C . PHE A 1 486 ? -27.383 -1.727 31.034 1.00 85.50 486 PHE A C 1
ATOM 3646 O O . PHE A 1 486 ? -28.062 -2.354 30.222 1.00 85.50 486 PHE A O 1
ATOM 3653 N N . GLU A 1 487 ? -26.527 -0.786 30.649 1.00 78.88 487 GLU A N 1
ATOM 3654 C CA . GLU A 1 487 ? -26.270 -0.443 29.249 1.00 78.88 487 GLU A CA 1
ATOM 3655 C C . GLU A 1 487 ? -25.189 -1.380 28.678 1.00 78.88 487 GLU A C 1
ATOM 3657 O O . GLU A 1 487 ? -24.076 -1.422 29.193 1.00 78.88 487 GLU A O 1
ATOM 3662 N N . LEU A 1 488 ? -25.518 -2.140 27.626 1.00 73.69 488 LEU A N 1
ATOM 3663 C CA . LEU A 1 488 ? -24.572 -3.000 26.888 1.00 73.69 488 LEU A CA 1
ATOM 3664 C C . LEU A 1 488 ? -23.663 -2.160 25.985 1.00 73.69 488 LEU A C 1
ATOM 3666 O O . LEU A 1 488 ? -22.469 -2.399 25.835 1.00 73.69 488 LEU A O 1
ATOM 3670 N N . SER A 1 489 ? -24.278 -1.198 25.311 1.00 70.25 489 SER A N 1
ATOM 3671 C CA . SER A 1 489 ? -23.644 -0.285 24.376 1.00 70.25 489 SER A CA 1
ATOM 3672 C C . SER A 1 489 ? -24.553 0.923 24.198 1.00 70.25 489 SER A C 1
ATOM 3674 O O . SER A 1 489 ? -25.718 0.898 24.591 1.00 70.25 489 SER A O 1
ATOM 3676 N N . LYS A 1 490 ? -24.061 1.976 23.538 1.00 68.38 490 LYS A N 1
ATOM 3677 C CA . LYS A 1 490 ? -24.819 3.229 23.378 1.00 68.38 490 LYS A CA 1
ATOM 3678 C C . LYS A 1 490 ? -26.199 3.071 22.740 1.00 68.38 490 LYS A C 1
ATOM 3680 O O . LYS A 1 490 ? -27.024 3.973 22.867 1.00 68.38 490 LYS A O 1
ATOM 3685 N N . GLY A 1 491 ? -26.441 1.978 22.017 1.00 70.62 491 GLY A N 1
ATOM 3686 C CA . GLY A 1 491 ? -27.727 1.627 21.423 1.00 70.62 491 GLY A CA 1
ATOM 3687 C C . GLY A 1 491 ? -28.461 0.444 22.060 1.00 70.62 491 GLY A C 1
ATOM 3688 O O . GLY A 1 491 ? -29.578 0.170 21.622 1.00 70.62 491 GLY A O 1
ATOM 3689 N N . LYS A 1 492 ? -27.890 -0.260 23.050 1.00 77.00 492 LYS A N 1
ATOM 3690 C CA . LYS A 1 492 ? -28.457 -1.500 23.610 1.00 77.00 492 LYS A CA 1
ATOM 3691 C C . LYS A 1 492 ? -28.498 -1.475 25.138 1.00 77.00 492 LYS A C 1
ATOM 3693 O O . LYS A 1 492 ? -27.523 -1.135 25.797 1.00 77.00 492 LYS A O 1
ATOM 3698 N N . MET A 1 493 ? -29.626 -1.905 25.695 1.00 83.88 493 MET A N 1
ATOM 3699 C CA . MET A 1 493 ? -29.863 -2.040 27.135 1.00 83.88 493 MET A CA 1
ATOM 3700 C C . MET A 1 493 ? -30.152 -3.502 27.464 1.00 83.88 493 MET A C 1
ATOM 3702 O O . MET A 1 493 ? -30.938 -4.139 26.764 1.00 83.88 493 MET A O 1
ATOM 3706 N N . ALA A 1 494 ? -29.530 -4.013 28.520 1.00 86.12 494 ALA A N 1
ATOM 3707 C CA . ALA A 1 494 ? -29.813 -5.318 29.093 1.00 86.12 494 ALA A CA 1
ATOM 3708 C C . ALA A 1 494 ? -30.831 -5.165 30.226 1.00 86.12 494 ALA A C 1
ATOM 3710 O O . ALA A 1 494 ? -30.714 -4.261 31.054 1.00 86.12 494 ALA A O 1
ATOM 3711 N N . VAL A 1 495 ? -31.812 -6.065 30.265 1.00 90.19 495 VAL A N 1
ATOM 3712 C CA . VAL A 1 495 ? -32.738 -6.240 31.387 1.00 90.19 495 VAL A CA 1
ATOM 3713 C C . VAL A 1 495 ? -32.705 -7.717 31.748 1.00 90.19 495 VAL A C 1
ATOM 3715 O O . VAL A 1 495 ? -33.014 -8.558 30.908 1.00 90.19 495 VAL A O 1
ATOM 3718 N N . ILE A 1 496 ? -32.298 -8.022 32.973 1.00 89.44 496 ILE A N 1
ATOM 3719 C CA . ILE A 1 496 ? -32.126 -9.384 33.476 1.00 89.44 496 ILE A CA 1
ATOM 3720 C C . ILE A 1 496 ? -33.014 -9.554 34.701 1.00 89.44 496 ILE A C 1
ATOM 3722 O O . ILE A 1 496 ? -33.087 -8.663 35.549 1.00 89.44 496 ILE A O 1
ATOM 3726 N N . LEU A 1 497 ? -33.668 -10.707 34.790 1.00 89.75 497 LEU A N 1
ATOM 3727 C CA . LEU A 1 497 ? -34.469 -11.136 35.930 1.00 89.75 497 LEU A CA 1
ATOM 3728 C C . LEU A 1 497 ? -34.039 -12.558 36.289 1.00 89.75 497 LEU A C 1
ATOM 3730 O O . LEU A 1 497 ? -33.905 -13.394 35.398 1.00 89.75 497 LEU A O 1
ATOM 3734 N N . SER A 1 498 ? -33.814 -12.814 37.574 1.00 88.75 498 SER A N 1
ATOM 3735 C CA . SER A 1 498 ? -33.508 -14.144 38.100 1.00 88.75 498 SER A CA 1
ATOM 3736 C C . SER A 1 498 ? -34.482 -14.474 39.220 1.00 88.75 498 SER A C 1
ATOM 3738 O O . SER A 1 498 ? -34.609 -13.698 40.171 1.00 88.75 498 SER A O 1
ATOM 3740 N N . ASP A 1 499 ? -35.163 -15.608 39.077 1.00 87.31 499 ASP A N 1
ATOM 3741 C CA . ASP A 1 499 ? -36.042 -16.193 40.089 1.00 87.31 499 ASP A CA 1
ATOM 3742 C C . ASP A 1 499 ? -35.188 -17.060 41.022 1.00 87.31 499 ASP A C 1
ATOM 3744 O O . ASP A 1 499 ? -34.564 -18.040 40.600 1.00 87.31 499 ASP A O 1
ATOM 3748 N N . GLY A 1 500 ? -35.091 -16.646 42.283 1.00 81.19 500 GLY A N 1
ATOM 3749 C CA . GLY A 1 500 ? -34.341 -17.390 43.287 1.00 81.19 500 GLY A CA 1
ATOM 3750 C C . GLY A 1 500 ? -35.223 -18.474 43.890 1.00 81.19 500 GLY A C 1
ATOM 3751 O O . GLY A 1 500 ? -36.186 -18.156 44.584 1.00 81.19 500 GLY A O 1
ATOM 3752 N N . MET A 1 501 ? -34.869 -19.753 43.711 1.00 77.31 501 MET A N 1
ATOM 3753 C CA . MET A 1 501 ? -35.623 -20.871 44.294 1.00 77.31 501 MET A CA 1
ATOM 3754 C C . MET A 1 501 ? -35.600 -20.828 45.836 1.00 77.31 501 MET A C 1
ATOM 3756 O O . MET A 1 501 ? -34.709 -21.381 46.477 1.00 77.31 501 MET A O 1
ATOM 3760 N N . GLY A 1 502 ? -36.596 -20.191 46.458 1.00 73.38 502 GLY A N 1
ATOM 3761 C CA . GLY A 1 502 ? -36.777 -20.175 47.912 1.00 73.38 502 GLY A CA 1
ATOM 3762 C C . GLY A 1 502 ? -37.174 -18.813 48.484 1.00 73.38 502 GLY A C 1
ATOM 3763 O O . GLY A 1 502 ? -37.520 -17.878 47.770 1.00 73.38 502 GLY A O 1
ATOM 3764 N N . VAL A 1 503 ? -37.154 -18.700 49.815 1.00 75.62 503 VAL A N 1
ATOM 3765 C CA . VAL A 1 503 ? -37.471 -17.456 50.537 1.00 75.62 503 VAL A CA 1
ATOM 3766 C C . VAL A 1 503 ? -36.369 -17.180 51.557 1.00 75.62 503 VAL A C 1
ATOM 3768 O O . VAL A 1 503 ? -35.923 -18.095 52.248 1.00 75.62 503 VAL A O 1
ATOM 3771 N N . GLY A 1 504 ? -35.940 -15.922 51.681 1.00 82.75 504 GLY A N 1
ATOM 3772 C CA . GLY A 1 504 ? -34.916 -15.509 52.644 1.00 82.75 504 GLY A CA 1
ATOM 3773 C C . GLY A 1 504 ? -33.537 -15.241 52.033 1.00 82.75 504 GLY A C 1
ATOM 3774 O O . GLY A 1 504 ? -33.369 -15.141 50.820 1.00 82.75 504 GLY A O 1
ATOM 3775 N N . MET A 1 505 ? -32.534 -15.072 52.903 1.00 81.88 505 MET A N 1
ATOM 3776 C CA . MET A 1 505 ? -31.249 -14.468 52.528 1.00 81.88 505 MET A CA 1
ATOM 3777 C C . MET A 1 505 ? -30.379 -15.322 51.602 1.00 81.88 505 MET A C 1
ATOM 3779 O O . MET A 1 505 ? -29.664 -14.771 50.771 1.00 81.88 505 MET A O 1
ATOM 3783 N N . ARG A 1 506 ? -30.464 -16.652 51.705 1.00 80.06 506 ARG A N 1
ATOM 3784 C CA . ARG A 1 506 ? -29.725 -17.563 50.818 1.00 80.06 506 ARG A CA 1
ATOM 3785 C C . ARG A 1 506 ? -30.181 -17.438 49.364 1.00 80.06 506 ARG A C 1
ATOM 3787 O O . ARG A 1 506 ? -29.362 -17.089 48.524 1.00 80.06 506 ARG A O 1
ATOM 3794 N N . ALA A 1 507 ? -31.483 -17.589 49.106 1.00 82.31 507 ALA A N 1
ATOM 3795 C CA . ALA A 1 507 ? -32.055 -17.462 47.762 1.00 82.31 507 ALA A CA 1
ATOM 3796 C C . ALA A 1 507 ? -31.782 -16.079 47.143 1.00 82.31 507 ALA A C 1
ATOM 3798 O O . ALA A 1 507 ? -31.450 -15.978 45.967 1.00 82.31 507 ALA A O 1
ATOM 3799 N N . HIS A 1 508 ? -31.843 -15.016 47.955 1.00 84.12 508 HIS A N 1
ATOM 3800 C CA . HIS A 1 508 ? -31.480 -13.669 47.515 1.00 84.12 508 HIS A CA 1
ATOM 3801 C C . HIS A 1 508 ? -29.999 -13.548 47.121 1.00 84.12 508 HIS A C 1
ATOM 3803 O O . HIS A 1 508 ? -29.673 -12.897 46.132 1.00 84.12 508 HIS A O 1
ATOM 3809 N N . ASN A 1 509 ? -29.083 -14.133 47.898 1.00 83.19 509 ASN A N 1
ATOM 3810 C CA . ASN A 1 509 ? -27.654 -14.056 47.600 1.00 83.19 509 ASN A CA 1
ATOM 3811 C C . ASN A 1 509 ? -27.289 -14.874 46.357 1.00 83.19 509 ASN A C 1
ATOM 3813 O O . ASN A 1 509 ? -26.546 -14.369 45.520 1.00 83.19 509 ASN A O 1
ATOM 3817 N N . GLU A 1 510 ? -27.841 -16.079 46.205 1.00 82.19 510 GLU A N 1
ATOM 3818 C CA . GLU A 1 510 ? -27.619 -16.934 45.031 1.00 82.19 510 GLU A CA 1
ATOM 3819 C C . GLU A 1 510 ? -28.080 -16.247 43.739 1.00 82.19 510 GLU A C 1
ATOM 3821 O O . GLU A 1 510 ? -27.299 -16.108 42.795 1.00 82.19 510 GLU A O 1
ATOM 3826 N N . SER A 1 511 ? -29.308 -15.717 43.712 1.00 86.50 511 SER A N 1
ATOM 3827 C CA . SER A 1 511 ? -29.820 -15.013 42.531 1.00 86.50 511 SER A CA 1
ATOM 3828 C C . SER A 1 511 ? -29.060 -13.711 42.252 1.00 86.50 511 SER A C 1
ATOM 3830 O O . SER A 1 511 ? -28.838 -13.362 41.091 1.00 86.50 511 SER A O 1
ATOM 3832 N N . ARG A 1 512 ? -28.594 -13.000 43.292 1.00 86.50 512 ARG A N 1
ATOM 3833 C CA . ARG A 1 512 ? -27.785 -11.780 43.138 1.00 86.50 512 ARG A CA 1
ATOM 3834 C C . ARG A 1 512 ? -26.429 -12.070 42.505 1.00 86.50 512 ARG A C 1
ATOM 3836 O O . ARG A 1 512 ? -26.009 -11.321 41.625 1.00 86.50 512 ARG A O 1
ATOM 3843 N N . VAL A 1 513 ? -25.748 -13.120 42.965 1.00 83.25 513 VAL A N 1
ATOM 3844 C CA . VAL A 1 513 ? -24.445 -13.542 42.431 1.00 83.25 513 VAL A CA 1
ATOM 3845 C C . VAL A 1 513 ? -24.589 -13.972 40.973 1.00 83.25 513 VAL A C 1
ATOM 3847 O O . VAL A 1 513 ? -23.819 -13.511 40.136 1.00 83.25 513 VAL A O 1
ATOM 3850 N N . ALA A 1 514 ? -25.625 -14.748 40.637 1.00 84.69 514 ALA A N 1
ATOM 3851 C CA . ALA A 1 514 ? -25.884 -15.168 39.260 1.00 84.69 514 ALA A CA 1
ATOM 3852 C C . ALA A 1 514 ? -26.069 -13.977 38.300 1.00 84.69 514 ALA A C 1
ATOM 3854 O O . ALA A 1 514 ? -25.436 -13.924 37.247 1.00 84.69 514 ALA A O 1
ATOM 3855 N N . ILE A 1 515 ? -26.887 -12.982 38.671 1.00 88.31 515 ILE A N 1
ATOM 3856 C CA . ILE A 1 515 ? -27.109 -11.801 37.819 1.00 88.31 515 ILE A CA 1
ATOM 3857 C C . ILE A 1 515 ? -25.841 -10.948 37.691 1.00 88.31 515 ILE A C 1
ATOM 3859 O O . ILE A 1 515 ? -25.570 -10.434 36.606 1.00 88.31 515 ILE A O 1
ATOM 3863 N N . ARG A 1 516 ? -25.061 -10.787 38.768 1.00 85.12 516 ARG A N 1
ATOM 3864 C CA . ARG A 1 516 ? -23.787 -10.050 38.716 1.00 85.12 516 ARG A CA 1
ATOM 3865 C C . ARG A 1 516 ? -22.765 -10.737 37.830 1.00 85.12 516 ARG A C 1
ATOM 3867 O O . ARG A 1 516 ? -22.121 -10.067 37.033 1.00 85.12 516 ARG A O 1
ATOM 3874 N N . LEU A 1 517 ? -22.654 -12.058 37.923 1.00 82.81 517 LEU A N 1
ATOM 3875 C CA . LEU A 1 517 ? -21.755 -12.820 37.071 1.00 82.81 517 LEU A CA 1
ATOM 3876 C C . LEU A 1 517 ? -22.144 -12.672 35.595 1.00 82.81 517 LEU A C 1
ATOM 3878 O O . LEU A 1 517 ? -21.291 -12.357 34.766 1.00 82.81 517 LEU A O 1
ATOM 3882 N N . LEU A 1 518 ? -23.439 -12.810 35.289 1.00 84.56 518 LEU A N 1
ATOM 3883 C CA . LEU A 1 518 ? -23.974 -12.608 33.944 1.00 84.56 518 LEU A CA 1
ATOM 3884 C C . LEU A 1 518 ? -23.694 -11.185 33.437 1.00 84.56 518 LEU A C 1
ATOM 3886 O O . LEU A 1 518 ? -23.274 -11.009 32.296 1.00 84.56 518 LEU A O 1
ATOM 3890 N N . GLN A 1 519 ? -23.885 -10.167 34.285 1.00 85.50 519 GLN A N 1
ATOM 3891 C CA . GLN A 1 519 ? -23.530 -8.785 33.962 1.00 85.50 519 GLN A CA 1
ATOM 3892 C C . GLN A 1 519 ? -22.049 -8.679 33.607 1.00 85.50 519 GLN A C 1
ATOM 3894 O O . GLN A 1 519 ? -21.741 -8.186 32.525 1.00 85.50 519 GLN A O 1
ATOM 3899 N N . SER A 1 520 ? -21.162 -9.145 34.488 1.00 81.56 520 SER A N 1
ATOM 3900 C CA . SER A 1 520 ? -19.712 -9.044 34.319 1.00 81.56 520 SER A CA 1
ATOM 3901 C C . SER A 1 520 ? -19.247 -9.742 33.040 1.00 81.56 520 SER A C 1
ATOM 3903 O O . SER A 1 520 ? -18.465 -9.167 32.281 1.00 81.56 520 SER A O 1
ATOM 3905 N N . MET A 1 521 ? -19.776 -10.936 32.747 1.00 77.44 521 MET A N 1
ATOM 3906 C CA . MET A 1 521 ? -19.511 -11.656 31.498 1.00 77.44 521 MET A CA 1
ATOM 3907 C C . MET A 1 521 ? -19.989 -10.852 30.284 1.00 77.44 521 MET A C 1
ATOM 3909 O O . MET A 1 521 ? -19.226 -10.585 29.363 1.00 77.44 521 MET A O 1
ATOM 3913 N N . ILE A 1 522 ? -21.225 -10.362 30.285 1.00 78.69 522 ILE A N 1
ATOM 3914 C CA . ILE A 1 522 ? -21.734 -9.565 29.165 1.00 78.69 522 ILE A CA 1
ATOM 3915 C C . ILE A 1 522 ? -20.906 -8.279 28.962 1.00 78.69 522 ILE A C 1
ATOM 3917 O O . ILE A 1 522 ? -20.581 -7.929 27.825 1.00 78.69 522 ILE A O 1
ATOM 3921 N N . THR A 1 523 ? -20.518 -7.583 30.036 1.00 76.00 523 THR A N 1
ATOM 3922 C CA . THR A 1 523 ? -19.700 -6.359 29.952 1.00 76.00 523 THR A CA 1
ATOM 3923 C C . THR A 1 523 ? -18.270 -6.622 29.495 1.00 76.00 523 THR A C 1
ATOM 3925 O O . THR A 1 523 ? -17.722 -5.808 28.758 1.00 76.00 523 THR A O 1
ATOM 3928 N N . ALA A 1 524 ? -17.694 -7.776 29.839 1.00 71.00 524 ALA A N 1
ATOM 3929 C CA . ALA A 1 524 ? -16.374 -8.190 29.364 1.00 71.00 524 ALA A CA 1
ATOM 3930 C C . ALA A 1 524 ? -16.363 -8.577 27.866 1.00 71.00 524 ALA A C 1
ATOM 3932 O O . ALA A 1 524 ? -15.306 -8.861 27.296 1.00 71.00 524 ALA A O 1
ATOM 3933 N N . GLY A 1 525 ? -17.525 -8.535 27.200 1.00 68.44 525 GLY A N 1
ATOM 3934 C CA . GLY A 1 525 ? -17.656 -8.677 25.751 1.00 68.44 525 GLY A CA 1
ATOM 3935 C C . GLY A 1 525 ? -17.892 -10.105 25.269 1.00 68.44 525 GLY A C 1
ATOM 3936 O O . GLY A 1 525 ? -17.701 -10.357 24.077 1.00 68.44 525 GLY A O 1
ATOM 3937 N N . TYR A 1 526 ? -18.306 -11.003 26.167 1.00 67.56 526 TYR A N 1
ATOM 3938 C CA . TYR A 1 526 ? -18.726 -12.360 25.827 1.00 67.56 526 TYR A CA 1
ATOM 3939 C C . TYR A 1 526 ? -19.996 -12.323 24.976 1.00 67.56 526 TYR A C 1
ATOM 3941 O O . TYR A 1 526 ? -20.837 -11.425 25.112 1.00 67.56 526 TYR A O 1
ATOM 3949 N N . ASN A 1 527 ? -20.153 -13.300 24.082 1.00 66.62 527 ASN A N 1
ATOM 3950 C CA . ASN A 1 527 ? -21.413 -13.441 23.364 1.00 66.62 527 ASN A CA 1
ATOM 3951 C C . ASN A 1 527 ? -22.540 -13.779 24.355 1.00 66.62 527 ASN A C 1
ATOM 3953 O O . ASN A 1 527 ? -22.334 -14.523 25.309 1.00 66.62 527 ASN A O 1
ATOM 3957 N N . VAL A 1 528 ? -23.747 -13.264 24.118 1.00 71.06 528 VAL A N 1
ATOM 3958 C CA . VAL A 1 528 ? -24.889 -13.459 25.029 1.00 71.06 528 VAL A CA 1
ATOM 3959 C C . VAL A 1 528 ? -25.218 -14.946 25.188 1.00 71.06 528 VAL A C 1
ATOM 3961 O O . VAL A 1 528 ? -25.504 -15.383 26.291 1.00 71.06 528 VAL A O 1
ATOM 3964 N N . GLU A 1 529 ? -25.104 -15.731 24.114 1.00 69.94 529 GLU A N 1
ATOM 3965 C CA . GLU A 1 529 ? -25.293 -17.192 24.144 1.00 69.94 529 GLU A CA 1
ATOM 3966 C C . GLU A 1 529 ? -24.197 -17.946 24.907 1.00 69.94 529 GLU A C 1
ATOM 3968 O O . GLU A 1 529 ? -24.434 -19.068 25.324 1.00 69.94 529 GLU A O 1
ATOM 3973 N N . ALA A 1 530 ? -23.000 -17.367 25.045 1.00 66.06 530 ALA A N 1
ATOM 3974 C CA . ALA A 1 530 ? -21.905 -17.966 25.809 1.00 66.06 530 ALA A CA 1
ATOM 3975 C C . ALA A 1 530 ? -21.944 -17.557 27.291 1.00 66.06 530 ALA A C 1
ATOM 3977 O O . ALA A 1 530 ? -21.387 -18.254 28.135 1.00 66.06 530 ALA A O 1
ATOM 3978 N N . ALA A 1 531 ? -22.555 -16.408 27.594 1.00 66.50 531 ALA A N 1
ATOM 3979 C CA . ALA A 1 531 ? -22.728 -15.912 28.955 1.00 66.50 531 ALA A CA 1
ATOM 3980 C C . ALA A 1 531 ? -23.910 -16.574 29.689 1.00 66.50 531 ALA A C 1
ATOM 3982 O O . ALA A 1 531 ? -23.863 -16.687 30.912 1.00 66.50 531 ALA A O 1
ATOM 3983 N N . ILE A 1 532 ? -24.965 -16.956 28.957 1.00 69.31 532 ILE A N 1
ATOM 3984 C CA . ILE A 1 532 ? -26.129 -17.718 29.452 1.00 69.31 532 ILE A CA 1
ATOM 3985 C C . ILE A 1 532 ? -25.778 -19.203 29.477 1.00 69.31 532 ILE A C 1
ATOM 3987 O O . ILE A 1 532 ? -26.119 -19.858 30.488 1.00 69.31 532 ILE A O 1
#

Secondary structure (DSSP, 8-state):
----PPP-----S---PPP--------TT--HHHHHHHHHHHH--BTTTB-HHHHHHHHHHHHHS-HHHHHHHHHHHHHHHHHHH-HHHHHHHHHHHHHHHH----GGG-S-HHHHHHHHHHHHHHHHHHHHHHHS--THHHHHHHHHHHHHHHHHHHHHHHHHHHHTT-TTHHHHHHHHHHHHHHHH---EETTEEHHHHHHHHHHHHHHHHHSHHHHHHHHHHHHHHHHHTT--HHHHHHHHHHHHHHHHTTTSTTHHHHHHHHHHHHHTTT---HHHHHHHHHHHHHHHHHHTS-HHHHHHHHHHSTTSHHHHHHHHHHHHHHHHHHHHHHHHHHHHHHHHHHHHTTS-GGGHHHHHHHHHHHHHHHHHHTS----B-HHHHHHHHHH-TTS-EEEEEEEEETTEEEEEEEESS--TTS-HHHHHHHHHHHHHSS-EEEEEEE--TTSS-EEEEEEEPPSS----------SSSS-S-EEEEEEEETTEEEEEEE--SSSSHHHHHHHHHHHHHHHHHHHTT--HHHH-